Protein 8ZF3 (pdb70)

Sequence (382 aa):
LSPEKRKQQLLDFALDVFARRGIGRAGHADIAEMANVSVATVFNYFPTREALVEEVLLQVENRFSLLLSECLDEQDKTLHARLRGISHTLIDAVIEQQDWLKVWFEWSTSVRDDIWPQFISGNKKSLKRIAAAFEQGKENNEIDSDNSSDDLAHLLHHGLCYILYLQSNLHPDQDRMREQAERYINTLYPAKLSPEKRKQQLLDFALDVFARRGIGRAGHADIAEMANVSVATVFNYFPTREALVEEVLLQVENRFSLLLSECLDEQDKTLHARLRGISHTLIDAVIEQQDWLKVWFEWSTSVRDDIWPQFISGNKKSLKRIAAAFEQGKENNEIDSDNSSDDLAHLLHHGLCYILYLQSNLHPDQDRMREQAERYINTLYPAK

Radius of gyration: 22.03 Å; Cα contacts (8 Å, |Δi|>4): 418; chains: 2; bounding box: 50×62×55 Å

Organism: Photobacterium profundum (strain SS9) (NCBI:txid298386)

InterPro domains:
  IPR001647 DNA-binding HTH domain, TetR-type [PF00440] (21-67)
  IPR001647 DNA-binding HTH domain, TetR-type [PR00455] (21-34)
  IPR001647 DNA-binding HTH domain, TetR-type [PR00455] (42-65)
  IPR001647 DNA-binding HTH domain, TetR-type [PS50977] (15-75)
  IPR009057 Homedomain-like superfamily [SSF46689] (8-87)
  IPR036271 Tetracyclin repressor-like, C-terminal domain superfamily [SSF48498] (92-199)
  IPR050109 HTH-type, TetR-like transcriptional regulator [PTHR30055] (6-196)

Structure (mmCIF, N/CA/C/O backbone):
data_8ZF3
#
_entry.id   8ZF3
#
_cell.length_a   45.546
_cell.length_b   45.901
_cell.length_c   49.481
_cell.angle_alpha   92.620
_cell.angle_beta   91.050
_cell.angle_gamma   99.940
#
_symmetry.space_group_name_H-M   'P 1'
#
loop_
_entity.id
_entity.type
_entity.pdbx_description
1 polymer 'Hypothetical OpaR'
2 water water
#
loop_
_atom_site.group_PDB
_atom_site.id
_atom_site.type_symbol
_atom_site.label_atom_id
_atom_site.label_alt_id
_atom_site.label_comp_id
_atom_site.label_asym_id
_atom_site.label_entity_id
_atom_site.label_seq_id
_atom_site.pdbx_PDB_ins_code
_atom_site.Cartn_x
_atom_site.Cartn_y
_atom_site.Cartn_z
_atom_site.occupancy
_atom_site.B_iso_or_equiv
_atom_site.auth_seq_id
_atom_site.auth_comp_id
_atom_site.auth_asym_id
_atom_site.auth_atom_id
_atom_site.pdbx_PDB_model_num
ATOM 1 N N . LEU A 1 12 ? 9.10187 -20.39886 17.66203 1.000 66.90507 12 LEU A N 1
ATOM 2 C CA . LEU A 1 12 ? 7.77729 -20.04645 17.17017 1.000 64.13335 12 LEU A CA 1
ATOM 3 C C . LEU A 1 12 ? 6.71228 -20.16984 18.26671 1.000 61.17072 12 LEU A C 1
ATOM 4 O O . LEU A 1 12 ? 5.69435 -19.48075 18.20098 1.000 61.27064 12 LEU A O 1
ATOM 9 N N . SER A 1 13 ? 6.92580 -21.02733 19.27468 1.000 38.81505 13 SER A N 1
ATOM 10 C CA . SER A 1 13 ? 5.94764 -21.09150 20.35947 1.000 34.90195 13 SER A CA 1
ATOM 11 C C . SER A 1 13 ? 5.93781 -19.75091 21.09317 1.000 29.63042 13 SER A C 1
ATOM 12 O O . SER A 1 13 ? 6.99078 -19.12475 21.24467 1.000 28.40436 13 SER A O 1
ATOM 15 N N . PRO A 1 14 ? 4.77183 -19.28450 21.55069 1.000 26.90984 14 PRO A N 1
ATOM 16 C CA . PRO A 1 14 ? 4.69104 -17.89397 22.04045 1.000 25.91895 14 PRO A CA 1
ATOM 17 C C . PRO A 1 14 ? 5.59435 -17.61803 23.22999 1.000 25.89606 14 PRO A C 1
ATOM 18 O O . PRO A 1 14 ? 6.21823 -16.54827 23.30210 1.000 23.53670 14 PRO A O 1
ATOM 22 N N . GLU A 1 15 ? 5.70086 -18.55143 24.17714 1.000 31.72369 15 GLU A N 1
ATOM 23 C CA . GLU A 1 15 ? 6.57243 -18.27982 25.31293 1.000 33.68620 15 GLU A CA 1
ATOM 24 C C . GLU A 1 15 ? 8.03750 -18.25023 24.89153 1.000 30.14772 15 GLU A C 1
ATOM 25 O O . GLU A 1 15 ? 8.79039 -17.38429 25.33650 1.000 27.85176 15 GLU A O 1
ATOM 31 N N . LYS A 1 16 ? 8.45093 -19.16276 24.00524 1.000 27.41598 16 LYS A N 1
ATOM 32 C CA . LYS A 1 16 ? 9.82187 -19.12200 23.49746 1.000 28.11503 16 LYS A CA 1
ATOM 33 C C . LYS A 1 16 ? 10.09611 -17.85491 22.68945 1.000 26.71117 16 LYS A C 1
ATOM 34 O O . LYS A 1 16 ? 11.19740 -17.29937 22.75941 1.000 26.47860 16 LYS A O 1
ATOM 40 N N . ARG A 1 17 ? 9.12121 -17.39540 21.89791 1.000 26.21598 17 ARG A N 1
ATOM 41 C CA . ARG A 1 17 ? 9.30014 -16.15008 21.14940 1.000 25.42419 17 ARG A CA 1
ATOM 42 C C . ARG A 1 17 ? 9.49647 -14.97348 22.09213 1.000 24.51793 17 ARG A C 1
ATOM 43 O O . ARG A 1 17 ? 10.42352 -14.17098 21.92501 1.000 23.87361 17 ARG A O 1
ATOM 51 N N . LYS A 1 18 ? 8.64097 -14.86838 23.10625 1.000 22.79456 18 LYS A N 1
ATOM 52 C CA . LYS A 1 18 ? 8.75115 -13.75141 24.03053 1.000 22.23314 18 LYS A CA 1
ATOM 53 C C . LYS A 1 18 ? 10.11813 -13.73321 24.70581 1.000 22.03132 18 LYS A C 1
ATOM 54 O O . LYS A 1 18 ? 10.74253 -12.66962 24.82255 1.000 20.86950 18 LYS A O 1
ATOM 60 N N . GLN A 1 19 ? 10.61430 -14.90527 25.14029 1.000 24.19123 19 GLN A N 1
ATOM 61 C CA . GLN A 1 19 ? 11.93068 -14.94945 25.78128 1.000 23.28708 19 GLN A CA 1
ATOM 62 C C . GLN A 1 19 ? 13.03414 -14.55826 24.80665 1.000 24.75507 19 GLN A C 1
ATOM 63 O O . GLN A 1 19 ? 13.98488 -13.85963 25.17983 1.000 24.83777 19 GLN A O 1
ATOM 69 N N . GLN A 1 20 ? 12.93678 -15.01922 23.55550 1.000 22.14531 20 GLN A N 1
ATOM 70 C CA . GLN A 1 20 ? 13.93088 -14.65238 22.55106 1.000 24.02441 20 GLN A CA 1
ATOM 71 C C . GLN A 1 20 ? 13.97534 -13.14454 22.34931 1.000 22.20284 20 GLN A C 1
ATOM 72 O O . GLN A 1 20 ? 15.06217 -12.55076 22.28776 1.000 22.04916 20 GLN A O 1
ATOM 78 N N . LEU A 1 21 ? 12.80028 -12.50914 22.26941 1.000 20.15004 21 LEU A N 1
ATOM 79 C CA . LEU A 1 21 ? 12.73833 -11.05562 22.11320 1.000 21.14136 21 LEU A CA 1
ATOM 80 C C . LEU A 1 21 ? 13.29754 -10.34046 23.33673 1.000 20.76288 21 LEU A C 1
ATOM 81 O O . LEU A 1 21 ? 14.00776 -9.33170 23.20236 1.000 20.04554 21 LEU A O 1
ATOM 86 N N . LEU A 1 22 ? 12.96773 -10.82951 24.53789 1.000 21.48234 22 LEU A N 1
ATOM 87 C CA . LEU A 1 22 ? 13.52941 -10.23399 25.74756 1.000 21.30914 22 LEU A CA 1
ATOM 88 C C . LEU A 1 22 ? 15.04293 -10.35229 25.76501 1.000 21.78406 22 LEU A C 1
ATOM 89 O O . LEU A 1 22 ? 15.73888 -9.40745 26.14182 1.000 23.33078 22 LEU A O 1
ATOM 94 N N . ASP A 1 23 ? 15.57177 -11.51464 25.38139 1.000 21.24467 23 ASP A N 1
ATOM 95 C CA . ASP A 1 23 ? 17.01735 -11.69015 25.37955 1.000 22.55980 23 ASP A CA 1
ATOM 96 C C . ASP A 1 23 ? 17.68080 -10.79019 24.34860 1.000 23.18593 23 ASP A C 1
ATOM 97 O O . ASP A 1 23 ? 18.75955 -10.23803 24.59635 1.000 22.84296 23 ASP A O 1
ATOM 102 N N . PHE A 1 24 ? 17.04215 -10.60855 23.19503 1.000 20.11643 24 PHE A N 1
ATOM 103 C CA . PHE A 1 24 ? 17.59751 -9.69592 22.19973 1.000 21.32987 24 PHE A CA 1
ATOM 104 C C . PHE A 1 24 ? 17.59424 -8.25303 22.70476 1.000 21.02019 24 PHE A C 1
ATOM 105 O O . PHE A 1 24 ? 18.56435 -7.51165 22.49379 1.000 21.76319 24 PHE A O 1
ATOM 113 N N . ALA A 1 25 ? 16.51559 -7.83695 23.37684 1.000 20.53682 25 ALA A N 1
ATOM 114 C CA . ALA A 1 25 ? 16.45510 -6.47750 23.90727 1.000 21.05459 25 ALA A CA 1
ATOM 115 C C . ALA A 1 25 ? 17.50929 -6.27587 24.99075 1.000 20.65178 25 ALA A C 1
ATOM 116 O O . ALA A 1 25 ? 18.21390 -5.25669 25.01341 1.000 20.86548 25 ALA A O 1
ATOM 118 N N . LEU A 1 26 ? 17.66581 -7.26699 25.86881 1.000 21.09670 26 LEU A N 1
ATOM 119 C CA . LEU A 1 26 ? 18.71553 -7.19529 26.87996 1.000 21.99696 26 LEU A CA 1
ATOM 120 C C . LEU A 1 26 ? 20.08893 -7.10441 26.22580 1.000 24.28597 26 LEU A C 1
ATOM 121 O O . LEU A 1 26 ? 20.95641 -6.35237 26.68573 1.000 25.18914 26 LEU A O 1
ATOM 126 N N . ASP A 1 27 ? 20.30040 -7.86243 25.14169 1.000 24.41072 27 ASP A N 1
ATOM 127 C CA . ASP A 1 27 ? 21.54490 -7.77385 24.38021 1.000 25.08173 27 ASP A CA 1
ATOM 128 C C . ASP A 1 27 ? 21.78411 -6.34294 23.91203 1.000 25.45990 27 ASP A C 1
ATOM 129 O O . ASP A 1 27 ? 22.87433 -5.78424 24.09383 1.000 27.60102 27 ASP A O 1
ATOM 134 N N . VAL A 1 28 ? 20.76320 -5.72427 23.31238 1.000 24.69417 28 VAL A N 1
ATOM 135 C CA . VAL A 1 28 ? 20.91462 -4.35528 22.81578 1.000 24.84872 28 VAL A CA 1
ATOM 136 C C . VAL A 1 28 ? 21.11479 -3.37396 23.96910 1.000 25.87424 28 VAL A C 1
ATOM 137 O O . VAL A 1 28 ? 21.93409 -2.45175 23.87466 1.000 28.43696 28 VAL A O 1
ATOM 141 N N . PHE A 1 29 ? 20.34455 -3.53053 25.04912 1.000 25.57671 29 PHE A N 1
ATOM 142 C CA . PHE A 1 29 ? 20.50329 -2.66404 26.22562 1.000 27.17853 29 PHE A CA 1
ATOM 143 C C . PHE A 1 29 ? 21.93615 -2.70986 26.75282 1.000 27.32309 29 PHE A C 1
ATOM 144 O O . PHE A 1 29 ? 22.50984 -1.67299 27.11494 1.000 29.54954 29 PHE A O 1
ATOM 152 N N . ALA A 1 30 ? 22.52832 -3.90850 26.81903 1.000 22.45770 30 ALA A N 1
ATOM 153 C CA . ALA A 1 30 ? 23.88778 -4.04323 27.33500 1.000 23.40921 30 ALA A CA 1
ATOM 154 C C . ALA A 1 30 ? 24.90389 -3.41189 26.39617 1.000 25.65394 30 ALA A C 1
ATOM 155 O O . ALA A 1 30 ? 25.92070 -2.86620 26.83855 1.000 27.18668 30 ALA A O 1
ATOM 157 N N . ARG A 1 31 ? 24.63668 -3.45731 25.09638 1.000 30.15503 31 ARG A N 1
ATOM 158 C CA . ARG A 1 31 ? 25.57604 -2.88712 24.14396 1.000 32.56145 31 ARG A CA 1
ATOM 159 C C . ARG A 1 31 ? 25.37309 -1.38537 23.99250 1.000 33.25622 31 ARG A C 1
ATOM 160 O O . ARG A 1 31 ? 26.34509 -0.62596 23.94101 1.000 34.81207 31 ARG A O 1
ATOM 168 N N . ARG A 1 32 ? 24.12107 -0.93618 23.92689 1.000 40.46421 32 ARG A N 1
ATOM 169 C CA . ARG A 1 32 ? 23.82990 0.43934 23.55674 1.000 43.45628 32 ARG A CA 1
ATOM 170 C C . ARG A 1 32 ? 23.23047 1.28035 24.67702 1.000 43.11276 32 ARG A C 1
ATOM 171 O O . ARG A 1 32 ? 23.28368 2.51180 24.59461 1.000 45.17411 32 ARG A O 1
ATOM 179 N N . GLY A 1 33 ? 22.67926 0.66251 25.71636 1.000 31.46973 33 GLY A N 1
ATOM 180 C CA . GLY A 1 33 ? 22.11870 1.43007 26.81136 1.000 32.25728 33 GLY A CA 1
ATOM 181 C C . GLY A 1 33 ? 20.66999 1.06903 27.04638 1.000 32.03914 33 GLY A C 1
ATOM 182 O O . GLY A 1 33 ? 19.96223 0.67524 26.11417 1.000 31.11005 33 GLY A O 1
ATOM 183 N N . ILE A 1 34 ? 20.22923 1.15800 28.30269 1.000 26.83762 34 ILE A N 1
ATOM 184 C CA . ILE A 1 34 ? 18.86476 0.78130 28.63943 1.000 26.24828 34 ILE A CA 1
ATOM 185 C C . ILE A 1 34 ? 17.89530 1.66133 27.86992 1.000 28.82427 34 ILE A C 1
ATOM 186 O O . ILE A 1 34 ? 17.98480 2.89313 27.90766 1.000 29.32329 34 ILE A O 1
ATOM 191 N N . GLY A 1 35 ? 16.95552 1.02682 27.17742 1.000 38.47026 35 GLY A N 1
ATOM 192 C CA . GLY A 1 35 ? 15.97742 1.74175 26.39338 1.000 40.62125 35 GLY A CA 1
ATOM 193 C C . GLY A 1 35 ? 16.46882 2.23910 25.05262 1.000 42.03297 35 GLY A C 1
ATOM 194 O O . GLY A 1 35 ? 15.72947 2.96848 24.38257 1.000 45.71905 35 GLY A O 1
ATOM 195 N N . ARG A 1 36 ? 17.69610 1.89115 24.64584 1.000 40.67706 36 ARG A N 1
ATOM 196 C CA . ARG A 1 36 ? 18.23458 2.24948 23.33801 1.000 42.68298 36 ARG A CA 1
ATOM 197 C C . ARG A 1 36 ? 17.92814 1.19846 22.26778 1.000 43.09165 36 ARG A C 1
ATOM 198 O O . ARG A 1 36 ? 18.68606 1.06584 21.29916 1.000 43.17215 36 ARG A O 1
ATOM 206 N N . ALA A 1 37 ? 16.85637 0.42773 22.42162 1.000 48.66570 37 ALA A N 1
ATOM 207 C CA . ALA A 1 37 ? 16.45810 -0.55295 21.41685 1.000 49.21505 37 ALA A CA 1
ATOM 208 C C . ALA A 1 37 ? 15.11180 -0.16001 20.83049 1.000 49.99334 37 ALA A C 1
ATOM 209 O O . ALA A 1 37 ? 14.11978 -0.05016 21.56037 1.000 49.64304 37 ALA A O 1
ATOM 211 N N . GLY A 1 38 ? 15.07677 0.03859 19.52068 1.000 49.57276 38 GLY A N 1
ATOM 212 C CA . GLY A 1 38 ? 13.80926 0.16188 18.84397 1.000 48.67985 38 GLY A CA 1
ATOM 213 C C . GLY A 1 38 ? 13.15768 -1.19025 18.61813 1.000 45.84702 38 GLY A C 1
ATOM 214 O O . GLY A 1 38 ? 13.81794 -2.23015 18.57024 1.000 45.61602 38 GLY A O 1
ATOM 215 N N . HIS A 1 39 ? 11.82897 -1.17332 18.48628 1.000 38.42707 39 HIS A N 1
ATOM 216 C CA . HIS A 1 39 ? 11.12456 -2.39411 18.11306 1.000 36.26610 39 HIS A CA 1
ATOM 217 C C . HIS A 1 39 ? 11.64079 -2.93424 16.78409 1.000 37.07929 39 HIS A C 1
ATOM 218 O O . HIS A 1 39 ? 11.75280 -4.15487 16.60141 1.000 35.33117 39 HIS A O 1
ATOM 225 N N . ALA A 1 40 ? 11.97992 -2.03421 15.85009 1.000 3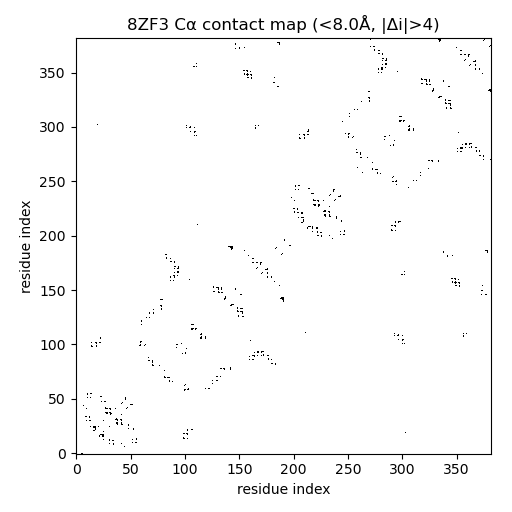7.67369 40 ALA A N 1
ATOM 226 C CA . ALA A 1 40 ? 12.53569 -2.47211 14.57325 1.000 38.58933 40 ALA A CA 1
ATOM 227 C C . ALA A 1 40 ? 13.87146 -3.18240 14.76518 1.000 38.53477 40 ALA A C 1
ATOM 228 O O . ALA A 1 40 ? 14.15839 -4.17378 14.07826 1.000 38.08251 40 ALA A O 1
ATOM 230 N N . ASP A 1 41 ? 14.70873 -2.68054 15.68112 1.000 39.90384 41 ASP A N 1
ATOM 231 C CA . ASP A 1 41 ? 15.98989 -3.33232 15.94584 1.000 40.23851 41 ASP A CA 1
ATOM 232 C C . ASP A 1 41 ? 15.77049 -4.74265 16.46296 1.000 36.64475 41 ASP A C 1
ATOM 233 O O . ASP A 1 41 ? 16.42814 -5.69106 16.02111 1.000 37.09081 41 ASP A O 1
ATOM 238 N N . ILE A 1 42 ? 14.85288 -4.89015 17.41597 1.000 30.75228 42 ILE A N 1
ATOM 239 C CA . ILE A 1 42 ? 14.52999 -6.20155 17.95896 1.000 31.04990 42 ILE A CA 1
ATOM 240 C C . ILE A 1 42 ? 13.95675 -7.09593 16.87199 1.000 29.68121 42 ILE A C 1
ATOM 241 O O . ILE A 1 42 ? 14.27226 -8.28810 16.79584 1.000 30.06526 42 ILE A O 1
ATOM 246 N N . ALA A 1 43 ? 13.11182 -6.53158 16.00949 1.000 31.81792 43 ALA A N 1
ATOM 247 C CA . ALA A 1 43 ? 12.52504 -7.30446 14.92211 1.000 31.92727 43 ALA A CA 1
ATOM 248 C C . ALA A 1 43 ? 13.60011 -7.87570 14.00127 1.000 33.66244 43 ALA A C 1
ATOM 249 O O . ALA A 1 43 ? 13.50323 -9.02937 13.56329 1.000 33.86728 43 ALA A O 1
ATOM 251 N N . GLU A 1 44 ? 14.64057 -7.08751 13.70572 1.000 35.25513 44 GLU A N 1
ATOM 252 C CA . GLU A 1 44 ? 15.68587 -7.54337 12.78755 1.000 37.69813 44 GLU A CA 1
ATOM 253 C C . GLU A 1 44 ? 16.56867 -8.62910 13.41297 1.000 35.93964 44 GLU A C 1
ATOM 254 O O . GLU A 1 44 ? 16.99838 -9.56009 12.72034 1.000 36.99503 44 GLU A O 1
ATOM 260 N N . MET A 1 45 ? 16.84677 -8.53455 14.71418 1.000 33.80571 45 MET A N 1
ATOM 261 C CA . MET A 1 45 ? 17.59289 -9.59254 15.39532 1.000 32.85068 45 MET A CA 1
ATOM 262 C C . MET A 1 45 ? 16.81083 -10.90031 15.43262 1.000 33.16091 45 MET A C 1
ATOM 263 O O . MET A 1 45 ? 17.38934 -11.98330 15.26456 1.000 33.96894 45 MET A O 1
ATOM 268 N N . ALA A 1 46 ? 15.49588 -10.82264 15.62942 1.000 30.83959 46 ALA A N 1
ATOM 269 C CA . ALA A 1 46 ? 14.66623 -12.01565 15.70864 1.000 30.53494 46 ALA A CA 1
ATOM 270 C C . ALA A 1 46 ? 14.21339 -12.52247 14.34440 1.000 32.11604 46 ALA A C 1
ATOM 271 O O . ALA A 1 46 ? 13.59698 -13.59057 14.27118 1.000 32.43578 46 ALA A O 1
ATOM 273 N N . ASN A 1 47 ? 14.51033 -11.79276 13.26907 1.000 35.42020 47 ASN A N 1
ATOM 274 C CA . ASN A 1 47 ? 13.95049 -12.05025 11.94121 1.000 38.57490 47 ASN A CA 1
ATOM 275 C C . ASN A 1 47 ? 12.43640 -12.24423 12.00349 1.000 36.96295 47 ASN A C 1
ATOM 276 O O . ASN A 1 47 ? 11.88061 -13.18655 11.43936 1.000 37.85607 47 ASN A O 1
ATOM 281 N N . VAL A 1 48 ? 11.76576 -11.35083 12.72878 1.000 32.70935 48 VAL A N 1
ATOM 282 C CA . VAL A 1 48 ? 10.31144 -11.28628 12.73759 1.000 32.81911 48 VAL A CA 1
ATOM 283 C C . VAL A 1 48 ? 9.91713 -9.87045 12.33501 1.000 33.91942 48 VAL A C 1
ATOM 284 O O . VAL A 1 48 ? 10.75442 -8.97180 12.25017 1.000 33.58942 48 VAL A O 1
ATOM 288 N N . SER A 1 49 ? 8.62399 -9.67483 12.11183 1.000 34.22978 49 SER A N 1
ATOM 289 C CA . SER A 1 49 ? 8.13625 -8.36605 11.70361 1.000 35.02374 49 SER A CA 1
ATOM 290 C C . SER A 1 49 ? 8.06407 -7.41752 12.89753 1.000 34.81769 49 SER A C 1
ATOM 291 O O . SER A 1 49 ? 7.96400 -7.83463 14.05215 1.000 32.76450 49 SER A O 1
ATOM 294 N N . VAL A 1 50 ? 8.11419 -6.11732 12.59874 1.000 36.59574 50 VAL A N 1
ATOM 295 C CA . VAL A 1 50 ? 7.95371 -5.11332 13.64899 1.000 36.31914 50 VAL A CA 1
ATOM 296 C C . VAL A 1 50 ? 6.60107 -5.29140 14.32652 1.000 33.56659 50 VAL A C 1
ATOM 297 O O . VAL A 1 50 ? 6.47250 -5.15355 15.54470 1.000 32.81706 50 VAL A O 1
ATOM 301 N N . ALA A 1 51 ? 5.56892 -5.61371 13.53969 1.000 36.35983 51 ALA A N 1
ATOM 302 C CA . ALA A 1 51 ? 4.24393 -5.82173 14.11247 1.000 36.96529 51 ALA A CA 1
ATOM 303 C C . ALA A 1 51 ? 4.26015 -6.93322 15.15600 1.000 34.90818 51 ALA A C 1
ATOM 304 O O . ALA A 1 51 ? 3.55869 -6.85406 16.17202 1.000 33.98069 51 ALA A O 1
ATOM 306 N N . THR A 1 52 ? 5.05996 -7.97593 14.92307 1.000 34.79111 52 THR A N 1
ATOM 307 C CA . THR A 1 52 ? 5.15150 -9.06909 15.88480 1.000 34.40075 52 THR A CA 1
ATOM 308 C C . THR A 1 52 ? 5.75075 -8.59914 17.20526 1.000 32.32716 52 THR A C 1
ATOM 309 O O . THR A 1 52 ? 5.26554 -8.96572 18.28303 1.000 30.83995 52 THR A O 1
ATOM 313 N N . VAL A 1 53 ? 6.81699 -7.79825 17.14381 1.000 31.97295 53 VAL A N 1
ATOM 314 C CA . VAL A 1 53 ? 7.40700 -7.27712 18.37564 1.000 30.70405 53 VAL A CA 1
ATOM 315 C C . VAL A 1 53 ? 6.38536 -6.43381 19.13101 1.000 29.80572 53 VAL A C 1
ATOM 316 O O . VAL A 1 53 ? 6.25440 -6.54392 20.35649 1.000 30.05213 53 VAL A O 1
ATOM 320 N N . PHE A 1 54 ? 5.61074 -5.61182 18.41154 1.000 31.17386 54 PHE A N 1
ATOM 321 C CA . PHE A 1 54 ? 4.58374 -4.82468 19.08492 1.000 30.91031 54 PHE A CA 1
ATOM 322 C C . PHE A 1 54 ? 3.48800 -5.70936 19.66930 1.000 31.48046 54 PHE A C 1
ATOM 323 O O . PHE A 1 54 ? 2.81853 -5.30479 20.62687 1.000 31.64374 54 PHE A O 1
ATOM 331 N N . ASN A 1 55 ? 3.27179 -6.90048 19.10281 1.000 33.24023 55 ASN A N 1
ATOM 332 C CA . ASN A 1 55 ? 2.29580 -7.81440 19.69018 1.000 33.32807 55 ASN A CA 1
ATOM 333 C C . ASN A 1 55 ? 2.71205 -8.22904 21.09862 1.000 30.85687 55 ASN A C 1
ATOM 334 O O . ASN A 1 55 ? 1.86537 -8.33334 21.99346 1.000 31.44438 55 ASN A O 1
ATOM 339 N N . TYR A 1 56 ? 4.01807 -8.45411 21.31939 1.000 30.53807 56 TYR A N 1
ATOM 340 C CA . TYR A 1 56 ? 4.52884 -8.88461 22.62777 1.000 29.43697 56 TYR A CA 1
ATOM 341 C C . TYR A 1 56 ? 4.80088 -7.71649 23.56553 1.000 30.64778 56 TYR A C 1
ATOM 342 O O . TYR A 1 56 ? 4.72467 -7.88135 24.78861 1.000 30.45503 56 TYR A O 1
ATOM 351 N N . PHE A 1 57 ? 5.12517 -6.54674 23.01502 1.000 27.93032 57 PHE A N 1
ATOM 352 C CA . PHE A 1 57 ? 5.42839 -5.34949 23.79745 1.000 28.79169 57 PHE A CA 1
ATOM 353 C C . PHE A 1 57 ? 4.73916 -4.17328 23.12504 1.000 30.68453 57 PHE A C 1
ATOM 354 O O . PHE A 1 57 ? 5.32050 -3.52167 22.24948 1.000 30.26098 57 PHE A O 1
ATOM 362 N N . PRO A 1 58 ? 3.50185 -3.85521 23.53015 1.000 33.98666 58 PRO A N 1
ATOM 363 C CA . PRO A 1 58 ? 2.72676 -2.82568 22.80917 1.000 37.96215 58 PRO A CA 1
ATOM 364 C C . PRO A 1 58 ? 3.37864 -1.46008 22.81854 1.000 40.09652 58 PRO A C 1
ATOM 365 O O . PRO A 1 58 ? 3.08588 -0.64348 21.93472 1.000 43.19775 58 PRO A O 1
ATOM 369 N N . THR A 1 59 ? 4.24194 -1.17667 23.79407 1.000 41.07179 59 THR A N 1
ATOM 370 C CA . THR A 1 59 ? 4.90705 0.11140 23.88352 1.000 40.78184 59 THR A CA 1
ATOM 371 C C . THR A 1 59 ? 6.37782 -0.09324 24.21392 1.000 40.07434 59 THR A C 1
ATOM 372 O O . THR A 1 59 ? 6.78172 -1.12490 24.76384 1.000 36.72981 59 THR A O 1
ATOM 376 N N . ARG A 1 60 ? 7.17228 0.92681 23.87566 1.000 49.46259 60 ARG A N 1
ATOM 377 C CA . ARG A 1 60 ? 8.56922 0.97254 24.29644 1.000 48.76151 60 ARG A CA 1
ATOM 378 C C . ARG A 1 60 ? 8.69423 0.88703 25.81544 1.000 47.82235 60 ARG A C 1
ATOM 379 O O . ARG A 1 60 ? 9.64335 0.28545 26.33334 1.000 44.32323 60 ARG A O 1
ATOM 387 N N . GLU A 1 61 ? 7.74645 1.49329 26.54112 1.000 45.83312 61 GLU A N 1
ATOM 388 C CA . GLU A 1 61 ? 7.73301 1.41827 28.00030 1.000 46.79260 61 GLU A CA 1
ATOM 389 C C . GLU A 1 61 ? 7.65207 -0.02846 28.48044 1.000 42.21517 61 GLU A C 1
ATOM 390 O O . GLU A 1 61 ? 8.42143 -0.45837 29.35163 1.000 39.77153 61 GLU A O 1
ATOM 396 N N . ALA A 1 62 ? 6.70622 -0.79077 27.93369 1.000 34.45937 62 ALA A N 1
ATOM 397 C CA . ALA A 1 62 ? 6.52547 -2.16946 28.37129 1.000 32.57323 62 ALA A CA 1
ATOM 398 C C . ALA A 1 62 ? 7.78232 -2.99482 28.13861 1.000 30.54268 62 ALA A C 1
ATOM 399 O O . ALA A 1 62 ? 8.13269 -3.84544 28.96700 1.000 29.52259 62 ALA A O 1
ATOM 401 N N . LEU A 1 63 ? 8.48315 -2.75462 27.02381 1.000 30.44298 63 LEU A N 1
ATOM 402 C CA . LEU A 1 63 ? 9.70580 -3.51001 26.74620 1.000 29.67339 63 LEU A CA 1
ATOM 403 C C . LEU A 1 63 ? 10.78168 -3.23669 27.79972 1.000 30.52111 63 LEU A C 1
ATOM 404 O O . LEU A 1 63 ? 11.38801 -4.16966 28.34025 1.000 28.29753 63 LEU A O 1
ATOM 409 N N . VAL A 1 64 ? 11.02697 -1.96591 28.11968 1.000 28.98605 64 VAL A N 1
ATOM 410 C CA . VAL A 1 64 ? 12.03025 -1.65163 29.13742 1.000 28.50817 64 VAL A CA 1
ATOM 411 C C . VAL A 1 64 ? 11.63718 -2.25994 30.48008 1.000 28.38225 64 VAL A C 1
ATOM 412 O O . VAL A 1 64 ? 12.46399 -2.88007 31.15614 1.000 27.20702 64 VAL A O 1
ATOM 416 N N . GLU A 1 65 ? 10.36610 -2.11388 30.87206 1.000 29.22687 65 GLU A N 1
ATOM 417 C CA . GLU A 1 65 ? 9.92936 -2.60669 32.17955 1.000 30.14807 65 GLU A CA 1
ATOM 418 C C . GLU A 1 65 ? 10.15634 -4.10563 32.31587 1.000 29.45601 65 GLU A C 1
ATOM 419 O O . GLU A 1 65 ? 10.66473 -4.58441 33.34108 1.000 27.64878 65 GLU A O 1
ATOM 425 N N . GLU A 1 66 ? 9.80226 -4.86271 31.27668 1.000 31.23433 66 GLU A N 1
ATOM 426 C CA . GLU A 1 66 ? 9.92568 -6.31297 31.34588 1.000 30.17122 66 GLU A CA 1
ATOM 427 C C . GLU A 1 66 ? 11.37500 -6.76663 31.24982 1.000 27.03547 66 GLU A C 1
ATOM 428 O O . GLU A 1 66 ? 11.73870 -7.79700 31.83934 1.000 26.08255 66 GLU A O 1
ATOM 434 N N . VAL A 1 67 ? 12.21523 -6.04022 30.50610 1.000 23.72467 67 VAL A N 1
ATOM 435 C CA . VAL A 1 67 ? 13.62733 -6.40120 30.48274 1.000 20.53477 67 VAL A CA 1
ATOM 436 C C . VAL A 1 67 ? 14.24333 -6.16723 31.86030 1.000 21.85681 67 VAL A C 1
ATOM 437 O O . VAL A 1 67 ? 14.97915 -7.01821 32.38320 1.000 21.80323 67 VAL A O 1
ATOM 441 N N . LEU A 1 68 ? 13.92746 -5.02797 32.47804 1.000 22.12556 68 LEU A N 1
ATOM 442 C CA . LEU A 1 68 ? 14.47740 -4.72182 33.79758 1.000 22.94788 68 LEU A CA 1
ATOM 443 C C . LEU A 1 68 ? 13.94096 -5.68468 34.85326 1.000 25.20621 68 LEU A C 1
ATOM 444 O O . LEU A 1 68 ? 14.66645 -6.04486 35.79295 1.000 25.75033 68 LEU A O 1
ATOM 449 N N . LEU A 1 69 ? 12.68867 -6.12510 34.70994 1.000 25.19889 69 LEU A N 1
ATOM 450 C CA . LEU A 1 69 ? 12.17356 -7.15967 35.59972 1.000 28.05165 69 LEU A CA 1
ATOM 451 C C . LEU A 1 69 ? 12.98720 -8.44631 35.46899 1.000 25.41135 69 LEU A C 1
ATOM 452 O O . LEU A 1 69 ? 13.26360 -9.12336 36.47116 1.000 24.76836 69 LEU A O 1
ATOM 457 N N . GLN A 1 70 ? 13.39124 -8.79412 34.24158 1.000 27.83989 70 GLN A N 1
ATOM 458 C CA . GLN A 1 70 ? 14.20790 -9.98901 34.05764 1.000 25.70719 70 GLN A CA 1
ATOM 459 C C . GLN A 1 70 ? 15.55176 -9.81390 34.74993 1.000 24.54073 70 GLN A C 1
ATOM 460 O O . GLN A 1 70 ? 16.05691 -10.73550 35.40649 1.000 24.97014 70 GLN A O 1
ATOM 466 N N . VAL A 1 71 ? 16.12289 -8.61741 34.62941 1.000 20.45548 71 VAL A N 1
ATOM 467 C CA . VAL A 1 71 ? 17.40709 -8.30521 35.25514 1.000 20.47564 71 VAL A CA 1
ATOM 468 C C . VAL A 1 71 ? 17.30203 -8.40935 36.77501 1.000 23.99445 71 VAL A C 1
ATOM 469 O O . VAL A 1 71 ? 18.15169 -9.02161 37.44374 1.000 23.74518 71 VAL A O 1
ATOM 473 N N . GLU A 1 72 ? 16.24621 -7.82070 37.33939 1.000 25.50335 72 GLU A N 1
ATOM 474 C CA . GLU A 1 72 ? 16.00771 -7.91584 38.77734 1.000 28.30782 72 GLU A CA 1
ATOM 475 C C . GLU A 1 72 ? 15.87982 -9.36695 39.22499 1.000 29.03989 72 GLU A C 1
ATOM 476 O O . GLU A 1 72 ? 16.42147 -9.75578 40.27240 1.000 29.26876 72 GLU A O 1
ATOM 482 N N . ASN A 1 73 ? 15.14087 -10.17050 38.45510 1.000 27.75731 73 ASN A N 1
ATOM 483 C CA . ASN A 1 73 ? 14.94106 -11.58161 38.78748 1.000 29.54618 73 ASN A CA 1
ATOM 484 C C . ASN A 1 73 ? 16.24123 -12.36797 38.72585 1.000 28.25088 73 ASN A C 1
ATOM 485 O O . ASN A 1 73 ? 16.46100 -13.27929 39.53744 1.000 29.07407 73 ASN A O 1
ATOM 490 N N . ARG A 1 74 ? 17.09322 -12.06993 37.74221 1.000 25.37765 74 ARG A N 1
ATOM 491 C CA . ARG A 1 74 ? 18.38296 -12.75164 37.66831 1.000 26.43344 74 ARG A CA 1
ATOM 492 C C . ARG A 1 74 ? 19.22969 -12.45741 38.89933 1.000 28.81315 74 ARG A C 1
ATOM 493 O O . ARG A 1 74 ? 19.90480 -13.35153 39.42636 1.000 30.16755 74 ARG A O 1
ATOM 501 N N . PHE A 1 75 ? 19.23724 -11.19885 39.35324 1.000 24.10278 75 PHE A N 1
ATOM 502 C CA . PHE A 1 75 ? 19.96305 -10.89200 40.58321 1.000 26.81004 75 PHE A CA 1
ATOM 503 C C . PHE A 1 75 ? 19.35722 -11.62252 41.77489 1.000 29.10150 75 PHE A C 1
ATOM 504 O O . PHE A 1 75 ? 20.08881 -12.14853 42.63064 1.000 30.33367 75 PHE A O 1
ATOM 512 N N . SER A 1 76 ? 18.02235 -11.67378 41.85200 1.000 27.96489 76 SER A N 1
ATOM 513 C CA . SER A 1 76 ? 17.37994 -12.39362 42.95261 1.000 32.24086 76 SER A CA 1
ATOM 514 C C . SER A 1 76 ? 17.74369 -13.86871 42.93043 1.000 33.92858 76 SER A C 1
ATOM 515 O O . SER A 1 76 ? 17.95467 -14.48499 43.98507 1.000 36.04534 76 SER A O 1
ATOM 518 N N . LEU A 1 77 ? 17.78177 -14.45177 41.73601 1.000 33.66621 77 LEU A N 1
ATOM 519 C CA . LEU A 1 77 ? 18.16218 -15.85019 41.57222 1.000 36.19999 77 LEU A CA 1
ATOM 520 C C . LEU A 1 77 ? 19.61100 -16.08534 41.96590 1.000 36.45382 77 LEU A C 1
ATOM 521 O O . LEU A 1 77 ? 19.93417 -17.13052 42.53787 1.000 38.00554 77 LEU A O 1
ATOM 526 N N . LEU A 1 78 ? 20.50208 -15.13869 41.64577 1.000 34.72261 78 LEU A N 1
ATOM 527 C CA . LEU A 1 78 ? 21.89712 -15.28251 42.04884 1.000 36.33067 78 LEU A CA 1
ATOM 528 C C . LEU A 1 78 ? 22.01343 -15.36326 43.56524 1.000 39.33904 78 LEU A C 1
ATOM 529 O O . LEU A 1 78 ? 22.78030 -16.17305 44.09575 1.000 42.69517 78 LEU A O 1
ATOM 534 N N . LEU A 1 79 ? 21.26019 -14.53286 44.28223 1.000 34.35547 79 LEU A N 1
ATOM 535 C CA . LEU A 1 79 ? 21.30124 -14.59808 45.73539 1.000 36.16136 79 LEU A CA 1
ATOM 536 C C . LEU A 1 79 ? 20.54020 -15.81097 46.24662 1.000 37.17984 79 LEU A C 1
ATOM 537 O O . LEU A 1 79 ? 20.96335 -16.45404 47.21675 1.000 38.96378 79 LEU A O 1
ATOM 542 N N . SER A 1 80 ? 19.43190 -16.15017 45.58683 1.000 42.30461 80 SER A N 1
ATOM 543 C CA . SER A 1 80 ? 18.61314 -17.27856 46.02029 1.000 45.04693 80 SER A CA 1
ATOM 544 C C . SER A 1 80 ? 19.39283 -18.59047 45.97754 1.000 45.69727 80 SER A C 1
ATOM 545 O O . SER A 1 80 ? 19.25922 -19.42687 46.88050 1.000 47.27704 80 SER A O 1
ATOM 548 N N . GLU A 1 81 ? 20.22194 -18.78699 44.94581 1.000 45.75161 81 GLU A N 1
ATOM 549 C CA . GLU A 1 81 ? 20.98186 -20.03086 44.84427 1.000 48.76556 81 GLU A CA 1
ATOM 550 C C . GLU A 1 81 ? 22.00722 -20.14453 45.96731 1.000 49.85172 81 GLU A C 1
ATOM 551 O O . GLU A 1 81 ? 22.24142 -21.24057 46.48100 1.000 50.36637 81 GLU A O 1
ATOM 557 N N . CYS A 1 82 ? 22.63183 -19.03071 46.36649 1.000 49.63696 82 CYS A N 1
ATOM 558 C CA . CYS A 1 82 ? 23.67359 -19.10174 47.38769 1.000 52.84261 82 CYS A CA 1
ATOM 559 C C . CYS A 1 82 ? 23.13795 -19.00592 48.81219 1.000 52.63424 82 CYS A C 1
ATOM 560 O O . CYS A 1 82 ? 23.74755 -19.56852 49.72663 1.000 55.16501 82 CYS A O 1
ATOM 563 N N . LEU A 1 83 ? 22.01360 -18.31902 49.02741 1.000 39.86714 83 LEU A N 1
ATOM 564 C CA . LEU A 1 83 ? 21.53030 -18.06176 50.37727 1.000 40.75134 83 LEU A CA 1
ATOM 565 C C . LEU A 1 83 ? 20.50367 -19.07372 50.86526 1.000 43.30731 83 LEU A C 1
ATOM 566 O O . LEU A 1 83 ? 20.27507 -19.16068 52.07730 1.000 45.28863 83 LEU A O 1
ATOM 571 N N . ASP A 1 84 ? 19.88756 -19.84001 49.97398 1.000 61.98689 84 ASP A N 1
ATOM 572 C CA . ASP A 1 84 ? 18.83412 -20.75329 50.39351 1.000 69.14222 84 ASP A CA 1
ATOM 573 C C . ASP A 1 84 ? 19.34361 -22.12344 50.82588 1.000 75.08466 84 ASP A C 1
ATOM 574 O O . ASP A 1 84 ? 18.57542 -22.88165 51.42725 1.000 76.33580 84 ASP A O 1
ATOM 579 N N . GLU A 1 85 ? 20.60804 -22.45505 50.56488 1.000 66.94095 85 GLU A N 1
ATOM 580 C CA . GLU A 1 85 ? 21.19575 -23.64910 51.16543 1.000 70.51137 85 GLU A CA 1
ATOM 581 C C . GLU A 1 85 ? 21.21062 -23.50058 52.68424 1.000 72.38846 85 GLU A C 1
ATOM 582 O O . GLU A 1 85 ? 21.58429 -22.45055 53.21521 1.000 70.54928 85 GLU A O 1
ATOM 588 N N . GLN A 1 86 ? 20.79058 -24.55093 53.38658 1.000 90.48040 86 GLN A N 1
ATOM 589 C CA . GLN A 1 86 ? 20.62467 -24.47635 54.83359 1.000 91.69921 86 GLN A CA 1
ATOM 590 C C . GLN A 1 86 ? 21.88069 -24.85015 55.61304 1.000 92.75862 86 GLN A C 1
ATOM 591 O O . GLN A 1 86 ? 22.01207 -24.44148 56.77298 1.000 92.71011 86 GLN A O 1
ATOM 597 N N . ASP A 1 87 ? 22.81299 -25.58963 55.00877 1.000 87.06630 87 ASP A N 1
ATOM 598 C CA . ASP A 1 87 ? 23.99483 -26.05201 55.72921 1.000 86.81621 87 ASP A CA 1
ATOM 599 C C . ASP A 1 87 ? 25.26755 -25.36837 55.25034 1.000 81.72414 87 ASP A C 1
ATOM 600 O O . ASP A 1 87 ? 26.21956 -26.03504 54.83284 1.000 80.34549 87 ASP A O 1
ATOM 605 N N . LYS A 1 88 ? 25.29997 -24.04075 55.33210 1.000 58.81180 88 LYS A N 1
ATOM 606 C CA . LYS A 1 88 ? 26.42984 -23.25162 54.86568 1.000 52.75763 88 LYS A CA 1
ATOM 607 C C . LYS A 1 88 ? 26.64570 -22.09119 55.82370 1.000 49.59597 88 LYS A C 1
ATOM 608 O O . LYS A 1 88 ? 25.69210 -21.40014 56.19780 1.000 45.93252 88 LYS A O 1
ATOM 614 N N . THR A 1 89 ? 27.89213 -21.88649 56.22621 1.000 28.40673 89 THR A N 1
ATOM 615 C CA . THR A 1 89 ? 28.20786 -20.73134 57.05064 1.000 26.45894 89 THR A CA 1
ATOM 616 C C . THR A 1 89 ? 28.04154 -19.44022 56.25495 1.000 24.95905 89 THR A C 1
ATOM 617 O O . THR A 1 89 ? 27.96374 -19.43951 55.01930 1.000 26.00041 89 THR A O 1
ATOM 621 N N . LEU A 1 90 ? 28.02564 -18.31505 56.97775 1.000 22.87135 90 LEU A N 1
ATOM 622 C CA . LEU A 1 90 ? 27.96706 -17.03498 56.29194 1.000 21.83011 90 LEU A CA 1
ATOM 623 C C . LEU A 1 90 ? 29.13717 -16.89620 55.32047 1.000 21.74566 90 LEU A C 1
ATOM 624 O O . LEU A 1 90 ? 28.95902 -16.42798 54.18833 1.000 20.93090 90 LEU A O 1
ATOM 629 N N . HIS A 1 91 ? 30.33590 -17.34530 55.71330 1.000 25.11921 91 HIS A N 1
ATOM 630 C CA . HIS A 1 91 ? 31.46622 -17.05836 54.84384 1.000 24.65304 91 HIS A CA 1
ATOM 631 C C . HIS A 1 91 ? 31.44864 -17.94862 53.60053 1.000 24.47907 91 HIS A C 1
ATOM 632 O O . HIS A 1 91 ? 31.86496 -17.51667 52.51951 1.000 24.44075 91 HIS A O 1
ATOM 639 N N . ALA A 1 92 ? 30.91935 -19.16286 53.71889 1.000 26.53987 92 ALA A N 1
ATOM 640 C CA . ALA A 1 92 ? 30.74540 -19.99711 52.53105 1.000 26.50697 92 ALA A CA 1
ATOM 641 C C . ALA A 1 92 ? 29.73300 -19.37747 51.57299 1.000 25.90273 92 ALA A C 1
ATOM 642 O O . ALA A 1 92 ? 29.91211 -19.43293 50.34958 1.000 27.00694 92 ALA A O 1
ATOM 644 N N . ARG A 1 93 ? 28.65109 -18.80561 52.11814 1.000 25.16066 93 ARG A N 1
ATOM 645 C CA . ARG A 1 93 ? 27.64397 -18.13011 51.30056 1.000 26.67287 93 ARG A CA 1
ATOM 646 C C . ARG A 1 93 ? 28.23267 -16.92562 50.57907 1.000 24.91405 93 ARG A C 1
ATOM 647 O O . ARG A 1 93 ? 28.00766 -16.73356 49.37556 1.000 24.12976 93 ARG A O 1
ATOM 655 N N . LEU A 1 94 ? 28.98249 -16.09501 51.30431 1.000 23.35026 94 LEU A N 1
ATOM 656 C CA . LEU A 1 94 ? 29.64756 -14.95771 50.67628 1.000 22.80695 94 LEU A CA 1
ATOM 657 C C . LEU A 1 94 ? 30.59914 -15.40077 49.57587 1.000 22.35224 94 LEU A C 1
ATOM 658 O O . LEU A 1 94 ? 30.69041 -14.74653 48.53342 1.000 22.44966 94 LEU A O 1
ATOM 663 N N . ARG A 1 95 ? 31.32108 -16.49936 49.78346 1.000 23.62283 95 ARG A N 1
ATOM 664 C CA . ARG A 1 95 ? 32.20742 -16.99374 48.73494 1.000 23.66068 95 ARG A CA 1
ATOM 665 C C . ARG A 1 95 ? 31.40226 -17.38365 47.49992 1.000 26.05124 95 ARG A C 1
ATOM 666 O O . ARG A 1 95 ? 31.74323 -17.00444 46.37100 1.000 24.84937 95 ARG A O 1
ATOM 674 N N . GLY A 1 96 ? 30.31154 -18.13109 47.70757 1.000 25.50611 96 GLY A N 1
ATOM 675 C CA . GLY A 1 96 ? 29.46094 -18.54075 46.59755 1.000 24.54526 96 GLY A CA 1
ATOM 676 C C . GLY A 1 96 ? 28.90328 -17.37091 45.80666 1.000 24.50843 96 GLY A C 1
ATOM 677 O O . GLY A 1 96 ? 28.81482 -17.43701 44.58042 1.000 24.45933 96 GLY A O 1
ATOM 678 N N . ILE A 1 97 ? 28.51279 -16.29073 46.49649 1.000 21.82219 97 ILE A N 1
ATOM 679 C CA . ILE A 1 97 ? 28.03495 -15.08516 45.81333 1.000 22.16986 97 ILE A CA 1
ATOM 680 C C . ILE A 1 97 ? 29.15306 -14.46818 44.98623 1.000 19.98887 97 ILE A C 1
ATOM 681 O O . ILE A 1 97 ? 28.96497 -14.11337 43.81387 1.000 21.45369 97 ILE A O 1
ATOM 686 N N . SER A 1 98 ? 30.33792 -14.33116 45.58743 1.000 21.04581 98 SER A N 1
ATOM 687 C CA . SER A 1 98 ? 31.46204 -13.75079 44.85987 1.000 20.98975 98 SER A CA 1
ATOM 688 C C . SER A 1 98 ? 31.81951 -14.60223 43.64703 1.000 21.98012 98 SER A C 1
ATOM 689 O O . SER A 1 98 ? 32.09553 -14.07292 42.56026 1.000 20.95062 98 SER A O 1
ATOM 692 N N . HIS A 1 99 ? 31.76197 -15.92860 43.80043 1.000 24.60906 99 HIS A N 1
ATOM 693 C CA . HIS A 1 99 ? 32.07466 -16.82608 42.69626 1.000 25.21415 99 HIS A CA 1
ATOM 694 C C . HIS A 1 99 ? 31.06527 -16.67941 41.55551 1.000 26.96091 99 HIS A C 1
ATOM 695 O O . HIS A 1 99 ? 31.44978 -16.59633 40.38453 1.000 26.79964 99 HIS A O 1
ATOM 702 N N . THR A 1 100 ? 29.77164 -16.63433 41.87426 1.000 25.54412 100 THR A N 1
ATOM 703 C CA . THR A 1 100 ? 28.76634 -16.52183 40.81731 1.000 26.96923 100 THR A CA 1
ATOM 704 C C . THR A 1 100 ? 28.86885 -15.17929 40.10855 1.000 26.66897 100 THR A C 1
ATOM 705 O O . THR A 1 100 ? 28.71533 -15.10381 38.87626 1.000 24.63125 100 THR A O 1
ATOM 709 N N . LEU A 1 101 ? 29.15179 -14.11714 40.86639 1.000 23.67763 101 LEU A N 1
ATOM 710 C CA . LEU A 1 101 ? 29.31405 -12.79291 40.26105 1.000 23.92136 101 LEU A CA 1
ATOM 711 C C . LEU A 1 101 ? 30.50683 -12.76914 39.31459 1.000 23.43315 101 LEU A C 1
ATOM 712 O O . LEU A 1 101 ? 30.40233 -12.29205 38.17744 1.000 21.91280 101 LEU A O 1
ATOM 717 N N . ILE A 1 102 ? 31.63990 -13.32236 39.75644 1.000 22.37795 102 ILE A N 1
ATOM 718 C CA . ILE A 1 102 ? 32.83319 -13.36498 38.91446 1.000 21.82958 102 ILE A CA 1
ATOM 719 C C . ILE A 1 102 ? 32.54397 -14.09913 37.61471 1.000 24.63185 102 ILE A C 1
ATOM 720 O O . ILE A 1 102 ? 32.91502 -13.63579 36.52618 1.000 24.03490 102 ILE A O 1
ATOM 725 N N . ASP A 1 103 ? 31.88016 -15.25752 37.70280 1.000 26.81894 103 ASP A N 1
ATOM 726 C CA . ASP A 1 103 ? 31.60460 -15.99027 36.47516 1.000 29.17366 103 ASP A CA 1
ATOM 727 C C . ASP A 1 103 ? 30.64314 -15.21434 35.58670 1.000 28.73136 103 ASP A C 1
ATOM 728 O O . ASP A 1 103 ? 30.78794 -15.22910 34.36506 1.000 28.28216 103 ASP A O 1
ATOM 733 N N . ALA A 1 104 ? 29.66571 -14.52063 36.17389 1.000 22.79830 104 ALA A N 1
ATOM 734 C CA . ALA A 1 104 ? 28.78213 -13.70791 35.33683 1.000 23.98272 104 ALA A CA 1
ATOM 735 C C . ALA A 1 104 ? 29.56809 -12.63884 34.58713 1.000 23.50438 104 ALA A C 1
ATOM 736 O O . ALA A 1 104 ? 29.22786 -12.29489 33.44830 1.000 25.42623 104 ALA A O 1
ATOM 738 N N . VAL A 1 105 ? 30.63291 -12.10696 35.18945 1.000 21.78763 105 VAL A N 1
ATOM 739 C CA . VAL A 1 105 ? 31.42833 -11.13005 34.45484 1.000 20.17556 105 VAL A CA 1
ATOM 740 C C . VAL A 1 105 ? 32.23038 -11.80935 33.35462 1.000 22.00597 105 VAL A C 1
ATOM 741 O O . VAL A 1 105 ? 32.32245 -11.29465 32.22941 1.000 24.24890 105 VAL A O 1
ATOM 745 N N . ILE A 1 106 ? 32.86456 -12.94130 33.66353 1.000 23.15208 106 ILE A N 1
ATOM 746 C CA . ILE A 1 106 ? 33.73843 -13.55603 32.67418 1.000 24.54144 106 ILE A CA 1
ATOM 747 C C . ILE A 1 106 ? 32.92174 -14.03815 31.48247 1.000 26.38601 106 ILE A C 1
ATOM 748 O O . ILE A 1 106 ? 33.36708 -13.94444 30.33437 1.000 28.34971 106 ILE A O 1
ATOM 753 N N . GLU A 1 107 ? 31.71409 -14.53959 31.72924 1.000 28.56389 107 GLU A N 1
ATOM 754 C CA . GLU A 1 107 ? 30.80265 -14.96155 30.66744 1.000 29.91701 107 GLU A CA 1
ATOM 755 C C . GLU A 1 107 ? 30.12593 -13.79765 29.96183 1.000 29.98383 107 GLU A C 1
ATOM 756 O O . GLU A 1 107 ? 29.33184 -14.03605 29.03929 1.000 28.80063 107 GLU A O 1
ATOM 762 N N . GLN A 1 108 ? 30.43787 -12.56886 30.37106 1.000 29.44738 108 GLN A N 1
ATOM 763 C CA . GLN A 1 108 ? 29.88562 -11.34367 29.78189 1.000 30.07595 108 GLN A CA 1
ATOM 764 C C . GLN A 1 108 ? 28.35990 -11.35962 29.80480 1.000 28.50350 108 GLN A C 1
ATOM 765 O O . GLN A 1 108 ? 27.70194 -10.97869 28.83316 1.000 28.73074 108 GLN A O 1
ATOM 771 N N . GLN A 1 109 ? 27.79348 -11.77275 30.94185 1.000 26.20442 109 GLN A N 1
ATOM 772 C CA . GLN A 1 109 ? 26.34986 -11.93701 31.04519 1.000 27.16176 109 GLN A CA 1
ATOM 773 C C . GLN A 1 109 ? 25.68153 -10.57218 30.91691 1.000 25.57993 109 GLN A C 1
ATOM 774 O O . GLN A 1 109 ? 26.01652 -9.63689 31.64686 1.000 23.84154 109 GLN A O 1
ATOM 780 N N . ASP A 1 110 ? 24.74257 -10.44887 29.97469 1.000 23.85290 110 ASP A N 1
ATOM 781 C CA . ASP A 1 110 ? 24.13783 -9.14463 29.71707 1.000 22.94618 110 ASP A CA 1
ATOM 782 C C . ASP A 1 110 ? 23.38945 -8.61429 30.93107 1.000 21.73478 110 ASP A C 1
ATOM 783 O O . ASP A 1 110 ? 23.41211 -7.41064 31.19836 1.000 20.42550 110 ASP A O 1
ATOM 788 N N . TRP A 1 111 ? 22.69925 -9.48695 31.66320 1.000 22.74071 111 TRP A N 1
ATOM 789 C CA . TRP A 1 111 ? 21.84574 -9.00916 32.74664 1.000 22.42111 111 TRP A CA 1
ATOM 790 C C . TRP A 1 111 ? 22.65348 -8.25156 33.78820 1.000 21.24111 111 TRP A C 1
ATOM 791 O O . TRP A 1 111 ? 22.19478 -7.22588 34.30059 1.000 19.71719 111 TRP A O 1
ATOM 802 N N . LEU A 1 112 ? 23.86797 -8.72180 34.09283 1.000 18.56555 112 LEU A N 1
ATOM 803 C CA . LEU A 1 112 ? 24.63926 -8.09039 35.16889 1.000 18.71672 112 LEU A CA 1
ATOM 804 C C . LEU A 1 112 ? 25.21577 -6.74610 34.73807 1.000 18.23842 112 LEU A C 1
ATOM 805 O O . LEU A 1 112 ? 25.28578 -5.79877 35.53502 1.000 16.60725 112 LEU A O 1
ATOM 810 N N . LYS A 1 113 ? 25.62169 -6.64262 33.47756 1.000 20.09704 113 LYS A N 1
ATOM 811 C CA . LYS A 1 113 ? 26.05601 -5.36064 32.95613 1.000 20.63173 113 LYS A CA 1
ATOM 812 C C . LYS A 1 113 ? 24.92543 -4.33491 33.01634 1.000 19.34670 113 LYS A C 1
ATOM 813 O O . LYS A 1 113 ? 25.14601 -3.18559 33.41790 1.000 19.82806 113 LYS A O 1
ATOM 819 N N . VAL A 1 114 ? 23.70247 -4.73913 32.65682 1.000 17.89818 114 VAL A N 1
ATOM 820 C CA . VAL A 1 114 ? 22.56173 -3.82355 32.70239 1.000 17.90220 114 VAL A CA 1
ATOM 821 C C . VAL A 1 114 ? 22.21142 -3.49160 34.14661 1.000 17.67756 114 VAL A C 1
ATOM 822 O O . VAL A 1 114 ? 21.85934 -2.34881 34.47420 1.000 17.28750 114 VAL A O 1
ATOM 826 N N . TRP A 1 115 ? 22.31850 -4.48862 35.03314 1.000 19.60750 115 TRP A N 1
ATOM 827 C CA . TRP A 1 115 ? 22.03037 -4.26842 36.45080 1.000 17.76531 115 TRP A CA 1
ATOM 828 C C . TRP A 1 115 ? 22.88521 -3.13853 37.01574 1.000 19.22866 115 TRP A C 1
ATOM 829 O O . TRP A 1 115 ? 22.36113 -2.20752 37.65019 1.000 19.83287 115 TRP A O 1
ATOM 840 N N . PHE A 1 116 ? 24.20150 -3.17687 36.76777 1.000 17.32973 116 PHE A N 1
ATOM 841 C CA . PHE A 1 116 ? 25.06151 -2.11941 37.30285 1.000 17.85003 116 PHE A CA 1
ATOM 842 C C . PHE A 1 116 ? 24.84576 -0.78425 36.60310 1.000 18.81485 116 PHE A C 1
ATOM 843 O O . PHE A 1 116 ? 24.93429 0.27680 37.24687 1.000 17.80659 116 PHE A O 1
ATOM 851 N N . GLU A 1 117 ? 24.55742 -0.79746 35.29971 1.000 19.55704 117 GLU A N 1
ATOM 852 C CA . GLU A 1 117 ? 24.25565 0.46761 34.63271 1.000 20.38825 117 GLU A CA 1
ATOM 853 C C . GLU A 1 117 ? 22.97758 1.06649 35.19685 1.000 20.35909 117 GLU A C 1
ATOM 854 O O . GLU A 1 117 ? 22.88883 2.28595 35.42704 1.000 20.85582 117 GLU A O 1
ATOM 860 N N . TRP A 1 118 ? 21.97804 0.20507 35.41513 1.000 18.01679 118 TRP A N 1
ATOM 861 C CA . TRP A 1 118 ? 20.72769 0.59237 36.05560 1.000 19.20560 118 TRP A CA 1
ATOM 862 C C . TRP A 1 118 ? 20.99044 1.27607 37.39476 1.000 18.96819 118 TRP A C 1
ATOM 863 O O . TRP A 1 118 ? 20.39078 2.31688 37.69952 1.000 19.94261 118 TRP A O 1
ATOM 874 N N . SER A 1 119 ? 21.92678 0.73227 38.16908 1.000 18.69481 119 SER A N 1
ATOM 875 C CA . SER A 1 119 ? 22.17954 1.23182 39.52709 1.000 19.13000 119 SER A CA 1
ATOM 876 C C . SER A 1 119 ? 22.72761 2.65458 39.52674 1.000 19.98395 119 SER A C 1
ATOM 877 O O . SER A 1 119 ? 22.46287 3.40789 40.46509 1.000 21.72413 119 SER A O 1
ATOM 880 N N . THR A 1 120 ? 23.49985 3.03727 38.51697 1.000 18.99259 120 THR A N 1
ATOM 881 C CA . THR A 1 120 ? 24.05739 4.38383 38.45114 1.000 20.56027 120 THR A CA 1
ATOM 882 C C . THR A 1 120 ? 23.21363 5.32772 37.60234 1.000 22.81364 120 THR A C 1
ATOM 883 O O . THR A 1 120 ? 23.64272 6.45361 37.34216 1.000 25.18833 120 THR A O 1
ATOM 887 N N . SER A 1 121 ? 22.02109 4.90268 37.18095 1.000 26.22535 121 SER A N 1
ATOM 888 C CA . SER A 1 121 ? 21.12481 5.73817 36.38189 1.000 27.60003 121 SER A CA 1
ATOM 889 C C . SER A 1 121 ? 20.27162 6.65022 37.26479 1.000 28.23898 121 SER A C 1
ATOM 890 O O . SER A 1 121 ? 19.04346 6.67473 37.13031 1.000 29.20693 121 SER A O 1
ATOM 893 N N . VAL A 1 122 ? 20.90109 7.42482 38.15474 1.000 26.45533 122 VAL A N 1
ATOM 894 C CA . VAL A 1 122 ? 20.16654 7.98088 39.29414 1.000 28.22382 122 VAL A CA 1
ATOM 895 C C . VAL A 1 122 ? 19.19983 9.09644 38.92550 1.000 30.61872 122 VAL A C 1
ATOM 896 O O . VAL A 1 122 ? 18.34707 9.45256 39.74713 1.000 32.37545 122 VAL A O 1
ATOM 900 N N . ARG A 1 123 ? 19.31479 9.67353 37.73860 1.000 33.41500 123 ARG A N 1
ATOM 901 C CA . ARG A 1 123 ? 18.43263 10.75243 37.30933 1.000 38.84457 123 ARG A CA 1
ATOM 902 C C . ARG A 1 123 ? 17.36746 10.28932 36.33410 1.000 39.34023 123 ARG A C 1
ATOM 903 O O . ARG A 1 123 ? 16.52320 11.09482 35.92155 1.000 39.96068 123 ARG A O 1
ATOM 911 N N . ASP A 1 124 ? 17.40696 9.02202 35.94316 1.000 35.95209 124 ASP A N 1
ATOM 912 C CA . ASP A 1 124 ? 16.41893 8.46779 35.04339 1.000 37.20482 124 ASP A CA 1
ATOM 913 C C . ASP A 1 124 ? 15.17300 8.03585 35.82105 1.000 36.36791 124 ASP A C 1
ATOM 914 O O . ASP A 1 124 ? 15.22027 7.72387 37.01596 1.000 35.83343 124 ASP A O 1
ATOM 919 N N . ASP A 1 125 ? 14.04736 7.99238 35.10917 1.000 31.15828 125 ASP A N 1
ATOM 920 C CA . ASP A 1 125 ? 12.77726 7.57861 35.68899 1.000 32.05859 125 ASP A CA 1
ATOM 921 C C . ASP A 1 125 ? 12.74084 6.09781 36.04315 1.000 31.99961 125 ASP A C 1
ATOM 922 O O . ASP A 1 125 ? 11.81782 5.67261 36.74738 1.000 34.31698 125 ASP A O 1
ATOM 927 N N . ILE A 1 126 ? 13.69984 5.30248 35.56160 1.000 27.69930 126 ILE A N 1
ATOM 928 C CA . ILE A 1 126 ? 13.75894 3.88126 35.91526 1.000 28.26100 126 ILE A CA 1
ATOM 929 C C . ILE A 1 126 ? 14.42430 3.66421 37.25860 1.000 27.70741 126 ILE A C 1
ATOM 930 O O . ILE A 1 126 ? 14.46912 2.51336 37.74417 1.000 26.22477 126 ILE A O 1
ATOM 935 N N . TRP A 1 127 ? 14.89150 4.75652 37.92106 1.000 27.07771 127 TRP A N 1
ATOM 936 C CA . TRP A 1 127 ? 15.72104 4.53928 39.13135 1.000 25.47325 127 TRP A CA 1
ATOM 937 C C . TRP A 1 127 ? 14.90619 4.25258 40.40350 1.000 27.74722 127 TRP A C 1
ATOM 938 O O . TRP A 1 127 ? 15.33910 3.30289 41.08158 1.000 26.78385 127 TRP A O 1
ATOM 949 N N . PRO A 1 128 ? 13.85808 4.87070 40.82824 1.000 41.12255 128 PRO A N 1
ATOM 950 C CA . PRO A 1 128 ? 12.87376 4.15933 41.73514 1.000 42.77732 128 PRO A CA 1
ATOM 951 C C . PRO A 1 128 ? 12.62702 2.67426 41.48555 1.000 42.47278 128 PRO A C 1
ATOM 952 O O . PRO A 1 128 ? 12.66115 2.05991 42.52089 1.000 42.87620 128 PRO A O 1
ATOM 956 N N . GLN A 1 129 ? 12.51030 2.14879 40.29481 1.000 38.72572 129 GLN A N 1
ATOM 957 C CA . GLN A 1 129 ? 12.30011 0.70071 40.23880 1.000 38.04266 129 GLN A CA 1
ATOM 958 C C . GLN A 1 129 ? 13.55519 -0.10365 40.62124 1.000 33.69936 129 GLN A C 1
ATOM 959 O O . GLN A 1 129 ? 13.45279 -1.22251 41.16502 1.000 33.14975 129 GLN A O 1
ATOM 965 N N . PHE A 1 130 ? 14.74285 0.44118 40.35007 1.000 25.82859 130 PHE A N 1
ATOM 966 C CA . PHE A 1 130 ? 15.96227 -0.22494 40.79697 1.000 24.45966 130 PHE A CA 1
ATOM 967 C C . PHE A 1 130 ? 15.97959 -0.34715 42.31609 1.000 24.60305 130 PHE A C 1
ATOM 968 O O . PHE A 1 130 ? 16.28412 -1.41119 42.86782 1.000 24.23639 130 PHE A O 1
ATOM 976 N N . ILE A 1 131 ? 15.67179 0.76004 42.99602 1.000 27.73393 131 ILE A N 1
ATOM 977 C CA . ILE A 1 131 ? 15.68633 0.83211 44.45621 1.000 29.63539 131 ILE A CA 1
ATOM 978 C C . ILE A 1 131 ? 14.62213 -0.07896 45.05290 1.000 30.07814 131 ILE A C 1
ATOM 979 O O . ILE A 1 131 ? 14.89394 -0.87442 45.96216 1.000 29.17266 131 ILE A O 1
ATOM 984 N N . SER A 1 132 ? 13.39388 0.03046 44.55241 1.000 33.36681 132 SER A N 1
ATOM 985 C CA . SER A 1 132 ? 12.29134 -0.73746 45.11527 1.000 38.19421 132 SER A CA 1
ATOM 986 C C . SER A 1 132 ? 12.50535 -2.23928 44.92402 1.000 39.40211 132 SER A C 1
ATOM 987 O O . SER A 1 132 ? 12.29321 -3.02625 45.85621 1.000 39.53357 132 SER A O 1
ATOM 990 N N . GLY A 1 133 ? 12.98933 -2.64995 43.75130 1.000 49.14794 133 GLY A N 1
ATOM 991 C CA . GLY A 1 133 ? 13.28591 -4.05667 43.54301 1.000 51.55494 133 GLY A CA 1
ATOM 992 C C . GLY A 1 133 ? 14.41569 -4.56399 44.41959 1.000 53.58486 133 GLY A C 1
ATOM 993 O O . GLY A 1 133 ? 14.38842 -5.70908 44.88060 1.000 56.89779 133 GLY A O 1
ATOM 994 N N . ASN A 1 134 ? 15.41627 -3.72663 44.67632 1.000 41.79588 134 ASN A N 1
ATOM 995 C CA . ASN A 1 134 ? 16.59338 -4.21191 45.37762 1.000 42.33789 134 ASN A CA 1
ATOM 996 C C . ASN A 1 134 ? 16.45541 -4.17976 46.89857 1.000 43.66797 134 ASN A C 1
ATOM 997 O O . ASN A 1 134 ? 17.29608 -4.76781 47.59165 1.000 43.71563 134 ASN A O 1
ATOM 1002 N N . LYS A 1 135 ? 15.42129 -3.53568 47.44880 1.000 48.41377 135 LYS A N 1
ATOM 1003 C CA . LYS A 1 135 ? 15.25789 -3.59681 48.89918 1.000 48.94126 135 LYS A CA 1
ATOM 1004 C C . LYS A 1 135 ? 14.84247 -4.99566 49.34529 1.000 48.64013 135 LYS A C 1
ATOM 1005 O O . LYS A 1 135 ? 15.16372 -5.40768 50.46512 1.000 46.41848 135 LYS A O 1
ATOM 1011 N N . LYS A 1 136 ? 14.17314 -5.75201 48.46899 1.000 47.34664 136 LYS A N 1
ATOM 1012 C CA . LYS A 1 136 ? 13.90683 -7.15732 48.75538 1.000 47.76622 136 LYS A CA 1
ATOM 1013 C C . LYS A 1 136 ? 15.20368 -7.95660 48.83190 1.000 45.75298 136 LYS A C 1
ATOM 1014 O O . LYS A 1 136 ? 15.35165 -8.83252 49.69170 1.000 45.05808 136 LYS A O 1
ATOM 1020 N N . SER A 1 137 ? 16.15907 -7.65819 47.94327 1.000 39.10578 137 SER A N 1
ATOM 1021 C CA . SER A 1 137 ? 17.45155 -8.33750 47.95760 1.000 37.67020 137 SER A CA 1
ATOM 1022 C C . SER A 1 137 ? 18.26327 -7.94215 49.18294 1.000 34.95108 137 SER A C 1
ATOM 1023 O O . SER A 1 137 ? 18.92188 -8.78635 49.79720 1.000 34.97289 137 SER A O 1
ATOM 1026 N N . LEU A 1 138 ? 18.24910 -6.65526 49.53085 1.000 30.06100 138 LEU A N 1
ATOM 1027 C CA . LEU A 1 138 ? 18.92567 -6.19807 50.73965 1.000 30.62220 138 LEU A CA 1
ATOM 1028 C C . LEU A 1 138 ? 18.34547 -6.87582 51.97116 1.000 31.76971 138 LEU A C 1
ATOM 1029 O O . LEU A 1 138 ? 19.08675 -7.27428 52.87426 1.000 33.03565 138 LEU A O 1
ATOM 1034 N N . LYS A 1 139 ? 17.01665 -6.99915 52.03301 1.000 29.42919 139 LYS A N 1
ATOM 1035 C CA . LYS A 1 139 ? 16.39393 -7.68776 53.15971 1.000 31.05463 139 LYS A CA 1
ATOM 1036 C C . LYS A 1 139 ? 16.90298 -9.11979 53.27188 1.000 29.45640 139 LYS A C 1
ATOM 1037 O O . LYS A 1 139 ? 17.25069 -9.58107 54.36712 1.000 27.81457 139 LYS A O 1
ATOM 1043 N N . ARG A 1 140 ? 16.98473 -9.82890 52.14392 1.000 29.85397 140 ARG A N 1
ATOM 1044 C CA . ARG A 1 140 ? 17.44968 -11.21024 52.17313 1.000 31.62144 140 ARG A CA 1
ATOM 1045 C C . ARG A 1 140 ? 18.92230 -11.29376 52.55478 1.000 29.38385 140 ARG A C 1
ATOM 1046 O O . ARG A 1 140 ? 19.32065 -12.19319 53.30234 1.000 31.40618 140 ARG A O 1
ATOM 1054 N N . ILE A 1 141 ? 19.75083 -10.38719 52.02522 1.000 23.05307 141 ILE A N 1
ATOM 1055 C CA . ILE A 1 141 ? 21.17060 -10.38117 52.37190 1.000 21.05447 141 ILE A CA 1
ATOM 1056 C C . ILE A 1 141 ? 21.34467 -10.09503 53.85814 1.000 22.00170 141 ILE A C 1
ATOM 1057 O O . ILE A 1 141 ? 22.13566 -10.75416 54.54419 1.000 20.98577 141 ILE A O 1
ATOM 1062 N N . ALA A 1 142 ? 20.60983 -9.10381 54.37484 1.000 22.68878 142 ALA A N 1
ATOM 1063 C CA . ALA A 1 142 ? 20.68428 -8.78826 55.79962 1.000 22.33042 142 ALA A CA 1
ATOM 1064 C C . ALA A 1 142 ? 20.30918 -9.99463 56.65020 1.000 22.05907 142 ALA A C 1
ATOM 1065 O O . ALA A 1 142 ? 20.92124 -10.23440 57.69537 1.000 21.94657 142 ALA A O 1
ATOM 1067 N N . ALA A 1 143 ? 19.30742 -10.76706 56.21797 1.000 22.29744 143 ALA A N 1
ATOM 1068 C CA . ALA A 1 143 ? 18.93281 -11.96343 56.96134 1.000 24.21821 143 ALA A CA 1
ATOM 1069 C C . ALA A 1 143 ? 20.09637 -12.94439 57.03452 1.000 23.60343 143 ALA A C 1
ATOM 1070 O O . ALA A 1 143 ? 20.32196 -13.56243 58.08013 1.000 23.26379 143 ALA A O 1
ATOM 1072 N N . ALA A 1 144 ? 20.85498 -13.09191 55.93827 1.000 26.15627 144 ALA A N 1
ATOM 1073 C CA . ALA A 1 144 ? 22.03340 -13.95759 55.97637 1.000 24.59186 144 ALA A CA 1
ATOM 1074 C C . ALA A 1 144 ? 23.04692 -13.46770 57.00656 1.000 24.50809 144 ALA A C 1
ATOM 1075 O O . ALA A 1 144 ? 23.58937 -14.27263 57.77659 1.000 24.68865 144 ALA A O 1
ATOM 1077 N N . PHE A 1 145 ? 23.31090 -12.15463 57.04325 1.000 23.08736 145 PHE A N 1
ATOM 1078 C CA . PHE A 1 145 ? 24.24707 -11.60888 58.02850 1.000 21.65491 145 PHE A CA 1
ATOM 1079 C C . PHE A 1 145 ? 23.73521 -11.80401 59.44696 1.000 23.97571 145 PHE A C 1
ATOM 1080 O O . PHE A 1 145 ? 24.51476 -12.10258 60.35672 1.000 24.67038 145 PHE A O 1
ATOM 1088 N N . GLU A 1 146 ? 22.42193 -11.64805 59.65454 1.000 23.66639 146 GLU A N 1
ATOM 1089 C CA . GLU A 1 146 ? 21.84966 -11.87261 60.97773 1.000 24.89517 146 GLU A CA 1
ATOM 1090 C C . GLU A 1 146 ? 22.05402 -13.31792 61.43185 1.000 25.81331 146 GLU A C 1
ATOM 1091 O O . GLU A 1 146 ? 22.40964 -13.57157 62.58936 1.000 26.31251 146 GLU A O 1
ATOM 1097 N N . GLN A 1 147 ? 21.83551 -14.27740 60.53096 1.000 30.49584 147 GLN A N 1
ATOM 1098 C CA . GLN A 1 147 ? 22.07899 -15.67010 60.88276 1.000 33.37925 147 GLN A CA 1
ATOM 1099 C C . GLN A 1 147 ? 23.55164 -15.89661 61.20643 1.000 31.64291 147 GLN A C 1
ATOM 1100 O O . GLN A 1 147 ? 23.88013 -16.63907 62.13986 1.000 31.65309 147 GLN A O 1
ATOM 1106 N N . GLY A 1 148 ? 24.44819 -15.24733 60.46063 1.000 29.11692 148 GLY A N 1
ATOM 1107 C CA . GLY A 1 148 ? 25.86676 -15.32108 60.78544 1.000 27.22404 148 GLY A CA 1
ATOM 1108 C C . GLY A 1 148 ? 26.15499 -14.83988 62.19149 1.000 27.03236 148 GLY A C 1
ATOM 1109 O O . GLY A 1 148 ? 26.86886 -15.49079 62.95643 1.000 26.85020 148 GLY A O 1
ATOM 1110 N N . LYS A 1 149 ? 25.57985 -13.69713 62.56261 1.000 26.40838 149 LYS A N 1
ATOM 1111 C CA . LYS A 1 149 ? 25.74603 -13.21129 63.92731 1.000 26.04825 149 LYS A CA 1
ATOM 1112 C C . LYS A 1 149 ? 25.23469 -14.21650 64.94532 1.000 27.63273 149 LYS A C 1
ATOM 1113 O O . LYS A 1 149 ? 25.88072 -14.43935 65.97486 1.000 28.62405 149 LYS A O 1
ATOM 1119 N N . GLU A 1 150 ? 24.06768 -14.82193 64.69601 1.000 28.63523 150 GLU A N 1
ATOM 1120 C CA . GLU A 1 150 ? 23.53610 -15.75842 65.67857 1.000 32.07512 150 GLU A CA 1
ATOM 1121 C C . GLU A 1 150 ? 24.49191 -16.93094 65.86416 1.000 32.62573 150 GLU A C 1
ATOM 1122 O O . GLU A 1 150 ? 24.68232 -17.42062 66.98831 1.000 32.80842 150 GLU A O 1
ATOM 1128 N N . ASN A 1 151 ? 25.14923 -17.34648 64.78320 1.000 32.02169 151 ASN A N 1
ATOM 1129 C CA . ASN A 1 151 ? 26.09211 -18.45830 64.80522 1.000 33.50263 151 ASN A CA 1
ATOM 1130 C C . ASN A 1 151 ? 27.50942 -18.02881 65.17409 1.000 32.60366 151 ASN A C 1
ATOM 1131 O O . ASN A 1 151 ? 28.43478 -18.84461 65.06939 1.000 33.84756 151 ASN A O 1
ATOM 1136 N N . ASN A 1 152 ? 27.69698 -16.77637 65.60206 1.000 30.08549 152 ASN A N 1
ATOM 1137 C CA . ASN A 1 152 ? 29.00716 -16.27874 66.03135 1.000 30.13388 152 ASN A CA 1
ATOM 1138 C C . ASN A 1 152 ? 30.05095 -16.38988 64.93344 1.000 28.65033 152 ASN A C 1
ATOM 1139 O O . ASN A 1 152 ? 31.24463 -16.54298 65.21332 1.000 28.87677 152 ASN A O 1
ATOM 1144 N N . GLU A 1 153 ? 29.59919 -16.33484 63.68579 1.000 26.86320 153 GLU A N 1
ATOM 1145 C CA . GLU A 1 153 ? 30.51381 -16.36910 62.55788 1.000 26.37478 153 GLU A CA 1
ATOM 1146 C C . GLU A 1 153 ? 31.06031 -14.98818 62.21770 1.000 25.35799 153 GLU A C 1
ATOM 1147 O O . GLU A 1 153 ? 32.10631 -14.88942 61.56518 1.000 26.00030 153 GLU A O 1
ATOM 1153 N N . ILE A 1 154 ? 30.38393 -13.92116 62.65592 1.000 24.42224 154 ILE A N 1
ATOM 1154 C CA . ILE A 1 154 ? 30.87844 -12.55444 62.53602 1.000 24.79388 154 ILE A CA 1
ATOM 1155 C C . ILE A 1 154 ? 30.46131 -11.82798 63.80956 1.000 27.40614 154 ILE A C 1
ATOM 1156 O O . ILE A 1 154 ? 29.58043 -12.28391 64.54288 1.000 29.20824 154 ILE A O 1
ATOM 1161 N N . ASP A 1 155 ? 31.10182 -10.69296 64.07217 1.000 36.77407 155 ASP A N 1
ATOM 1162 C CA . ASP A 1 155 ? 30.75323 -9.89566 65.24758 1.000 39.97954 155 ASP A CA 1
ATOM 1163 C C . ASP A 1 155 ? 29.35435 -9.29160 65.11233 1.000 38.10048 155 ASP A C 1
ATOM 1164 O O . ASP A 1 155 ? 28.83658 -9.09597 64.00911 1.000 34.83678 155 ASP A O 1
ATOM 1169 N N . SER A 1 156 ? 28.74089 -8.98191 66.26163 1.000 31.92932 156 SER A N 1
ATOM 1170 C CA . SER A 1 156 ? 27.40971 -8.37837 66.26482 1.000 33.12796 156 SER A CA 1
ATOM 1171 C C . SER A 1 156 ? 27.42583 -6.85862 66.34910 1.000 32.40626 156 SER A C 1
ATOM 1172 O O . SER A 1 156 ? 26.35224 -6.25614 66.41709 1.000 35.99607 156 SER A O 1
ATOM 1175 N N . ASP A 1 157 ? 28.59252 -6.21458 66.33321 1.000 32.78356 157 ASP A N 1
ATOM 1176 C CA . ASP A 1 157 ? 28.61048 -4.77334 66.58779 1.000 36.38138 157 ASP A CA 1
ATOM 1177 C C . ASP A 1 157 ? 28.16160 -3.93094 65.40327 1.000 33.76956 157 ASP A C 1
ATOM 1178 O O . ASP A 1 157 ? 27.83262 -2.76051 65.59903 1.000 35.66268 157 ASP A O 1
ATOM 1183 N N . ASN A 1 158 ? 28.12626 -4.47439 64.19002 1.000 32.18278 158 ASN A N 1
ATOM 1184 C CA . ASN A 1 158 ? 27.68410 -3.73231 63.02011 1.000 30.94848 158 ASN A CA 1
ATOM 1185 C C . ASN A 1 158 ? 26.30586 -4.22240 62.61246 1.000 30.69387 158 ASN A C 1
ATOM 1186 O O . ASN A 1 158 ? 26.02314 -5.42550 62.67246 1.000 31.18401 158 ASN A O 1
ATOM 1191 N N . SER A 1 159 ? 25.45405 -3.29529 62.19423 1.000 24.13863 159 SER A N 1
ATOM 1192 C CA . SER A 1 159 ? 24.08679 -3.65817 61.84628 1.000 25.43688 159 SER A CA 1
ATOM 1193 C C . SER A 1 159 ? 24.03873 -4.50609 60.58644 1.000 23.73073 159 SER A C 1
ATOM 1194 O O . SER A 1 159 ? 24.82323 -4.31883 59.64176 1.000 20.58363 159 SER A O 1
ATOM 1197 N N . SER A 1 160 ? 23.09057 -5.44100 60.56567 1.000 23.72356 160 SER A N 1
ATOM 1198 C CA . SER A 1 160 ? 22.96418 -6.30253 59.39710 1.000 24.45797 160 SER A CA 1
ATOM 1199 C C . SER A 1 160 ? 22.64498 -5.48843 58.14424 1.000 21.61874 160 SER A C 1
ATOM 1200 O O . SER A 1 160 ? 23.10485 -5.83226 57.05853 1.000 21.06104 160 SER A O 1
ATOM 1203 N N . ASP A 1 161 ? 21.90837 -4.37777 58.28367 1.000 21.79442 161 ASP A N 1
ATOM 1204 C CA . ASP A 1 161 ? 21.64095 -3.52928 57.12123 1.000 23.47885 161 ASP A CA 1
ATOM 1205 C C . ASP A 1 161 ? 22.92391 -2.92139 56.56208 1.000 22.31147 161 ASP A C 1
ATOM 1206 O O . ASP A 1 161 ? 23.12258 -2.88775 55.34052 1.000 20.94047 161 ASP A O 1
ATOM 1211 N N . ASP A 1 162 ? 23.79082 -2.39902 57.44155 1.000 23.16059 162 ASP A N 1
ATOM 1212 C CA . ASP A 1 162 ? 25.06765 -1.84143 56.99709 1.000 21.42577 162 ASP A CA 1
ATOM 1213 C C . ASP A 1 162 ? 25.92997 -2.91095 56.33401 1.000 20.19709 162 ASP A C 1
ATOM 1214 O O . ASP A 1 162 ? 26.56957 -2.65655 55.30715 1.000 19.11040 162 ASP A O 1
ATOM 1219 N N . LEU A 1 163 ? 25.97426 -4.11550 56.92003 1.000 18.40807 163 LEU A N 1
ATOM 1220 C CA . LEU A 1 163 ? 26.73719 -5.19924 56.30696 1.000 16.83215 163 LEU A CA 1
ATOM 1221 C C . LEU A 1 163 ? 26.21305 -5.53086 54.90836 1.000 15.40910 163 LEU A C 1
ATOM 1222 O O . LEU A 1 163 ? 26.99984 -5.79783 53.98847 1.000 15.56922 163 LEU A O 1
ATOM 1227 N N . ALA A 1 164 ? 24.88467 -5.52756 54.73930 1.000 17.42114 164 ALA A N 1
ATOM 1228 C CA . ALA A 1 164 ? 24.27550 -5.84666 53.44891 1.000 17.90096 164 ALA A CA 1
ATOM 1229 C C . ALA A 1 164 ? 24.60321 -4.78511 52.41285 1.000 18.34420 164 ALA A C 1
ATOM 1230 O O . ALA A 1 164 ? 24.96771 -5.10490 51.26951 1.000 17.21660 164 ALA A O 1
ATOM 1232 N N . HIS A 1 165 ? 24.47326 -3.51474 52.79041 1.000 21.64788 165 HIS A N 1
ATOM 1233 C CA . HIS A 1 165 ? 24.87137 -2.45316 51.87394 1.000 21.02215 165 HIS A CA 1
ATOM 1234 C C . HIS A 1 165 ? 26.34172 -2.57681 51.48749 1.000 21.07477 165 HIS A C 1
ATOM 1235 O O . HIS A 1 165 ? 26.70132 -2.38773 50.31164 1.000 20.54624 165 HIS A O 1
ATOM 1242 N N . LEU A 1 166 ? 27.20577 -2.89624 52.46486 1.000 21.21954 166 LEU A N 1
ATOM 1243 C CA . LEU A 1 166 ? 28.63047 -3.03676 52.18491 1.000 20.17637 166 LEU A CA 1
ATOM 1244 C C . LEU A 1 166 ? 28.90836 -4.19526 51.22952 1.000 18.81484 166 LEU A C 1
ATOM 1245 O O . LEU A 1 166 ? 29.85126 -4.12613 50.42563 1.000 20.04189 166 LEU A O 1
ATOM 1250 N N . LEU A 1 167 ? 28.09454 -5.24692 51.28523 1.000 19.54303 167 LEU A N 1
ATOM 1251 C CA . LEU A 1 167 ? 28.25615 -6.34766 50.33822 1.000 19.01856 167 LEU A CA 1
ATOM 1252 C C . LEU A 1 167 ? 28.00385 -5.86886 48.91197 1.000 20.10244 167 LEU A C 1
ATOM 1253 O O . LEU A 1 167 ? 28.69705 -6.28013 47.97161 1.000 19.06229 167 LEU A O 1
ATOM 1258 N N A HIS A 1 168 ? 27.01121 -4.99751 48.72068 0.500 22.27214 168 HIS A N 1
ATOM 1259 N N B HIS A 1 168 ? 26.99535 -5.01724 48.73142 0.500 22.28373 168 HIS A N 1
ATOM 1260 C CA A HIS A 1 168 ? 26.80557 -4.45104 47.38454 0.500 21.70859 168 HIS A CA 1
ATOM 1261 C CA B HIS A 1 168 ? 26.76632 -4.42094 47.42232 0.500 21.76531 168 HIS A CA 1
ATOM 1262 C C A HIS A 1 168 ? 28.02684 -3.66352 46.93765 0.500 21.23270 168 HIS A C 1
ATOM 1263 C C B HIS A 1 168 ? 28.00523 -3.66604 46.95192 0.500 21.23056 168 HIS A C 1
ATOM 1264 O O A HIS A 1 168 ? 28.41458 -3.72261 45.76367 0.500 21.18896 168 HIS A O 1
ATOM 1265 O O B HIS A 1 168 ? 28.39124 -3.76438 45.78007 0.500 21.15793 168 HIS A O 1
ATOM 1278 N N . GLY A 1 169 ? 28.65903 -2.93387 47.86431 1.000 17.75088 169 GLY A N 1
ATOM 1279 C CA . GLY A 1 169 ? 29.89280 -2.23788 47.51897 1.000 19.59766 169 GLY A CA 1
ATOM 1280 C C . GLY A 1 169 ? 31.01160 -3.19436 47.12749 1.000 20.53080 169 GLY A C 1
ATOM 1281 O O . GLY A 1 169 ? 31.78603 -2.92927 46.19608 1.000 20.87315 169 GLY A O 1
ATOM 1282 N N . LEU A 1 170 ? 31.12120 -4.31286 47.83748 1.000 20.60731 170 LEU A N 1
ATOM 1283 C CA . LEU A 1 170 ? 32.07203 -5.34449 47.43531 1.000 19.05157 170 LEU A CA 1
ATOM 1284 C C . LEU A 1 170 ? 31.75864 -5.86426 46.03559 1.000 19.13362 170 LEU A C 1
ATOM 1285 O O . LEU A 1 170 ? 32.65914 -6.01418 45.19906 1.000 20.85116 170 LEU A O 1
ATOM 1290 N N . CYS A 1 171 ? 30.48306 -6.13140 45.75635 1.000 19.33202 171 CYS A N 1
ATOM 1291 C CA . CYS A 1 171 ? 30.11285 -6.66721 44.45537 1.000 20.28993 171 CYS A CA 1
ATOM 1292 C C . CYS A 1 171 ? 30.48274 -5.67360 43.35871 1.000 20.61010 171 CYS A C 1
ATOM 1293 O O . CYS A 1 171 ? 30.97866 -6.05875 42.29423 1.000 19.84212 171 CYS A O 1
ATOM 1296 N N . TYR A 1 172 ? 30.31002 -4.38156 43.64308 1.000 15.37425 172 TYR A N 1
ATOM 1297 C CA . TYR A 1 172 ? 30.63812 -3.34266 42.67117 1.000 13.93017 172 TYR A CA 1
ATOM 1298 C C . TYR A 1 172 ? 32.12038 -3.37436 42.31743 1.000 16.48002 172 TYR A C 1
ATOM 1299 O O . TYR A 1 172 ? 32.48587 -3.39590 41.12989 1.000 15.87537 172 TYR A O 1
ATOM 1308 N N . ILE A 1 173 ? 32.99886 -3.41291 43.32874 1.000 17.43722 173 ILE A N 1
ATOM 1309 C CA . ILE A 1 173 ? 34.42569 -3.36333 43.02003 1.000 19.57933 173 ILE A CA 1
ATOM 1310 C C . ILE A 1 173 ? 34.87202 -4.67653 42.38702 1.000 18.08620 173 ILE A C 1
ATOM 1311 O O . ILE A 1 173 ? 35.71514 -4.68063 41.48417 1.000 19.72978 173 ILE A O 1
ATOM 1316 N N . LEU A 1 174 ? 34.31236 -5.79931 42.84375 1.000 18.64640 174 LEU A N 1
ATOM 1317 C CA . LEU A 1 174 ? 34.58993 -7.08542 42.21934 1.000 21.50317 174 LEU A CA 1
ATOM 1318 C C . LEU A 1 174 ? 34.10858 -7.08145 40.77598 1.000 20.52593 174 LEU A C 1
ATOM 1319 O O . LEU A 1 174 ? 34.75808 -7.65966 39.90238 1.000 21.69088 174 LEU A O 1
ATOM 1324 N N . TYR A 1 175 ? 33.00379 -6.38085 40.50617 1.000 18.39449 175 TYR A N 1
ATOM 1325 C CA . TYR A 1 175 ? 32.47446 -6.30260 39.15400 1.000 18.71995 175 TYR A CA 1
ATOM 1326 C C . TYR A 1 175 ? 33.43941 -5.54935 38.24475 1.000 19.66979 175 TYR A C 1
ATOM 1327 O O . TYR A 1 175 ? 33.79118 -6.02824 37.15781 1.000 19.68982 175 TYR A O 1
ATOM 1336 N N . LEU A 1 176 ? 33.90196 -4.37768 38.69665 1.000 18.27011 176 LEU A N 1
ATOM 1337 C CA . LEU A 1 176 ? 34.85946 -3.60158 37.91096 1.000 20.39988 176 LEU A CA 1
ATOM 1338 C C . LEU A 1 176 ? 36.16376 -4.35823 37.72489 1.000 21.86504 176 LEU A C 1
ATOM 1339 O O . LEU A 1 176 ? 36.72607 -4.38700 36.62303 1.000 22.86634 176 LEU A O 1
ATOM 1344 N N . GLN A 1 177 ? 36.69093 -4.93301 38.80539 1.000 21.00815 177 GLN A N 1
ATOM 1345 C CA . GLN A 1 177 ? 37.98800 -5.59750 38.69769 1.000 22.50948 177 GLN A CA 1
ATOM 1346 C C . GLN A 1 177 ? 37.91165 -6.81633 37.79145 1.000 22.44399 177 GLN A C 1
ATOM 1347 O O . GLN A 1 177 ? 38.86690 -7.11720 37.06321 1.000 24.36128 177 GLN A O 1
ATOM 1353 N N . SER A 1 178 ? 36.78855 -7.52864 37.82414 1.000 20.12819 178 SER A N 1
ATOM 1354 C CA . SER A 1 178 ? 36.64794 -8.71051 36.97935 1.000 20.15699 178 SER A CA 1
ATOM 1355 C C . SER A 1 178 ? 36.53143 -8.31846 35.50943 1.000 22.76922 178 SER A C 1
ATOM 1356 O O . SER A 1 178 ? 36.96667 -9.06672 34.62527 1.000 23.35591 178 SER A O 1
ATOM 1359 N N . ASN A 1 179 ? 35.94316 -7.15979 35.22523 1.000 22.88815 179 ASN A N 1
ATOM 1360 C CA . ASN A 1 179 ? 35.97001 -6.66364 33.84958 1.000 22.65992 179 ASN A CA 1
ATOM 1361 C C . ASN A 1 179 ? 37.37182 -6.27952 33.41362 1.000 24.82113 179 ASN A C 1
ATOM 1362 O O . ASN A 1 179 ? 37.73725 -6.46978 32.24886 1.000 26.26342 179 ASN A O 1
ATOM 1367 N N . LEU A 1 180 ? 38.17902 -5.74466 34.32193 1.000 20.17596 180 LEU A N 1
ATOM 1368 C CA . LEU A 1 180 ? 39.53387 -5.37435 33.92834 1.000 22.38421 180 LEU A CA 1
ATOM 1369 C C . LEU A 1 180 ? 40.40146 -6.61273 33.72791 1.000 23.85820 180 LEU A C 1
ATOM 1370 O O . LEU A 1 180 ? 41.20895 -6.67852 32.78122 1.000 25.25277 180 LEU A O 1
ATOM 1375 N N . HIS A 1 181 ? 40.23850 -7.60481 34.60780 1.000 28.67569 181 HIS A N 1
ATOM 1376 C CA . HIS A 1 181 ? 41.02096 -8.84569 34.61266 1.000 29.64784 181 HIS A CA 1
ATOM 1377 C C . HIS A 1 181 ? 40.08083 -10.03525 34.71595 1.000 27.54599 181 HIS A C 1
ATOM 1378 O O . HIS A 1 181 ? 39.89504 -10.60106 35.79972 1.000 26.52740 181 HIS A O 1
ATOM 1385 N N . PRO A 1 182 ? 39.48590 -10.44942 33.61466 1.000 28.66515 182 PRO A N 1
ATOM 1386 C CA . PRO A 1 182 ? 38.50646 -11.55598 33.68315 1.000 29.00919 182 PRO A CA 1
ATOM 1387 C C . PRO A 1 182 ? 39.21467 -12.90756 33.75815 1.000 31.38234 182 PRO A C 1
ATOM 1388 O O . PRO A 1 182 ? 39.34429 -13.66628 32.78338 1.000 34.49377 182 PRO A O 1
ATOM 1392 N N . ASP A 1 183 ? 39.69651 -13.20134 34.96476 1.000 28.99254 183 ASP A N 1
ATOM 1393 C CA . ASP A 1 183 ? 40.53856 -14.35661 35.27884 1.000 30.16694 183 ASP A CA 1
ATOM 1394 C C . ASP A 1 183 ? 39.93997 -15.02045 36.50450 1.000 28.63855 183 ASP A C 1
ATOM 1395 O O . ASP A 1 183 ? 40.00077 -14.45125 37.59924 1.000 28.06501 183 ASP A O 1
ATOM 1400 N N . GLN A 1 184 ? 39.37373 -16.21639 36.33200 1.000 32.85292 184 GLN A N 1
ATOM 1401 C CA . GLN A 1 184 ? 38.59887 -16.81073 37.41911 1.000 33.33482 184 GLN A CA 1
ATOM 1402 C C . GLN A 1 184 ? 39.45049 -16.95555 38.67672 1.000 33.59671 184 GLN A C 1
ATOM 1403 O O . GLN A 1 184 ? 39.03831 -16.55397 39.77480 1.000 32.75812 184 GLN A O 1
ATOM 1409 N N . ASP A 1 185 ? 40.65645 -17.50477 38.52506 1.000 36.91924 185 ASP A N 1
ATOM 1410 C CA . ASP A 1 185 ? 41.49556 -17.78148 39.68756 1.000 40.47216 185 ASP A CA 1
ATOM 1411 C C . ASP A 1 185 ? 41.94958 -16.48991 40.35780 1.000 37.47900 185 ASP A C 1
ATOM 1412 O O . ASP A 1 185 ? 41.85626 -16.34971 41.58405 1.000 35.74115 185 ASP A O 1
ATOM 1417 N N . ARG A 1 186 ? 42.44739 -15.53769 39.56380 1.000 37.94120 186 ARG A N 1
ATOM 1418 C CA . ARG A 1 186 ? 42.90055 -14.26690 40.12054 1.000 38.05896 186 ARG A CA 1
ATOM 1419 C C . ARG A 1 186 ? 41.77514 -13.56183 40.86971 1.000 34.52071 186 ARG A C 1
ATOM 1420 O O . ARG A 1 186 ? 41.98161 -13.03948 41.97484 1.000 33.00409 186 ARG A O 1
ATOM 1428 N N . MET A 1 187 ? 40.56607 -13.56012 40.29791 1.000 29.20057 187 MET A N 1
ATOM 1429 C CA . MET A 1 187 ? 39.47994 -12.81628 40.92106 1.000 27.54220 187 MET A CA 1
ATOM 1430 C C . MET A 1 187 ? 38.90062 -13.53863 42.13105 1.000 27.68606 187 MET A C 1
ATOM 1431 O O . MET A 1 187 ? 38.45369 -12.88475 43.08216 1.000 25.86929 187 MET A O 1
ATOM 1436 N N . ARG A 1 188 ? 38.89070 -14.87398 42.12172 1.000 26.06429 188 ARG A N 1
ATOM 1437 C CA . ARG A 1 188 ? 38.46642 -15.59464 43.31733 1.000 26.18628 188 ARG A CA 1
ATOM 1438 C C . ARG A 1 188 ? 39.40112 -15.30327 44.48467 1.000 27.09562 188 ARG A C 1
ATOM 1439 O O . ARG A 1 188 ? 38.95148 -15.13434 45.62419 1.000 25.93435 188 ARG A O 1
ATOM 1447 N N . GLU A 1 189 ? 40.70331 -15.21004 44.21260 1.000 34.25711 189 GLU A N 1
ATOM 1448 C CA . GLU A 1 189 ? 41.66078 -14.87221 45.26459 1.000 35.43108 189 GLU A CA 1
ATOM 1449 C C . GLU A 1 189 ? 41.40244 -13.46852 45.79042 1.000 32.95387 189 GLU A C 1
ATOM 1450 O O . GLU A 1 189 ? 41.47529 -13.21617 47.00138 1.000 32.54474 189 GLU A O 1
ATOM 1456 N N . GLN A 1 190 ? 41.12320 -12.53930 44.87841 1.000 28.18331 190 GLN A N 1
ATOM 1457 C CA . GLN A 1 190 ? 40.80243 -11.16655 45.25284 1.000 28.52089 190 GLN A CA 1
ATOM 1458 C C . GLN A 1 190 ? 39.52570 -11.09020 46.08802 1.000 26.68565 190 GLN A C 1
ATOM 1459 O O . GLN A 1 190 ? 39.47308 -10.35823 47.08188 1.000 26.52846 190 GLN A O 1
ATOM 1465 N N . ALA A 1 191 ? 38.48881 -11.84428 45.71240 1.000 25.70000 191 ALA A N 1
ATOM 1466 C CA . ALA A 1 191 ? 37.22995 -11.78880 46.45404 1.000 25.32392 191 ALA A CA 1
ATOM 1467 C C . ALA A 1 191 ? 37.40910 -12.25800 47.89696 1.000 25.89973 191 ALA A C 1
ATOM 1468 O O . ALA A 1 191 ? 36.87450 -11.64725 48.83222 1.000 23.95784 191 ALA A O 1
ATOM 1470 N N . GLU A 1 192 ? 38.14908 -13.34576 48.09399 1.000 29.80375 192 GLU A N 1
ATOM 1471 C CA . GLU A 1 192 ? 38.38633 -13.85328 49.44533 1.000 31.28399 192 GLU A CA 1
ATOM 1472 C C . GLU A 1 192 ? 39.05607 -12.80685 50.33260 1.000 29.92746 192 GLU A C 1
ATOM 1473 O O . GLU A 1 192 ? 38.66543 -12.62262 51.49386 1.000 30.25599 192 GLU A O 1
ATOM 1479 N N . ARG A 1 193 ? 40.04520 -12.09049 49.79144 1.000 29.12100 193 ARG A N 1
ATOM 1480 C CA . ARG A 1 193 ? 40.71336 -11.04838 50.56555 1.000 30.79224 193 ARG A CA 1
ATOM 1481 C C . ARG A 1 193 ? 39.75022 -9.91977 50.91827 1.000 29.74367 193 ARG A C 1
ATOM 1482 O O . ARG A 1 193 ? 39.75350 -9.42971 52.05482 1.000 31.49858 193 ARG A O 1
ATOM 1490 N N . TYR A 1 194 ? 38.91969 -9.49875 49.96546 1.000 25.27599 194 TYR A N 1
ATOM 1491 C CA . TYR A 1 194 ? 37.91748 -8.47661 50.26033 1.000 24.98314 194 TYR A CA 1
ATOM 1492 C C . TYR A 1 194 ? 36.99325 -8.93499 51.37651 1.000 24.48992 194 TYR A C 1
ATOM 1493 O O . TYR A 1 194 ? 36.70063 -8.17670 52.30638 1.000 26.05703 194 TYR A O 1
ATOM 1502 N N . ILE A 1 195 ? 36.47145 -10.15731 51.26220 1.000 21.46244 195 ILE A N 1
ATOM 1503 C CA . ILE A 1 195 ? 35.55557 -10.67828 52.27477 1.000 23.32245 195 ILE A CA 1
ATOM 1504 C C . ILE A 1 195 ? 36.22688 -10.72822 53.64635 1.000 24.39582 195 ILE A C 1
ATOM 1505 O O . ILE A 1 195 ? 35.61210 -10.37169 54.65483 1.000 25.29205 195 ILE A O 1
ATOM 1510 N N . ASN A 1 196 ? 37.49542 -11.15104 53.70986 1.000 32.47673 196 ASN A N 1
ATOM 1511 C CA . ASN A 1 196 ? 38.17967 -11.23926 55.00256 1.000 34.98102 196 ASN A CA 1
ATOM 1512 C C . ASN A 1 196 ? 38.39328 -9.86708 55.62829 1.000 34.82423 196 ASN A C 1
ATOM 1513 O O . ASN A 1 196 ? 38.39940 -9.74279 56.85796 1.000 34.69806 196 ASN A O 1
ATOM 1518 N N . THR A 1 197 ? 38.58386 -8.83667 54.80647 1.000 31.48869 197 THR A N 1
ATOM 1519 C CA . THR A 1 197 ? 38.78100 -7.48157 55.31410 1.000 32.79778 197 THR A CA 1
ATOM 1520 C C . THR A 1 197 ? 37.47376 -6.87397 55.81034 1.000 31.26545 197 THR A C 1
ATOM 1521 O O . THR A 1 197 ? 37.43146 -6.25262 56.88231 1.000 31.47363 197 THR A O 1
ATOM 1525 N N . LEU A 1 198 ? 36.40726 -7.04143 55.02430 1.000 27.27379 198 LEU A N 1
ATOM 1526 C CA . LEU A 1 198 ? 35.08946 -6.48477 55.30773 1.000 27.63611 198 LEU A CA 1
ATOM 1527 C C . LEU A 1 198 ? 34.36344 -7.26137 56.40059 1.000 27.49872 198 LEU A C 1
ATOM 1528 O O . LEU A 1 198 ? 33.66881 -6.66783 57.24094 1.000 26.92181 198 LEU A O 1
ATOM 1533 N N . TYR A 1 199 ? 34.52349 -8.58632 56.40491 1.000 24.61449 199 TYR A N 1
ATOM 1534 C CA . TYR A 1 199 ? 33.77612 -9.47711 57.29602 1.000 24.95175 199 TYR A CA 1
ATOM 1535 C C . TYR A 1 199 ? 34.73256 -10.38917 58.05034 1.000 26.69907 199 TYR A C 1
ATOM 1536 O O . TYR A 1 199 ? 34.82437 -11.59772 57.77126 1.000 25.31672 199 TYR A O 1
ATOM 1545 N N . PRO A 1 200 ? 35.44014 -9.84662 59.04039 1.000 27.60580 200 PRO A N 1
ATOM 1546 C CA . PRO A 1 200 ? 36.41960 -10.66274 59.77412 1.000 28.46628 200 PRO A CA 1
ATOM 1547 C C . PRO A 1 200 ? 35.74101 -11.80851 60.50959 1.000 30.48860 200 PRO A C 1
ATOM 1548 O O . PRO A 1 200 ? 34.63478 -11.67073 61.04232 1.000 29.18693 200 PRO A O 1
ATOM 1552 N N . ALA A 1 201 ? 36.42530 -12.94782 60.53949 1.000 34.95804 201 ALA A N 1
ATOM 1553 C CA . ALA A 1 201 ? 35.87027 -14.13962 61.15608 1.000 36.81741 201 ALA A CA 1
ATOM 1554 C C . ALA A 1 201 ? 35.73887 -13.97463 62.66712 1.000 37.85460 201 ALA A C 1
ATOM 1555 O O . ALA A 1 201 ? 36.47338 -13.21712 63.30659 1.000 41.29363 201 ALA A O 1
ATOM 1557 N N . LYS A 1 202 ? 34.77161 -14.68411 63.23008 1.000 31.53915 202 LYS A N 1
ATOM 1558 C CA . LYS A 1 202 ? 34.64273 -14.83304 64.66429 1.000 31.54349 202 LYS A CA 1
ATOM 1559 C C . LYS A 1 202 ? 34.44777 -16.31905 64.98472 1.000 29.67580 202 LYS A C 1
ATOM 1560 O O . LYS A 1 202 ? 34.90114 -16.82146 66.02548 1.000 31.52128 202 LYS A O 1
ATOM 1566 N N . LEU B 1 12 ? 33.80744 36.74406 24.62624 1.000 53.69522 12 LEU B N 1
ATOM 1567 C CA . LEU B 1 12 ? 34.32587 35.46624 25.09887 1.000 49.00395 12 LEU B CA 1
ATOM 1568 C C . LEU B 1 12 ? 35.47073 34.98706 24.20965 1.000 45.61085 12 LEU B C 1
ATOM 1569 O O . LEU B 1 12 ? 35.23206 34.58667 23.06907 1.000 44.00661 12 LEU B O 1
ATOM 1574 N N . SER B 1 13 ? 36.70894 35.01644 24.72496 1.000 38.18463 13 SER B N 1
ATOM 1575 C CA . SER B 1 13 ? 37.84093 34.51108 23.95737 1.000 34.64278 13 SER B CA 1
ATOM 1576 C C . SER B 1 13 ? 37.67059 33.01215 23.71067 1.000 31.99374 13 SER B C 1
ATOM 1577 O O . SER B 1 13 ? 36.95527 32.32463 24.44942 1.000 30.39626 13 SER B O 1
ATOM 1580 N N . PRO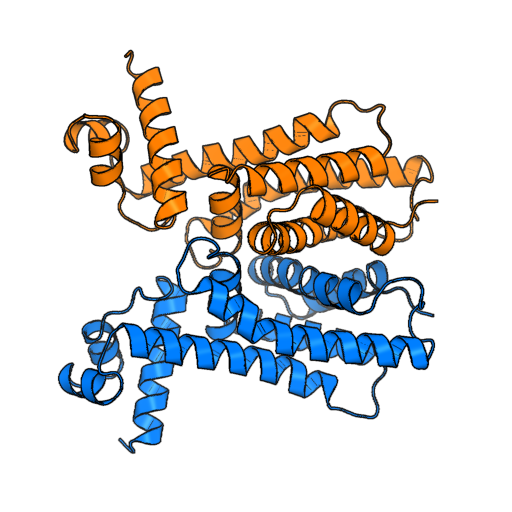 B 1 14 ? 38.31769 32.48690 22.66441 1.000 28.04804 14 PRO B N 1
ATOM 1581 C CA . PRO B 1 14 ? 38.07926 31.08089 22.28932 1.000 26.45793 14 PRO B CA 1
ATOM 1582 C C . PRO B 1 14 ? 38.32617 30.06406 23.40002 1.000 26.49771 14 PRO B C 1
ATOM 1583 O O . PRO B 1 14 ? 37.57533 29.08452 23.48943 1.000 24.98217 14 PRO B O 1
ATOM 1587 N N . GLU B 1 15 ? 39.33838 30.24885 24.25656 1.000 27.64702 15 GLU B N 1
ATOM 1588 C CA . GLU B 1 15 ? 39.55757 29.25846 25.30846 1.000 26.30977 15 GLU B CA 1
ATOM 1589 C C . GLU B 1 15 ? 38.49741 29.34702 26.39876 1.000 26.19734 15 GLU B C 1
ATOM 1590 O O . GLU B 1 15 ? 38.20680 28.33811 27.04897 1.000 24.47992 15 GLU B O 1
ATOM 1596 N N . LYS B 1 16 ? 37.91658 30.53273 26.62914 1.000 30.71170 16 LYS B N 1
ATOM 1597 C CA . LYS B 1 16 ? 36.80971 30.62349 27.58035 1.000 31.32358 16 LYS B CA 1
ATOM 1598 C C . LYS B 1 16 ? 35.53978 30.03300 26.98830 1.000 30.26417 16 LYS B C 1
ATOM 1599 O O . LYS B 1 16 ? 34.73671 29.41672 27.70235 1.000 29.24825 16 LYS B O 1
ATOM 1605 N N . ARG B 1 17 ? 35.33791 30.22377 25.68348 1.000 30.35836 17 ARG B N 1
ATOM 1606 C CA . ARG B 1 17 ? 34.17635 29.63682 25.03036 1.000 30.04533 17 ARG B CA 1
ATOM 1607 C C . ARG B 1 17 ? 34.24301 28.11568 25.08165 1.000 28.05153 17 ARG B C 1
ATOM 1608 O O . ARG B 1 17 ? 33.24606 27.45234 25.38540 1.000 26.17473 17 ARG B O 1
ATOM 1616 N N . LYS B 1 18 ? 35.41953 27.54708 24.82661 1.000 27.95473 18 LYS B N 1
ATOM 1617 C CA . LYS B 1 18 ? 35.52929 26.09379 24.86635 1.000 25.47409 18 LYS B CA 1
ATOM 1618 C C . LYS B 1 18 ? 35.24160 25.56571 26.26346 1.000 24.48966 18 LYS B C 1
ATOM 1619 O O . LYS B 1 18 ? 34.55135 24.54985 26.42037 1.000 23.73363 18 LYS B O 1
ATOM 1625 N N . GLN B 1 19 ? 35.76459 26.23207 27.29495 1.000 28.46060 19 GLN B N 1
ATOM 1626 C CA . GLN B 1 19 ? 35.50563 25.78410 28.66163 1.000 29.45230 19 GLN B CA 1
ATOM 1627 C C . GLN B 1 19 ? 34.01828 25.85747 28.99346 1.000 27.70023 19 GLN B C 1
ATOM 1628 O O . GLN B 1 19 ? 33.46368 24.95035 29.62732 1.000 24.31896 19 GLN B O 1
ATOM 1634 N N . GLN B 1 20 ? 33.35370 26.92424 28.55464 1.000 26.28178 20 GLN B N 1
ATOM 1635 C CA . GLN B 1 20 ? 31.91237 27.03135 28.74708 1.000 26.32831 20 GLN B CA 1
ATOM 1636 C C . GLN B 1 20 ? 31.16711 25.91003 28.03450 1.000 23.46072 20 GLN B C 1
ATOM 1637 O O . GLN B 1 20 ? 30.23493 25.31610 28.59651 1.000 22.50408 20 GLN B O 1
ATOM 1643 N N . LEU B 1 21 ? 31.55647 25.60742 26.79526 1.000 20.51282 21 LEU B N 1
ATOM 1644 C CA . LEU B 1 21 ? 30.93284 24.49561 26.08683 1.000 19.84786 21 LEU B CA 1
ATOM 1645 C C . LEU B 1 21 ? 31.17589 23.17551 26.82547 1.000 19.33065 21 LEU B C 1
ATOM 1646 O O . LEU B 1 21 ? 30.28308 22.32631 26.89965 1.000 19.28711 21 LEU B O 1
ATOM 1651 N N . LEU B 1 22 ? 32.37503 22.98455 27.38158 1.000 21.87263 22 LEU B N 1
ATOM 1652 C CA . LEU B 1 22 ? 32.64239 21.76123 28.13571 1.000 21.72610 22 LEU B CA 1
ATOM 1653 C C . LEU B 1 22 ? 31.75900 21.67918 29.37371 1.000 21.81431 22 LEU B C 1
ATOM 1654 O O . LEU B 1 22 ? 31.20832 20.61530 29.68096 1.000 19.60098 22 LEU B O 1
ATOM 1659 N N . ASP B 1 23 ? 31.61853 22.79208 30.10171 1.000 22.26701 23 ASP B N 1
ATOM 1660 C CA . ASP B 1 23 ? 30.76577 22.80010 31.28863 1.000 22.85989 23 ASP B CA 1
ATOM 1661 C C . ASP B 1 23 ? 29.31671 22.51339 30.91693 1.000 23.12811 23 ASP B C 1
ATOM 1662 O O . ASP B 1 23 ? 28.61225 21.80508 31.64592 1.000 21.76718 23 ASP B O 1
ATOM 1667 N N . PHE B 1 24 ? 28.84663 23.07884 29.79445 1.000 18.68131 24 PHE B N 1
ATOM 1668 C CA . PHE B 1 24 ? 27.49942 22.78978 29.30110 1.000 17.01128 24 PHE B CA 1
ATOM 1669 C C . PHE B 1 24 ? 27.37338 21.33767 28.87204 1.000 17.63909 24 PHE B C 1
ATOM 1670 O O . PHE B 1 24 ? 26.31683 20.70330 29.04571 1.000 17.91786 24 PHE B O 1
ATOM 1678 N N . ALA B 1 25 ? 28.43548 20.79289 28.27781 1.000 16.15598 25 ALA B N 1
ATOM 1679 C CA . ALA B 1 25 ? 28.36066 19.40585 27.85340 1.000 17.38810 25 ALA B CA 1
ATOM 1680 C C . ALA B 1 25 ? 28.24141 18.49096 29.06695 1.000 18.19335 25 ALA B C 1
ATOM 1681 O O . ALA B 1 25 ? 27.49872 17.50208 29.03910 1.000 18.18778 25 ALA B O 1
ATOM 1683 N N . LEU B 1 26 ? 28.93868 18.82870 30.13766 1.000 19.62033 26 LEU B N 1
ATOM 1684 C CA . LEU B 1 26 ? 28.81014 18.05133 31.36723 1.000 20.53367 26 LEU B CA 1
ATOM 1685 C C . LEU B 1 26 ? 27.37894 18.08754 31.88244 1.000 20.87930 26 LEU B C 1
ATOM 1686 O O . LEU B 1 26 ? 26.83700 17.05984 32.30482 1.000 21.90096 26 LEU B O 1
ATOM 1691 N N . ASP B 1 27 ? 26.74882 19.26919 31.84543 1.000 18.79217 27 ASP B N 1
ATOM 1692 C CA . ASP B 1 27 ? 25.34366 19.40433 32.22356 1.000 21.61444 27 ASP B CA 1
ATOM 1693 C C . ASP B 1 27 ? 24.45883 18.48638 31.38267 1.000 21.95319 27 ASP B C 1
ATOM 1694 O O . ASP B 1 27 ? 23.61263 17.75199 31.91313 1.000 23.35409 27 ASP B O 1
ATOM 1699 N N . VAL B 1 28 ? 24.65662 18.50344 30.06292 1.000 18.11459 28 VAL B N 1
ATOM 1700 C CA . VAL B 1 28 ? 23.84170 17.68708 29.16439 1.000 19.19637 28 VAL B CA 1
ATOM 1701 C C . VAL B 1 28 ? 24.11007 16.19994 29.39155 1.000 19.22789 28 VAL B C 1
ATOM 1702 O O . VAL B 1 28 ? 23.17896 15.38349 29.41851 1.000 21.18742 28 VAL B O 1
ATOM 1706 N N . PHE B 1 29 ? 25.37975 15.82086 29.55459 1.000 21.20817 29 PHE B N 1
ATOM 1707 C CA . PHE B 1 29 ? 25.69748 14.40377 29.75386 1.000 23.60177 29 PHE B CA 1
ATOM 1708 C C . PHE B 1 29 ? 25.15020 13.89430 31.06940 1.000 24.52571 29 PHE B C 1
ATOM 1709 O O . PHE B 1 29 ? 24.73256 12.73629 31.15951 1.000 25.44231 29 PHE B O 1
ATOM 1717 N N . ALA B 1 30 ? 25.18063 14.72767 32.11094 1.000 18.67190 30 ALA B N 1
ATOM 1718 C CA . ALA B 1 30 ? 24.61412 14.27923 33.37975 1.000 19.70250 30 ALA B CA 1
ATOM 1719 C C . ALA B 1 30 ? 23.11043 14.06382 33.26453 1.000 21.81576 30 ALA B C 1
ATOM 1720 O O . ALA B 1 30 ? 22.56552 13.15177 33.89693 1.000 24.09812 30 ALA B O 1
ATOM 1722 N N . ARG B 1 31 ? 22.42508 14.88023 32.46130 1.000 26.72729 31 ARG B N 1
ATOM 1723 C CA . ARG B 1 31 ? 20.98068 14.74520 32.33727 1.000 31.04258 31 ARG B CA 1
ATOM 1724 C C . ARG B 1 31 ? 20.59860 13.59136 31.41887 1.000 34.07338 31 ARG B C 1
ATOM 1725 O O . ARG B 1 31 ? 19.68055 12.82716 31.73510 1.000 38.14401 31 ARG B O 1
ATOM 1733 N N . ARG B 1 32 ? 21.29383 13.43553 30.29205 1.000 31.03617 32 ARG B N 1
ATOM 1734 C CA . ARG B 1 32 ? 20.85668 12.51813 29.25121 1.000 34.32290 32 ARG B CA 1
ATOM 1735 C C . ARG B 1 32 ? 21.77207 11.31000 29.06205 1.000 33.72556 32 ARG B C 1
ATOM 1736 O O . ARG B 1 32 ? 21.40047 10.38658 28.33183 1.000 35.58924 32 ARG B O 1
ATOM 1744 N N . GLY B 1 33 ? 22.94980 11.29487 29.66321 1.000 24.05780 33 GLY B N 1
ATOM 1745 C CA . GLY B 1 33 ? 23.84994 10.16924 29.46297 1.000 24.61095 33 GLY B CA 1
ATOM 1746 C C . GLY B 1 33 ? 25.04250 10.57325 28.61780 1.000 23.99501 33 GLY B C 1
ATOM 1747 O O . GLY B 1 33 ? 24.92365 11.35120 27.66248 1.000 23.41745 33 GLY B O 1
ATOM 1748 N N . ILE B 1 34 ? 26.20208 10.01052 28.96040 1.000 27.39510 34 ILE B N 1
ATOM 1749 C CA . ILE B 1 34 ? 27.46777 10.26226 28.27497 1.000 27.86188 34 ILE B CA 1
ATOM 1750 C C . ILE B 1 34 ? 27.37594 9.96278 26.78781 1.000 30.12465 34 ILE B C 1
ATOM 1751 O O . ILE B 1 34 ? 28.04189 10.61537 25.96494 1.000 29.90711 34 ILE B O 1
ATOM 1756 N N . GLY B 1 35 ? 26.58219 8.96547 26.42391 1.000 27.36754 35 GLY B N 1
ATOM 1757 C CA . GLY B 1 35 ? 26.53468 8.40164 25.08636 1.000 34.50388 35 GLY B CA 1
ATOM 1758 C C . GLY B 1 35 ? 25.63938 9.10824 24.09449 1.000 39.51712 35 GLY B C 1
ATOM 1759 O O . GLY B 1 35 ? 25.44984 8.58970 22.98887 1.000 43.86430 35 GLY B O 1
ATOM 1760 N N . ARG B 1 36 ? 25.07877 10.26604 24.44045 1.000 53.89420 36 ARG B N 1
ATOM 1761 C CA . ARG B 1 36 ? 24.07731 10.90656 23.59876 1.000 58.04771 36 ARG B CA 1
ATOM 1762 C C . ARG B 1 36 ? 24.66301 12.08790 22.83181 1.000 56.91851 36 ARG B C 1
ATOM 1763 O O . ARG B 1 36 ? 25.47948 12.85353 23.35821 1.000 55.64213 36 ARG B O 1
ATOM 1771 N N . ALA B 1 37 ? 24.24476 12.21673 21.56974 1.000 46.44106 37 ALA B N 1
ATOM 1772 C CA . ALA B 1 37 ? 24.68802 13.32141 20.73056 1.000 44.70660 37 ALA B CA 1
ATOM 1773 C C . ALA B 1 37 ? 24.28846 14.65249 21.36200 1.000 42.20004 37 ALA B C 1
ATOM 1774 O O . ALA B 1 37 ? 23.11037 15.02548 21.36566 1.000 43.93796 37 ALA B O 1
ATOM 1776 N N . GLY B 1 38 ? 25.26109 15.37290 21.90252 1.000 34.23606 38 GLY B N 1
ATOM 1777 C CA . GLY B 1 38 ? 24.95055 16.58928 22.61720 1.000 31.94666 38 GLY B CA 1
ATOM 1778 C C . GLY B 1 38 ? 25.29520 17.89404 21.92005 1.000 29.44217 38 GLY B C 1
ATOM 1779 O O . GLY B 1 38 ? 25.06962 18.94416 22.51750 1.000 27.78452 38 GLY B O 1
ATOM 1780 N N . HIS B 1 39 ? 25.83243 17.87666 20.69106 1.000 21.18373 39 HIS B N 1
ATOM 1781 C CA . HIS B 1 39 ? 26.30717 19.12532 20.08721 1.000 20.03399 39 HIS B CA 1
ATOM 1782 C C . HIS B 1 39 ? 25.18188 20.14545 19.97609 1.000 20.92358 39 HIS B C 1
ATOM 1783 O O . HIS B 1 39 ? 25.36949 21.31481 20.31329 1.000 20.02223 39 HIS B O 1
ATOM 1790 N N . ALA B 1 40 ? 24.01928 19.73339 19.46295 1.000 23.64084 40 ALA B N 1
ATOM 1791 C CA . ALA B 1 40 ? 22.91886 20.68539 19.31485 1.000 24.88551 40 ALA B CA 1
ATOM 1792 C C . ALA B 1 40 ? 22.41072 21.16388 20.67310 1.000 24.47485 40 ALA B C 1
ATOM 1793 O O . ALA B 1 40 ? 22.05649 22.33819 20.82918 1.000 26.24536 40 ALA B O 1
ATOM 1795 N N . ASP B 1 41 ? 22.35079 20.27558 21.66352 1.000 27.92823 41 ASP B N 1
ATOM 1796 C CA . ASP B 1 41 ? 21.88841 20.71164 22.97936 1.000 29.65261 41 ASP B CA 1
ATOM 1797 C C . ASP B 1 41 ? 22.85423 21.71836 23.58919 1.000 27.05901 41 ASP B C 1
ATOM 1798 O O . ASP B 1 41 ? 22.42441 22.73626 24.15101 1.000 28.76986 41 ASP B O 1
ATOM 1803 N N . ILE B 1 42 ? 24.15762 21.45326 23.47640 1.000 21.39057 42 ILE B N 1
ATOM 1804 C CA . ILE B 1 42 ? 25.17608 22.36500 23.99239 1.000 21.57661 42 ILE B CA 1
ATOM 1805 C C . ILE B 1 42 ? 25.09166 23.69880 23.27235 1.000 22.88233 42 ILE B C 1
ATOM 1806 O O . ILE B 1 42 ? 25.20721 24.76477 23.88440 1.000 22.32849 42 ILE B O 1
ATOM 1811 N N . ALA B 1 43 ? 24.90522 23.65124 21.94654 1.000 18.21757 43 ALA B N 1
ATOM 1812 C CA . ALA B 1 43 ? 24.76712 24.87495 21.15721 1.000 16.83329 43 ALA B CA 1
ATOM 1813 C C . ALA B 1 43 ? 23.65197 25.76094 21.68681 1.000 19.91739 43 ALA B C 1
ATOM 1814 O O . ALA B 1 43 ? 23.81777 26.98001 21.82906 1.000 20.95958 43 ALA B O 1
ATOM 1816 N N . GLU B 1 44 ? 22.48853 25.17078 21.95697 1.000 26.66999 44 GLU B N 1
ATOM 1817 C CA . GLU B 1 44 ? 21.37897 25.96752 22.45959 1.000 31.05449 44 GLU B CA 1
ATOM 1818 C C . GLU B 1 44 ? 21.67272 26.54977 23.83771 1.000 30.39458 44 GLU B C 1
ATOM 1819 O O . GLU B 1 44 ? 21.27619 27.68105 24.12477 1.000 28.54294 44 GLU B O 1
ATOM 1825 N N . MET B 1 45 ? 22.33802 25.78817 24.71183 1.000 32.74134 45 MET B N 1
ATOM 1826 C CA . MET B 1 45 ? 22.69077 26.30907 26.03376 1.000 32.47146 45 MET B CA 1
ATOM 1827 C C . MET B 1 45 ? 23.65584 27.48181 25.91239 1.000 31.04154 45 MET B C 1
ATOM 1828 O O . MET B 1 45 ? 23.56392 28.46276 26.65725 1.000 33.12043 45 MET B O 1
ATOM 1833 N N . ALA B 1 46 ? 24.61556 27.37480 25.00084 1.000 24.90150 46 ALA B N 1
ATOM 1834 C CA . ALA B 1 46 ? 25.61017 28.41313 24.79869 1.000 23.53321 46 ALA B CA 1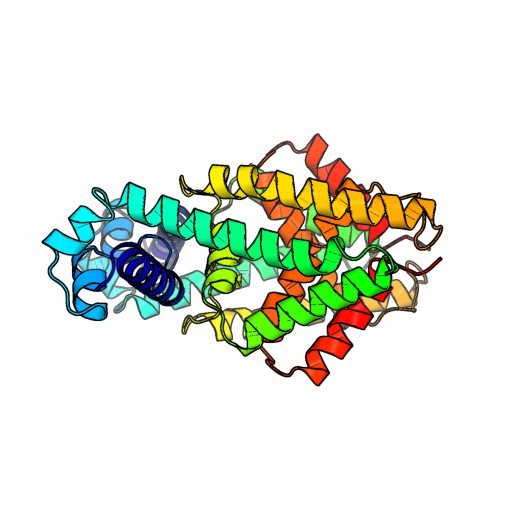
ATOM 1835 C C . ALA B 1 46 ? 25.11742 29.56841 23.95516 1.000 26.84948 46 ALA B C 1
ATOM 1836 O O . ALA B 1 46 ? 25.83995 30.56749 23.86144 1.000 27.42753 46 ALA B O 1
ATOM 1838 N N . ASN B 1 47 ? 23.92966 29.45711 23.32739 1.000 30.10521 47 ASN B N 1
ATOM 1839 C CA . ASN B 1 47 ? 23.45729 30.48333 22.40055 1.000 33.64330 47 ASN B CA 1
ATOM 1840 C C . ASN B 1 47 ? 24.42182 30.67303 21.24006 1.000 32.21161 47 ASN B C 1
ATOM 1841 O O . ASN B 1 47 ? 24.70137 31.79574 20.82115 1.000 32.12928 47 ASN B O 1
ATOM 1846 N N . VAL B 1 48 ? 24.97337 29.56681 20.73528 1.000 23.55839 48 VAL B N 1
ATOM 1847 C CA . VAL B 1 48 ? 25.78645 29.60340 19.53697 1.000 23.15232 48 VAL B CA 1
ATOM 1848 C C . VAL B 1 48 ? 25.20621 28.58740 18.56272 1.000 22.66079 48 VAL B C 1
ATOM 1849 O O . VAL B 1 48 ? 24.33879 27.78251 18.91326 1.000 22.64156 48 VAL B O 1
ATOM 1853 N N . SER B 1 49 ? 25.68126 28.64961 17.32498 1.000 22.67500 49 SER B N 1
ATOM 1854 C CA . SER B 1 49 ? 25.21083 27.70281 16.32767 1.000 21.31572 49 SER B CA 1
ATOM 1855 C C . SER B 1 49 ? 25.80187 26.31765 16.56528 1.000 20.41651 49 SER B C 1
ATOM 1856 O O . SER B 1 49 ? 26.85609 26.14815 17.18472 1.000 19.58471 49 SER B O 1
ATOM 1859 N N . VAL B 1 50 ? 25.13484 25.31395 16.00682 1.000 19.59049 50 VAL B N 1
ATOM 1860 C CA . VAL B 1 50 ? 25.69956 23.98272 16.16443 1.000 20.77077 50 VAL B CA 1
ATOM 1861 C C . VAL B 1 50 ? 27.00114 23.87220 15.35438 1.000 18.97270 50 VAL B C 1
ATOM 1862 O O . VAL B 1 50 ? 27.94288 23.19553 15.78605 1.000 19.53367 50 VAL B O 1
ATOM 1866 N N . ALA B 1 51 ? 27.12590 24.61190 14.23871 1.000 20.56795 51 ALA B N 1
ATOM 1867 C CA . ALA B 1 51 ? 28.41288 24.68681 13.53861 1.000 20.25245 51 ALA B CA 1
ATOM 1868 C C . ALA B 1 51 ? 29.54113 25.17850 14.45593 1.000 20.87605 51 ALA B C 1
ATOM 1869 O O . ALA B 1 51 ? 30.67677 24.68456 14.37973 1.000 20.35522 51 ALA B O 1
ATOM 1871 N N . THR B 1 52 ? 29.26212 26.16847 15.30691 1.000 20.05654 52 THR B N 1
ATOM 1872 C CA . THR B 1 52 ? 30.30307 26.65501 16.21292 1.000 21.08977 52 THR B CA 1
ATOM 1873 C C . THR B 1 52 ? 30.73250 25.55503 17.17830 1.000 21.18551 52 THR B C 1
ATOM 1874 O O . THR B 1 52 ? 31.92703 25.40350 17.47178 1.000 22.34393 52 THR B O 1
ATOM 1878 N N . VAL B 1 53 ? 29.77922 24.76288 17.67080 1.000 17.57165 53 VAL B N 1
ATOM 1879 C CA . VAL B 1 53 ? 30.15687 23.68785 18.57748 1.000 16.47338 53 VAL B CA 1
ATOM 1880 C C . VAL B 1 53 ? 31.01013 22.66165 17.84924 1.000 15.84959 53 VAL B C 1
ATOM 1881 O O . VAL B 1 53 ? 31.99094 22.15441 18.40665 1.000 17.63786 53 VAL B O 1
ATOM 1885 N N . PHE B 1 54 ? 30.68084 22.35587 16.58118 1.000 17.83338 54 PHE B N 1
ATOM 1886 C CA . PHE B 1 54 ? 31.51013 21.41940 15.83018 1.000 17.50481 54 PHE B CA 1
ATOM 1887 C C . PHE B 1 54 ? 32.88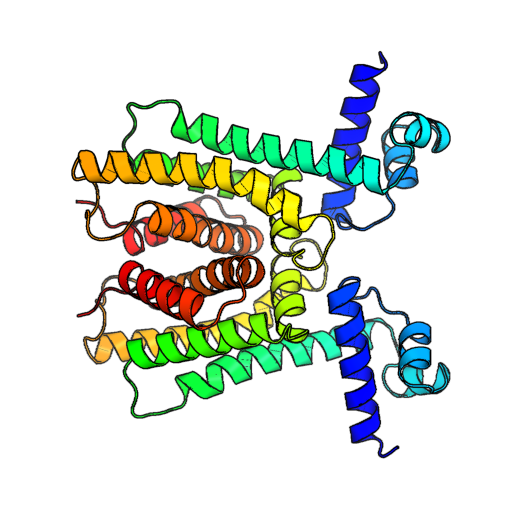609 21.99245 15.50408 1.000 18.20521 54 PHE B C 1
ATOM 1888 O O . PHE B 1 54 ? 33.82832 21.20973 15.28766 1.000 19.60918 54 PHE B O 1
ATOM 1896 N N . ASN B 1 55 ? 33.03188 23.32710 15.45622 1.000 20.32471 55 ASN B N 1
ATOM 1897 C CA . ASN B 1 55 ? 34.35739 23.91583 15.28609 1.000 22.85222 55 ASN B CA 1
ATOM 1898 C C . ASN B 1 55 ? 35.27924 23.55063 16.44176 1.000 23.95107 55 ASN B C 1
ATOM 1899 O O . ASN B 1 55 ? 36.47389 23.30948 16.23963 1.000 26.04669 55 ASN B O 1
ATOM 1904 N N . TYR B 1 56 ? 34.74954 23.54719 17.66870 1.000 21.21978 56 TYR B N 1
ATOM 1905 C CA . TYR B 1 56 ? 35.53541 23.21446 18.85031 1.000 22.01832 56 TYR B CA 1
ATOM 1906 C C . TYR B 1 56 ? 35.64634 21.71225 19.05691 1.000 20.11904 56 TYR B C 1
ATOM 1907 O O . TYR B 1 56 ? 36.66193 21.24712 19.58560 1.000 21.99131 56 TYR B O 1
ATOM 1916 N N . PHE B 1 57 ? 34.61258 20.95422 18.67367 1.000 16.93458 57 PHE B N 1
ATOM 1917 C CA . PHE B 1 57 ? 34.56542 19.49912 18.84396 1.000 16.24224 57 PHE B CA 1
ATOM 1918 C C . PHE B 1 57 ? 34.14097 18.84786 17.54099 1.000 16.78837 57 PHE B C 1
ATOM 1919 O O . PHE B 1 57 ? 32.95164 18.58652 17.33054 1.000 17.14934 57 PHE B O 1
ATOM 1927 N N . PRO B 1 58 ? 35.09154 18.51779 16.66396 1.000 20.41820 58 PRO B N 1
ATOM 1928 C CA . PRO B 1 58 ? 34.72354 18.00546 15.33185 1.000 21.64049 58 PRO B CA 1
ATOM 1929 C C . PRO B 1 58 ? 33.93277 16.70738 15.34021 1.000 21.83603 58 PRO B C 1
ATOM 1930 O O . PRO B 1 58 ? 33.23771 16.43211 14.35353 1.000 22.18004 58 PRO B O 1
ATOM 1934 N N . THR B 1 59 ? 34.01991 15.89315 16.39458 1.000 20.60074 59 THR B N 1
ATOM 1935 C CA . THR B 1 59 ? 33.26095 14.65605 16.47880 1.000 21.84980 59 THR B CA 1
ATOM 1936 C C . THR B 1 59 ? 32.59710 14.53785 17.84806 1.000 20.97861 59 THR B C 1
ATOM 1937 O O . THR B 1 59 ? 32.99990 15.17868 18.82455 1.000 18.77024 59 THR B O 1
ATOM 1941 N N . ARG B 1 60 ? 31.59059 13.66470 17.91178 1.000 22.25851 60 ARG B N 1
ATOM 1942 C CA . ARG B 1 60 ? 31.04356 13.25658 19.20755 1.000 22.21138 60 ARG B CA 1
ATOM 1943 C C . ARG B 1 60 ? 32.12688 12.65392 20.08641 1.000 23.82398 60 ARG B C 1
ATOM 1944 O O . ARG B 1 60 ? 32.19200 12.93563 21.29213 1.000 22.90154 60 ARG B O 1
ATOM 1952 N N . GLU B 1 61 ? 32.99287 11.82565 19.49532 1.000 25.00949 61 GLU B N 1
ATOM 1953 C CA . GLU B 1 61 ? 34.02168 11.15109 20.28023 1.000 27.59201 61 GLU B CA 1
ATOM 1954 C C . GLU B 1 61 ? 34.97583 12.15145 20.93292 1.000 26.55697 61 GLU B C 1
ATOM 1955 O O . GLU B 1 61 ? 35.35916 11.99248 22.10129 1.000 23.72429 61 GLU B O 1
ATOM 1961 N N . ALA B 1 62 ? 35.33687 13.21319 20.20399 1.000 24.13265 62 ALA B N 1
ATOM 1962 C CA . ALA B 1 62 ? 36.18458 14.27081 20.75827 1.000 22.99324 62 ALA B CA 1
ATOM 1963 C C . ALA B 1 62 ? 35.51933 14.96856 21.93340 1.000 21.80788 62 ALA B C 1
ATOM 1964 O O . ALA B 1 62 ? 36.16564 15.23814 22.95801 1.000 20.78593 62 ALA B O 1
ATOM 1966 N N . LEU B 1 63 ? 34.23425 15.31097 21.79115 1.000 19.18611 63 LEU B N 1
ATOM 1967 C CA . LEU B 1 63 ? 33.53959 15.97470 22.89019 1.000 20.06316 63 LEU B CA 1
ATOM 1968 C C . LEU B 1 63 ? 33.51567 15.08622 24.13369 1.000 20.52715 63 LEU B C 1
ATOM 1969 O O . LEU B 1 63 ? 33.84586 15.54322 25.23927 1.000 19.31352 63 LEU B O 1
ATOM 1974 N N . VAL B 1 64 ? 33.17286 13.80725 23.96363 1.000 19.02910 64 VAL B N 1
ATOM 1975 C CA . VAL B 1 64 ? 33.12927 12.88952 25.10570 1.000 21.01601 64 VAL B CA 1
ATOM 1976 C C . VAL B 1 64 ? 34.49517 12.79620 25.78722 1.000 21.62789 64 VAL B C 1
ATOM 1977 O O . VAL B 1 64 ? 34.60070 12.89082 27.02229 1.000 20.98020 64 VAL B O 1
ATOM 1981 N N . GLU B 1 65 ? 35.55202 12.55443 25.00840 1.000 24.02250 65 GLU B N 1
ATOM 1982 C CA . GLU B 1 65 ? 36.88122 12.36876 25.60157 1.000 26.38111 65 GLU B CA 1
ATOM 1983 C C . GLU B 1 65 ? 37.30044 13.57696 26.42508 1.000 25.26174 65 GLU B C 1
ATOM 1984 O O . GLU B 1 65 ? 37.91896 13.43725 27.48568 1.000 24.67922 65 GLU B O 1
ATOM 1990 N N . GLU B 1 66 ? 36.97897 14.77727 25.94718 1.000 21.01469 66 GLU B N 1
ATOM 1991 C CA . GLU B 1 66 ? 37.38294 15.98601 26.65121 1.000 21.14861 66 GLU B CA 1
ATOM 1992 C C . GLU B 1 66 ? 36.50967 16.24764 27.87288 1.000 21.38419 66 GLU B C 1
ATOM 1993 O O . GLU B 1 66 ? 37.01525 16.76309 28.87906 1.000 22.61062 66 GLU B O 1
ATOM 1999 N N . VAL B 1 67 ? 35.22331 15.88218 27.82721 1.000 16.84620 67 VAL B N 1
ATOM 2000 C CA . VAL B 1 67 ? 34.37635 15.98786 29.02056 1.000 19.89417 67 VAL B CA 1
ATOM 2001 C C . VAL B 1 67 ? 34.84864 15.00335 30.09113 1.000 20.52818 67 VAL B C 1
ATOM 2002 O O . VAL B 1 67 ? 34.92894 15.33443 31.28766 1.000 19.31828 67 VAL B O 1
ATOM 2006 N N . LEU B 1 68 ? 35.17568 13.77853 29.68126 1.000 19.16557 68 LEU B N 1
ATOM 2007 C CA . LEU B 1 68 ? 35.57517 12.78536 30.67564 1.000 21.11616 68 LEU B CA 1
ATOM 2008 C C . LEU B 1 68 ? 36.92565 13.12114 31.29039 1.000 22.47525 68 LEU B C 1
ATOM 2009 O O . LEU B 1 68 ? 37.15508 12.83485 32.47414 1.000 22.22563 68 LEU B O 1
ATOM 2014 N N . LEU B 1 69 ? 37.82383 13.73762 30.51833 1.000 20.35816 69 LEU B N 1
ATOM 2015 C CA . LEU B 1 69 ? 39.06211 14.23904 31.10527 1.000 22.69784 69 LEU B CA 1
ATOM 2016 C C . LEU B 1 69 ? 38.78142 15.27745 32.19197 1.000 23.52549 69 LEU B C 1
ATOM 2017 O O . LEU B 1 69 ? 39.43914 15.28740 33.24536 1.000 25.25996 69 LEU B O 1
ATOM 2022 N N . GLN B 1 70 ? 37.80706 16.15810 31.96019 1.000 24.08208 70 GLN B N 1
ATOM 2023 C CA . GLN B 1 70 ? 37.42481 17.11806 32.99788 1.000 25.64863 70 GLN B CA 1
ATOM 2024 C C . GLN B 1 70 ? 36.88479 16.41084 34.23655 1.000 24.94795 70 GLN B C 1
ATOM 2025 O O . GLN B 1 70 ? 37.18358 16.80764 35.37378 1.000 25.40187 70 GLN B O 1
ATOM 2031 N N . VAL B 1 71 ? 36.06034 15.38216 34.02756 1.000 18.13408 71 VAL B N 1
ATOM 2032 C CA . VAL B 1 71 ? 35.49348 14.61683 35.13864 1.000 18.25400 71 VAL B CA 1
ATOM 2033 C C . VAL B 1 71 ? 36.60025 13.93209 35.92767 1.000 20.36082 71 VAL B C 1
ATOM 2034 O O . VAL B 1 71 ? 36.59554 13.92149 37.17411 1.000 21.78268 71 VAL B O 1
ATOM 2038 N N . GLU B 1 72 ? 37.54580 13.31565 35.21168 1.000 23.97556 72 GLU B N 1
ATOM 2039 C CA . GLU B 1 72 ? 38.70489 12.70097 35.85520 1.000 27.33698 72 GLU B CA 1
ATOM 2040 C C . GLU B 1 72 ? 39.45980 13.72098 36.70504 1.000 28.91495 72 GLU B C 1
ATOM 2041 O O . GLU B 1 72 ? 39.80964 13.45726 37.86520 1.000 29.67054 72 GLU B O 1
ATOM 2047 N N . ASN B 1 73 ? 39.69526 14.90920 36.14599 1.000 26.92846 73 ASN B N 1
ATOM 2048 C CA . ASN B 1 73 ? 40.38490 15.95369 36.89305 1.000 29.53661 73 ASN B CA 1
ATOM 2049 C C . ASN B 1 73 ? 39.59604 16.39190 38.12312 1.000 27.58274 73 ASN B C 1
ATOM 2050 O O . ASN B 1 73 ? 40.19832 16.70179 39.15780 1.000 29.24412 73 ASN B O 1
ATOM 2055 N N . ARG B 1 74 ? 38.26230 16.41265 38.04280 1.000 26.53790 74 ARG B N 1
ATOM 2056 C CA . ARG B 1 74 ? 37.46487 16.83289 39.19623 1.000 28.56206 74 ARG B CA 1
ATOM 2057 C C . ARG B 1 74 ? 37.59093 15.83479 40.33863 1.000 28.62816 74 ARG B C 1
ATOM 2058 O O . ARG B 1 74 ? 37.68549 16.23447 41.50522 1.000 29.71116 74 ARG B O 1
ATOM 2066 N N . PHE B 1 75 ? 37.58583 14.52786 40.02602 1.000 29.24218 75 PHE B N 1
ATOM 2067 C CA . PHE B 1 75 ? 37.77063 13.52269 41.07136 1.000 31.47522 75 PHE B CA 1
ATOM 2068 C C . PHE B 1 75 ? 39.15288 13.64549 41.69781 1.000 33.14830 75 PHE B C 1
ATOM 2069 O O . PHE B 1 75 ? 39.30190 13.54519 42.92138 1.000 33.21955 75 PHE B O 1
ATOM 2077 N N . SER B 1 76 ? 40.17276 13.87621 40.86747 1.000 33.90829 76 SER B N 1
ATOM 2078 C CA . SER B 1 76 ? 41.52058 14.10417 41.36958 1.000 36.52726 76 SER B CA 1
ATOM 2079 C C . SER B 1 76 ? 41.56532 15.30235 42.30591 1.000 37.40963 76 SER B C 1
ATOM 2080 O O . SER B 1 76 ? 42.22021 15.25885 43.35441 1.000 39.17596 76 SER B O 1
ATOM 2083 N N . LEU B 1 77 ? 40.88340 16.38834 41.94043 1.000 39.09722 77 LEU B N 1
ATOM 2084 C CA . LEU B 1 77 ? 40.87557 17.55703 42.81028 1.000 40.89055 77 LEU B CA 1
ATOM 2085 C C . LEU B 1 77 ? 40.17262 17.26221 44.13537 1.000 41.12567 77 LEU B C 1
ATOM 2086 O O . LEU B 1 77 ? 40.59865 17.75285 45.19020 1.000 42.98057 77 LEU B O 1
ATOM 2091 N N . LEU B 1 78 ? 39.10227 16.45727 44.10926 1.000 35.96020 78 LEU B N 1
ATOM 2092 C CA . LEU B 1 78 ? 38.49153 16.01078 45.35995 1.000 37.34059 78 LEU B CA 1
ATOM 2093 C C . LEU B 1 78 ? 39.50983 15.28261 46.22341 1.000 38.55947 78 LEU B C 1
ATOM 2094 O O . LEU B 1 78 ? 39.59303 15.51335 47.43522 1.000 39.58324 78 LEU B O 1
ATOM 2099 N N . LEU B 1 79 ? 40.27307 14.36986 45.62036 1.000 36.37057 79 LEU B N 1
ATOM 2100 C CA . LEU B 1 79 ? 41.25042 13.60637 46.38641 1.000 38.32087 79 LEU B CA 1
ATOM 2101 C C . LEU B 1 79 ? 42.35797 14.50391 46.90707 1.000 41.35347 79 LEU B C 1
ATOM 2102 O O . LEU B 1 79 ? 42.76237 14.38186 48.06556 1.000 43.14473 79 LEU B O 1
ATOM 2107 N N . SER B 1 80 ? 42.86047 15.40994 46.06481 1.000 39.68351 80 SER B N 1
ATOM 2108 C CA . SER B 1 80 ? 43.92145 16.31387 46.49747 1.000 45.47610 80 SER B CA 1
ATOM 2109 C C . SER B 1 80 ? 43.47510 17.16397 47.67495 1.000 43.76874 80 SER B C 1
ATOM 2110 O O . SER B 1 80 ? 44.22069 17.33194 48.64639 1.000 43.73105 80 SER B O 1
ATOM 2113 N N . GLU B 1 81 ? 42.25658 17.69714 47.62055 1.000 59.65518 81 GLU B N 1
ATOM 2114 C CA . GLU B 1 81 ? 41.79170 18.54088 48.71414 1.000 61.42684 81 GLU B CA 1
ATOM 2115 C C . GLU B 1 81 ? 41.69543 17.75974 50.01524 1.000 60.31136 81 GLU B C 1
ATOM 2116 O O . GLU B 1 81 ? 41.93650 18.31640 51.09201 1.000 62.00903 81 GLU B O 1
ATOM 2122 N N . CYS B 1 82 ? 41.35353 16.47442 49.94173 1.000 46.31221 82 CYS B N 1
ATOM 2123 C CA . CYS B 1 82 ? 41.21422 15.67027 51.14631 1.000 46.57979 82 CYS B CA 1
ATOM 2124 C C . CYS B 1 82 ? 42.51913 15.00394 51.56523 1.000 48.01810 82 CYS B C 1
ATOM 2125 O O . CYS B 1 82 ? 42.65732 14.62628 52.73472 1.000 50.56239 82 CYS B O 1
ATOM 2128 N N . LEU B 1 83 ? 43.48677 14.86094 50.65381 1.000 45.50781 83 LEU B N 1
ATOM 2129 C CA . LEU B 1 83 ? 44.69051 14.10077 50.95801 1.000 47.80521 83 LEU B CA 1
ATOM 2130 C C . LEU B 1 83 ? 45.95009 14.94233 51.10866 1.000 52.40432 83 LEU B C 1
ATOM 2131 O O . LEU B 1 83 ? 46.92777 14.45129 51.68390 1.000 54.72851 83 LEU B O 1
ATOM 2136 N N . ASP B 1 84 ? 45.95180 16.19165 50.63690 1.000 60.20215 84 ASP B N 1
ATOM 2137 C CA . ASP B 1 84 ? 47.19546 16.94945 50.53891 1.000 66.87791 84 ASP B CA 1
ATOM 2138 C C . ASP B 1 84 ? 47.62346 17.60861 51.84698 1.000 70.09216 84 ASP B C 1
ATOM 2139 O O . ASP B 1 84 ? 48.73071 18.15581 51.90006 1.000 74.60356 84 ASP B O 1
ATOM 2144 N N . GLU B 1 85 ? 46.79319 17.57464 52.89600 1.000 69.69806 85 GLU B N 1
ATOM 2145 C CA . GLU B 1 85 ? 47.17543 18.20673 54.15929 1.000 73.87841 85 GLU B CA 1
ATOM 2146 C C . GLU B 1 85 ? 48.34540 17.48622 54.82644 1.000 77.43959 85 GLU B C 1
ATOM 2147 O O . GLU B 1 85 ? 49.19503 18.13077 55.45495 1.000 80.60832 85 GLU B O 1
ATOM 2153 N N . GLN B 1 86 ? 48.37469 16.15039 54.74646 1.000 84.81397 86 GLN B N 1
ATOM 2154 C CA . GLN B 1 86 ? 49.53346 15.32153 55.09489 1.000 88.39319 86 GLN B CA 1
ATOM 2155 C C . GLN B 1 86 ? 49.78296 15.22522 56.60292 1.000 90.24736 86 GLN B C 1
ATOM 2156 O O . GLN B 1 86 ? 50.51468 14.33735 57.05665 1.000 91.79225 86 GLN B O 1
ATOM 2162 N N . ASP B 1 87 ? 49.16988 16.10106 57.39851 1.000 86.38026 87 ASP B N 1
ATOM 2163 C CA . ASP B 1 87 ? 49.21260 15.96799 58.84971 1.000 86.13192 87 ASP B CA 1
ATOM 2164 C C . ASP B 1 87 ? 47.89368 15.48499 59.44222 1.000 80.11230 87 ASP B C 1
ATOM 2165 O O . ASP B 1 87 ? 47.81304 15.29229 60.66138 1.000 81.01866 87 ASP B O 1
ATOM 2170 N N . LYS B 1 88 ? 46.86849 15.27354 58.61573 1.000 61.47986 88 LYS B N 1
ATOM 2171 C CA . LYS B 1 88 ? 45.60334 14.70758 59.06355 1.000 54.69016 88 LYS B CA 1
ATOM 2172 C C . LYS B 1 88 ? 45.71664 13.19962 59.25558 1.000 51.28336 88 LYS B C 1
ATOM 2173 O O . LYS B 1 88 ? 46.46932 12.51693 58.55469 1.000 52.25175 88 LYS B O 1
ATOM 2179 N N . THR B 1 89 ? 44.94209 12.68108 60.20813 1.000 38.11067 89 THR B N 1
ATOM 2180 C CA . THR B 1 89 ? 44.85695 11.24306 60.41659 1.000 35.94794 89 THR B CA 1
ATOM 2181 C C . THR B 1 89 ? 44.13015 10.57082 59.25288 1.000 30.12173 89 THR B C 1
ATOM 2182 O O . THR B 1 89 ? 43.42928 11.20978 58.46330 1.000 28.60235 89 THR B O 1
ATOM 2186 N N . LEU B 1 90 ? 44.27886 9.24687 59.16949 1.000 30.99861 90 LEU B N 1
ATOM 2187 C CA . LEU B 1 90 ? 43.59287 8.51271 58.12018 1.000 30.29095 90 LEU B CA 1
ATOM 2188 C C . LEU B 1 90 ? 42.08141 8.65094 58.25979 1.000 28.27201 90 LEU B C 1
ATOM 2189 O O . LEU B 1 90 ? 41.37643 8.86258 57.26874 1.000 26.24480 90 LEU B O 1
ATOM 2194 N N . HIS B 1 91 ? 41.56368 8.57501 59.48901 1.000 26.09184 91 HIS B N 1
ATOM 2195 C CA . HIS B 1 91 ? 40.10903 8.57536 59.61456 1.000 24.83553 91 HIS B CA 1
ATOM 2196 C C . HIS B 1 91 ? 39.52530 9.96077 59.33518 1.000 23.42554 91 HIS B C 1
ATOM 2197 O O . HIS B 1 91 ? 38.39979 10.06199 58.83205 1.000 23.29387 91 HIS B O 1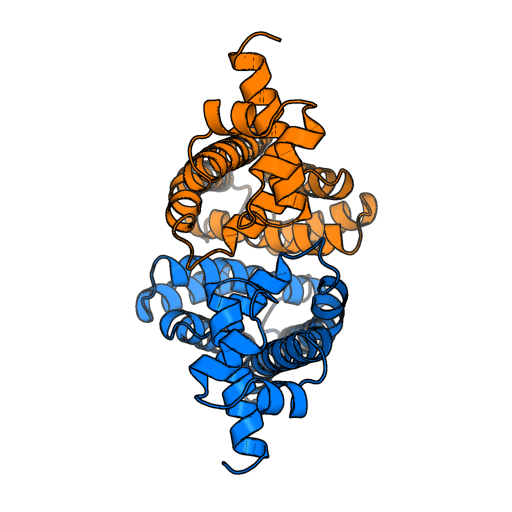
ATOM 2204 N N . ALA B 1 92 ? 40.28020 11.02495 59.60571 1.000 24.60539 92 ALA B N 1
ATOM 2205 C CA . ALA B 1 92 ? 39.82296 12.35574 59.21873 1.000 24.32051 92 ALA B CA 1
ATOM 2206 C C . ALA B 1 92 ? 39.83354 12.51470 57.70397 1.000 23.44400 92 ALA B C 1
ATOM 2207 O O . ALA B 1 92 ? 38.95004 13.17257 57.14106 1.000 24.94428 92 ALA B O 1
ATOM 2209 N N . ARG B 1 93 ? 40.80404 11.89864 57.03060 1.000 26.05334 93 ARG B N 1
ATOM 2210 C CA . ARG B 1 93 ? 40.81224 11.93973 55.56875 1.000 26.18780 93 ARG B CA 1
ATOM 2211 C C . ARG B 1 93 ? 39.64805 11.15157 54.98914 1.000 26.01015 93 ARG B C 1
ATOM 2212 O O . ARG B 1 93 ? 38.98285 11.60980 54.05097 1.000 26.02623 93 ARG B O 1
ATOM 2220 N N . LEU B 1 94 ? 39.39643 9.95276 55.51653 1.000 23.05045 94 LEU B N 1
ATOM 2221 C CA . LEU B 1 94 ? 38.26714 9.17375 55.02947 1.000 22.30369 94 LEU B CA 1
ATOM 2222 C C . LEU B 1 94 ? 36.95950 9.90677 55.29199 1.000 21.77148 94 LEU B C 1
ATOM 2223 O O . LEU B 1 94 ? 36.06846 9.93577 54.43376 1.000 20.53107 94 LEU B O 1
ATOM 2228 N N . ARG B 1 95 ? 36.83188 10.51091 56.47509 1.000 24.81716 95 ARG B N 1
ATOM 2229 C CA . ARG B 1 95 ? 35.63760 11.28255 56.78853 1.000 22.07928 95 ARG B CA 1
ATOM 2230 C C . ARG B 1 95 ? 35.45977 12.43576 55.80007 1.000 22.05514 95 ARG B C 1
ATOM 2231 O O . ARG B 1 95 ? 34.35784 12.65294 55.28025 1.000 20.91041 95 ARG B O 1
ATOM 2239 N N . GLY B 1 96 ? 36.54645 13.15475 55.50569 1.000 22.77337 96 GLY B N 1
ATOM 2240 C CA . GLY B 1 96 ? 36.47059 14.26830 54.57777 1.000 22.71493 96 GLY B CA 1
ATOM 2241 C C . GLY B 1 96 ? 36.04647 13.84151 53.18636 1.000 22.52508 96 GLY B C 1
ATOM 2242 O O . GLY B 1 96 ? 35.20815 14.49433 52.55713 1.000 21.46734 96 GLY B O 1
ATOM 2243 N N . ILE B 1 97 ? 36.62381 12.74234 52.68525 1.000 22.28686 97 ILE B N 1
ATOM 2244 C CA . ILE B 1 97 ? 36.22882 12.22559 51.37606 1.000 21.87851 97 ILE B CA 1
ATOM 2245 C C . ILE B 1 97 ? 34.74787 11.90209 51.37193 1.000 20.73589 97 ILE B C 1
ATOM 2246 O O . ILE B 1 97 ? 34.01465 12.27835 50.45357 1.000 18.48217 97 ILE B O 1
ATOM 2251 N N . SER B 1 98 ? 34.28567 11.17857 52.39629 1.000 18.48271 98 SER B N 1
ATOM 2252 C CA . SER B 1 98 ? 32.88379 10.79270 52.41505 1.000 18.45848 98 SER B CA 1
ATOM 2253 C C . SER B 1 98 ? 31.98203 12.02019 52.53536 1.000 18.57798 98 SER B C 1
ATOM 2254 O O . SER B 1 98 ? 30.91955 12.08117 51.90969 1.000 17.27185 98 SER B O 1
ATOM 2257 N N . HIS B 1 99 ? 32.37390 13.00250 53.34475 1.000 18.24552 99 HIS B N 1
ATOM 2258 C CA . HIS B 1 99 ? 31.52635 14.17839 53.47370 1.000 18.31599 99 HIS B CA 1
ATOM 2259 C C . HIS B 1 99 ? 31.46081 14.96242 52.16857 1.000 18.50648 99 HIS B C 1
ATOM 2260 O O . HIS B 1 99 ? 30.39851 15.48303 51.80740 1.000 18.54831 99 HIS B O 1
ATOM 2267 N N . THR B 1 100 ? 32.59173 15.07032 51.46923 1.000 19.27091 100 THR B N 1
ATOM 2268 C CA . THR B 1 100 ? 32.62912 15.79702 50.20372 1.000 20.89580 100 THR B CA 1
ATOM 2269 C C . THR B 1 100 ? 31.76622 15.09374 49.16226 1.000 19.81230 100 THR B C 1
ATOM 2270 O O . THR B 1 100 ? 31.00034 15.73875 48.43811 1.000 18.98492 100 THR B O 1
ATOM 2274 N N . LEU B 1 101 ? 31.83838 13.76138 49.11672 1.000 16.99189 101 LEU B N 1
ATOM 2275 C CA . LEU B 1 101 ? 30.97331 12.99436 48.22226 1.000 16.27077 101 LEU B CA 1
ATOM 2276 C C . LEU B 1 101 ? 29.49845 13.22286 48.52303 1.000 16.11593 101 LEU B C 1
ATOM 2277 O O . LEU B 1 101 ? 28.69628 13.42562 47.60347 1.000 16.45569 101 LEU B O 1
ATOM 2282 N N . ILE B 1 102 ? 29.10204 13.11474 49.79553 1.000 15.75386 102 ILE B N 1
ATOM 2283 C CA . ILE B 1 102 ? 27.69692 13.30841 50.14962 1.000 16.63958 102 ILE B CA 1
ATOM 2284 C C . ILE B 1 102 ? 27.21470 14.68221 49.68726 1.000 17.53158 102 ILE B C 1
ATOM 2285 O O . ILE B 1 102 ? 26.13114 14.81911 49.10730 1.000 16.87958 102 ILE B O 1
ATOM 2290 N N . ASP B 1 103 ? 28.00974 15.71672 49.94970 1.000 19.74749 103 ASP B N 1
ATOM 2291 C CA . ASP B 1 103 ? 27.58802 17.06274 49.56551 1.000 18.85256 103 ASP B CA 1
ATOM 2292 C C . ASP B 1 103 ? 27.57698 17.21818 48.04343 1.000 17.47263 103 ASP B C 1
ATOM 2293 O O . ASP B 1 103 ? 26.77044 17.98830 47.51237 1.000 20.10898 103 ASP B O 1
ATOM 2298 N N . ALA B 1 104 ? 28.45902 16.50824 47.33374 1.000 16.19180 104 ALA B N 1
ATOM 2299 C CA . ALA B 1 104 ? 28.42355 16.55175 45.86724 1.000 16.81490 104 ALA B CA 1
ATOM 2300 C C . ALA B 1 104 ? 27.13272 15.94348 45.33085 1.000 19.38962 104 ALA B C 1
ATOM 2301 O O . ALA B 1 104 ? 26.63682 16.35666 44.26642 1.000 20.75892 104 ALA B O 1
ATOM 2303 N N . VAL B 1 105 ? 26.57652 14.95668 46.04117 1.000 14.86349 105 VAL B N 1
ATOM 2304 C CA . VAL B 1 105 ? 25.28122 14.40706 45.65788 1.000 16.84708 105 VAL B CA 1
ATOM 2305 C C . VAL B 1 105 ? 24.15906 15.37879 46.00521 1.000 18.87702 105 VAL B C 1
ATOM 2306 O O . VAL B 1 105 ? 23.23932 15.59994 45.20577 1.000 19.15527 105 VAL B O 1
ATOM 2310 N N . ILE B 1 106 ? 24.17309 15.92080 47.22649 1.000 20.65833 106 ILE B N 1
ATOM 2311 C CA . ILE B 1 106 ? 23.08013 16.78873 47.65286 1.000 20.31720 106 ILE B CA 1
ATOM 2312 C C . ILE B 1 106 ? 23.01777 18.03231 46.76707 1.000 20.29936 106 ILE B C 1
ATOM 2313 O O . ILE B 1 106 ? 21.93100 18.49372 46.38874 1.000 23.10756 106 ILE B O 1
ATOM 2318 N N . GLU B 1 107 ? 24.17887 18.55887 46.37853 1.000 22.80415 107 GLU B N 1
ATOM 2319 C CA . GLU B 1 107 ? 24.26683 19.68626 45.44833 1.000 24.86365 107 GLU B CA 1
ATOM 2320 C C . GLU B 1 107 ? 24.13892 19.26531 43.98922 1.000 26.04284 107 GLU B C 1
ATOM 2321 O O . GLU B 1 107 ? 24.23250 20.13241 43.10152 1.000 27.10821 107 GLU B O 1
ATOM 2327 N N . GLN B 1 108 ? 23.93229 17.97096 43.74485 1.000 23.81792 108 GLN B N 1
ATOM 2328 C CA . GLN B 1 108 ? 23.71679 17.40001 42.40716 1.000 26.10947 108 GLN B CA 1
ATOM 2329 C C . GLN B 1 108 ? 24.80575 17.84994 41.43336 1.000 26.06543 108 GLN B C 1
ATOM 2330 O O . GLN B 1 108 ? 24.54094 18.35885 40.33170 1.000 28.37559 108 GLN B O 1
ATOM 2336 N N . GLN B 1 109 ? 26.05275 17.63386 41.84639 1.000 20.77328 109 GLN B N 1
ATOM 2337 C CA . GLN B 1 109 ? 27.19063 17.97882 41.00913 1.000 21.44966 109 GLN B CA 1
ATOM 2338 C C . GLN B 1 109 ? 27.26310 17.05349 39.79995 1.000 21.66946 109 GLN B C 1
ATOM 2339 O O . GLN B 1 109 ? 27.24124 15.82401 39.92938 1.000 21.14824 109 GLN B O 1
ATOM 2345 N N . ASP B 1 110 ? 27.31549 17.66665 38.61368 1.000 21.07873 110 ASP B N 1
ATOM 2346 C CA . ASP B 1 110 ? 27.23068 16.89815 37.37142 1.000 21.69926 110 ASP B CA 1
ATOM 2347 C C . ASP B 1 110 ? 28.40707 15.94694 37.22047 1.000 21.73324 110 ASP B C 1
ATOM 2348 O O . ASP B 1 110 ? 28.24187 14.80883 36.75793 1.000 21.13943 110 ASP B O 1
ATOM 2353 N N . TRP B 1 111 ? 29.61730 16.41116 37.56201 1.000 20.52737 111 TRP B N 1
ATOM 2354 C CA . TRP B 1 111 ? 30.80720 15.60373 37.29230 1.000 21.10529 111 TRP B CA 1
ATOM 2355 C C . TRP B 1 111 ? 30.74050 14.25309 37.99955 1.000 20.25211 111 TRP B C 1
ATOM 2356 O O . TRP B 1 111 ? 31.16271 13.23145 37.43857 1.000 20.43650 111 TRP B O 1
ATOM 2367 N N . LEU B 1 112 ? 30.16817 14.22313 39.20607 1.000 19.10241 112 LEU B N 1
ATOM 2368 C CA . LEU B 1 112 ? 30.12791 12.98712 39.98853 1.000 18.87648 112 LEU B CA 1
ATOM 2369 C C . LEU B 1 112 ? 29.12206 11.98934 39.41659 1.000 19.33901 112 LEU B C 1
ATOM 2370 O O . LEU B 1 112 ? 29.38502 10.77531 39.38445 1.000 17.97413 112 LEU B O 1
ATOM 2375 N N . LYS B 1 113 ? 27.95879 12.47789 38.97840 1.000 21.35842 113 LYS B N 1
ATOM 2376 C CA . LYS B 1 113 ? 26.99765 11.60906 38.30195 1.000 22.72288 113 LYS B CA 1
ATOM 2377 C C . LYS B 1 113 ? 27.62054 10.97435 37.06318 1.000 22.85738 113 LYS B C 1
ATOM 2378 O O . LYS B 1 113 ? 27.48875 9.76412 36.83822 1.000 21.63851 113 LYS B O 1
ATOM 2384 N N . VAL B 1 114 ? 28.31769 11.78327 36.25328 1.000 17.75440 114 VAL B N 1
ATOM 2385 C CA . VAL B 1 114 ? 28.98317 11.27101 35.05988 1.000 18.80543 114 VAL B CA 1
ATOM 2386 C C . VAL B 1 114 ? 30.10340 10.30507 35.43245 1.000 18.64002 114 VAL B C 1
ATOM 2387 O O . VAL B 1 114 ? 30.31296 9.28386 34.76990 1.000 18.93387 114 VAL B O 1
ATOM 2391 N N . TRP B 1 115 ? 30.85705 10.62395 36.48263 1.000 20.16501 115 TRP B N 1
ATOM 2392 C CA . TRP B 1 115 ? 31.93844 9.73963 36.89765 1.000 21.16711 115 TRP B CA 1
ATOM 2393 C C . TRP B 1 115 ? 31.40656 8.33823 37.19325 1.000 21.87173 115 TRP B C 1
ATOM 2394 O O . TRP B 1 115 ? 31.95718 7.33166 36.72073 1.000 21.22898 115 TRP B O 1
ATOM 2405 N N . PHE B 1 116 ? 30.32052 8.25286 37.96966 1.000 20.20421 116 PHE B N 1
ATOM 2406 C CA . PHE B 1 116 ? 29.77854 6.93408 38.28031 1.000 20.48867 116 PHE B CA 1
ATOM 2407 C C . PHE B 1 116 ? 29.14362 6.26046 37.06211 1.000 20.93168 116 PHE B C 1
ATOM 2408 O O . PHE B 1 116 ? 29.24240 5.03034 36.92437 1.000 20.85708 116 PHE B O 1
ATOM 2416 N N . GLU B 1 117 ? 28.52171 7.02537 36.14389 1.000 18.93902 117 GLU B N 1
ATOM 2417 C CA . GLU B 1 117 ? 28.03045 6.38578 34.92321 1.000 19.80090 117 GLU B CA 1
ATOM 2418 C C . GLU B 1 117 ? 29.20100 5.85509 34.09974 1.000 20.30446 117 GLU B C 1
ATOM 2419 O O . GLU B 1 117 ? 29.13526 4.75035 33.53503 1.000 20.89918 117 GLU B O 1
ATOM 2425 N N . TRP B 1 118 ? 30.28496 6.63379 34.02299 1.000 17.40930 118 TRP B N 1
ATOM 2426 C CA . TRP B 1 118 ? 31.49429 6.19055 33.33577 1.000 18.48445 118 TRP B CA 1
ATOM 2427 C C . TRP B 1 118 ? 31.98333 4.86521 33.89706 1.000 19.02513 118 TRP B C 1
ATOM 2428 O O . TRP B 1 118 ? 32.41104 3.97526 33.15062 1.000 18.91983 118 TRP B O 1
ATOM 2439 N N . SER B 1 119 ? 31.91956 4.72806 35.22134 1.000 19.82550 119 SER B N 1
ATOM 2440 C CA . SER B 1 119 ? 32.50889 3.58126 35.90120 1.000 20.37912 119 SER B CA 1
ATOM 2441 C C . SER B 1 119 ? 31.82551 2.28259 35.50246 1.000 21.46414 119 SER B C 1
ATOM 2442 O O . SER B 1 119 ? 32.47425 1.22836 35.46703 1.000 23.25516 119 SER B O 1
ATOM 2445 N N . THR B 1 120 ? 30.52727 2.32527 35.21336 1.000 19.78774 120 THR B N 1
ATOM 2446 C CA . THR B 1 120 ? 29.79484 1.11916 34.84966 1.000 20.69382 120 THR B CA 1
ATOM 2447 C C . THR B 1 120 ? 29.65379 0.97242 33.33320 1.000 23.83222 120 THR B C 1
ATOM 2448 O O . THR B 1 120 ? 28.91576 0.09480 32.86903 1.000 24.28179 120 THR B O 1
ATOM 2452 N N . SER B 1 121 ? 30.36549 1.78859 32.55524 1.000 26.63653 121 SER B N 1
ATOM 2453 C CA . SER B 1 121 ? 30.30979 1.70762 31.08527 1.000 26.24111 121 SER B CA 1
ATOM 2454 C C . SER B 1 121 ? 31.32364 0.69158 30.54173 1.000 26.19136 121 SER B C 1
ATOM 2455 O O . SER B 1 121 ? 32.13780 1.01022 29.66611 1.000 26.56052 121 SER B O 1
ATOM 2458 N N . VAL B 1 122 ? 31.28261 -0.55531 31.02804 1.000 23.39265 122 VAL B N 1
ATOM 2459 C CA . VAL B 1 122 ? 32.45180 -1.43448 30.93813 1.000 24.93150 122 VAL B CA 1
ATOM 2460 C C . VAL B 1 122 ? 32.71757 -1.97457 29.53659 1.000 27.86620 122 VAL B C 1
ATOM 2461 O O . VAL B 1 122 ? 33.83986 -2.43436 29.25180 1.000 27.97545 122 VAL B O 1
ATOM 2465 N N . ARG B 1 123 ? 31.73226 -1.94988 28.64332 1.000 33.61382 123 ARG B N 1
ATOM 2466 C CA . ARG B 1 123 ? 31.96559 -2.40589 27.28180 1.000 35.06192 123 ARG B CA 1
ATOM 2467 C C . ARG B 1 123 ? 32.29747 -1.26848 26.33893 1.000 35.86072 123 ARG B C 1
ATOM 2468 O O . ARG B 1 123 ? 32.64792 -1.51419 25.17803 1.000 36.39937 123 ARG B O 1
ATOM 2476 N N . ASP B 1 124 ? 32.18844 -0.03930 26.81160 1.000 35.64474 124 ASP B N 1
ATOM 2477 C CA . ASP B 1 124 ? 32.38025 1.10914 25.96015 1.000 35.26707 124 ASP B CA 1
ATOM 2478 C C . ASP B 1 124 ? 33.86387 1.35199 25.72516 1.000 34.79821 124 ASP B C 1
ATOM 2479 O O . ASP B 1 124 ? 34.70271 1.10595 26.60374 1.000 32.84128 124 ASP B O 1
ATOM 2484 N N . ASP B 1 125 ? 34.17560 1.85220 24.52028 1.000 32.18851 125 ASP B N 1
ATOM 2485 C CA . ASP B 1 125 ? 35.50802 2.35017 24.19216 1.000 33.54174 125 ASP B CA 1
ATOM 2486 C C . ASP B 1 125 ? 36.03883 3.34819 25.21671 1.000 32.97576 125 ASP B C 1
ATOM 2487 O O . ASP B 1 125 ? 37.25599 3.55381 25.29052 1.000 35.30081 125 ASP B O 1
ATOM 2492 N N . ILE B 1 126 ? 35.15906 4.00259 25.98221 1.000 27.25017 126 ILE B N 1
ATOM 2493 C CA . ILE B 1 126 ? 35.59598 4.97816 26.98282 1.000 26.18204 126 ILE B CA 1
ATOM 2494 C C . ILE B 1 126 ? 36.05822 4.34584 28.28490 1.000 26.27835 126 ILE B C 1
ATOM 2495 O O . ILE B 1 126 ? 36.63382 5.04976 29.12176 1.000 24.86641 126 ILE B O 1
ATOM 2500 N N . TRP B 1 127 ? 35.85116 3.03628 28.47491 1.000 26.37410 127 TRP B N 1
ATOM 2501 C CA . TRP B 1 127 ? 36.12152 2.47143 29.79830 1.000 27.00370 127 TRP B CA 1
ATOM 2502 C C . TRP B 1 127 ? 37.61437 2.36564 30.12135 1.000 30.91655 127 TRP B C 1
ATOM 2503 O O . TRP B 1 127 ? 37.99380 2.63884 31.27215 1.000 29.22445 127 TRP B O 1
ATOM 2514 N N . PRO B 1 128 ? 38.49498 1.99209 29.17537 1.000 35.04795 128 PRO B N 1
ATOM 2515 C CA . PRO B 1 128 ? 39.93447 1.95288 29.50884 1.000 36.56637 128 PRO B CA 1
ATOM 2516 C C . PRO B 1 128 ? 40.47756 3.25157 30.08716 1.000 36.79957 128 PRO B C 1
ATOM 2517 O O . PRO B 1 128 ? 41.38986 3.21463 30.92605 1.000 35.99448 128 PRO B O 1
ATOM 2521 N N . GLN B 1 129 ? 39.95262 4.40259 29.65171 1.000 38.69619 129 GLN B N 1
ATOM 2522 C CA . GLN B 1 129 ? 40.35799 5.67026 30.24796 1.000 38.01080 129 GLN B CA 1
ATOM 2523 C C . GLN B 1 129 ? 39.81595 5.82898 31.66524 1.000 34.96054 129 GLN B C 1
ATOM 2524 O O . GLN B 1 129 ? 40.46375 6.47568 32.50306 1.000 34.32547 129 GLN B O 1
ATOM 2530 N N . PHE B 1 130 ? 38.63082 5.28342 31.95776 1.000 26.13049 130 PHE B N 1
ATOM 2531 C CA . PHE B 1 130 ? 38.18065 5.30160 33.34586 1.000 25.81804 130 PHE B CA 1
ATOM 2532 C C . PHE B 1 130 ? 39.20393 4.60540 34.23357 1.000 29.07920 130 PHE B C 1
ATOM 2533 O O . PHE B 1 130 ? 39.59934 5.12814 35.28663 1.000 27.47238 130 PHE B O 1
ATOM 2541 N N . ILE B 1 131 ? 39.68274 3.44632 33.77942 1.000 35.46224 131 ILE B N 1
ATOM 2542 C CA . ILE B 1 131 ? 40.63722 2.65634 34.54578 1.000 34.48991 131 ILE B CA 1
ATOM 2543 C C . ILE B 1 131 ? 41.97528 3.37110 34.64055 1.000 34.34881 131 ILE B C 1
ATOM 2544 O O . ILE B 1 131 ? 42.55433 3.50020 35.72724 1.000 34.57812 131 ILE B O 1
ATOM 2549 N N . SER B 1 132 ? 42.48847 3.83987 33.50323 1.000 34.55158 132 SER B N 1
ATOM 2550 C CA . SER B 1 132 ? 43.82683 4.41490 33.48642 1.000 37.79081 132 SER B CA 1
ATOM 2551 C C . SER B 1 132 ? 43.92149 5.66799 34.35724 1.000 40.00739 132 SER B C 1
ATOM 2552 O O . SER B 1 132 ? 44.95282 5.89113 35.00007 1.000 40.96870 132 SER B O 1
ATOM 2555 N N . GLY B 1 133 ? 42.85221 6.46406 34.44076 1.000 48.90644 133 GLY B N 1
ATOM 2556 C CA . GLY B 1 133 ? 42.82766 7.54892 35.41217 1.000 50.01556 133 GLY B CA 1
ATOM 2557 C C . GLY B 1 133 ? 42.55834 7.08846 36.83471 1.000 51.38414 133 GLY B C 1
ATOM 2558 O O . GLY B 1 133 ? 42.95666 7.75827 37.79372 1.000 51.72832 133 GLY B O 1
ATOM 2559 N N . ASN B 1 134 ? 41.88046 5.94765 36.99659 1.000 48.12264 134 ASN B N 1
ATOM 2560 C CA . ASN B 1 134 ? 41.54629 5.42875 38.32508 1.000 49.28425 134 ASN B CA 1
ATOM 2561 C C . ASN B 1 134 ? 42.76252 4.87902 39.07167 1.000 48.53953 134 ASN B C 1
ATOM 2562 O O . ASN B 1 134 ? 42.72234 4.79287 40.30396 1.000 47.32031 134 ASN B O 1
ATOM 2567 N N . LYS B 1 135 ? 43.84527 4.50745 38.37390 1.000 52.07375 135 LYS B N 1
ATOM 2568 C CA . LYS B 1 135 ? 44.96244 3.91226 39.10175 1.000 51.22930 135 LYS B CA 1
ATOM 2569 C C . LYS B 1 135 ? 45.83706 4.98221 39.75308 1.000 50.49199 135 LYS B C 1
ATOM 2570 O O . LYS B 1 135 ? 46.40176 4.74441 40.82752 1.000 49.34769 135 LYS B O 1
ATOM 2576 N N . LYS B 1 136 ? 45.95761 6.16531 39.14700 1.000 56.17486 136 LYS B N 1
ATOM 2577 C CA . LYS B 1 136 ? 46.60497 7.25730 39.86720 1.000 55.55727 136 LYS B CA 1
ATOM 2578 C C . LYS B 1 136 ? 45.81780 7.62722 41.11696 1.000 54.18760 136 LYS B C 1
ATOM 2579 O O . LYS B 1 136 ? 46.40472 8.03242 42.12813 1.000 54.28832 136 LYS B O 1
ATOM 2585 N N . SER B 1 137 ? 44.49175 7.47580 41.06557 1.000 44.83333 137 SER B N 1
ATOM 2586 C CA . SER B 1 137 ? 43.65529 7.68414 42.24316 1.000 43.94351 137 SER B CA 1
ATOM 2587 C C . SER B 1 137 ? 43.86292 6.57619 43.26594 1.000 42.00003 137 SER B C 1
ATOM 2588 O O . SER B 1 137 ? 44.07300 6.84558 44.45591 1.000 40.59566 137 SER B O 1
ATOM 2591 N N . LEU B 1 138 ? 43.80152 5.31944 42.81737 1.000 41.32129 138 LEU B N 1
ATOM 2592 C CA . LEU B 1 138 ? 44.02135 4.19192 43.71811 1.000 40.71166 138 LEU B CA 1
ATOM 2593 C C . LEU B 1 138 ? 45.36253 4.30760 44.42976 1.000 41.50230 138 LEU B C 1
ATOM 2594 O O . LEU B 1 138 ? 45.45701 4.09618 45.64538 1.000 41.31690 138 LEU B O 1
ATOM 2599 N N . LYS B 1 139 ? 46.41307 4.65155 43.68112 1.000 37.66205 139 LYS B N 1
ATOM 2600 C CA . LYS B 1 139 ? 47.74619 4.73823 44.26410 1.000 38.01445 139 LYS B CA 1
ATOM 2601 C C . LYS B 1 139 ? 47.81678 5.80489 45.35653 1.000 35.96492 139 LYS B C 1
ATOM 2602 O O . LYS B 1 139 ? 48.46760 5.59857 46.38810 1.000 36.81942 139 LYS B O 1
ATOM 2608 N N . ARG B 1 140 ? 47.15928 6.94547 45.14855 1.000 37.17169 140 ARG B N 1
ATOM 2609 C CA . ARG B 1 140 ? 47.12778 7.98667 46.17341 1.000 38.26350 140 ARG B CA 1
ATOM 2610 C C . ARG B 1 140 ? 46.39072 7.50668 47.41750 1.000 37.14990 140 ARG B C 1
ATOM 2611 O O . ARG B 1 140 ? 46.87352 7.67136 48.54530 1.000 37.36611 140 ARG B O 1
ATOM 2619 N N . ILE B 1 141 ? 45.22183 6.89583 47.22373 1.000 28.98188 141 ILE B N 1
ATOM 2620 C CA . ILE B 1 141 ? 44.44107 6.38018 48.34739 1.000 26.65978 141 ILE B CA 1
ATOM 2621 C C . ILE B 1 141 ? 45.19774 5.27157 49.06401 1.000 28.09407 141 ILE B C 1
ATOM 2622 O O . ILE B 1 141 ? 45.25123 5.23710 50.29982 1.000 28.06727 141 ILE B O 1
ATOM 2627 N N . ALA B 1 142 ? 45.80120 4.35436 48.30150 1.000 28.62785 142 ALA B N 1
ATOM 2628 C CA . ALA B 1 142 ? 46.60694 3.29784 48.90853 1.000 30.48481 142 ALA B CA 1
ATOM 2629 C C . ALA B 1 142 ? 47.71293 3.86757 49.79259 1.000 32.13442 142 ALA B C 1
ATOM 2630 O O . ALA B 1 142 ? 47.96262 3.35594 50.89011 1.000 33.44334 142 ALA B O 1
ATOM 2632 N N . ALA B 1 143 ? 48.39126 4.92677 49.33756 1.000 31.83540 143 ALA B N 1
ATOM 2633 C CA . ALA B 1 143 ? 49.46019 5.49730 50.14836 1.000 34.22592 143 ALA B CA 1
ATOM 2634 C C . ALA B 1 143 ? 48.92220 6.05057 51.46737 1.000 33.34150 143 ALA B C 1
ATOM 2635 O O . ALA B 1 143 ? 49.58703 5.94093 52.50685 1.000 34.41053 143 ALA B O 1
ATOM 2637 N N . ALA B 1 144 ? 47.72745 6.65914 51.43876 1.000 32.19662 144 ALA B N 1
ATOM 2638 C CA . ALA B 1 144 ? 47.08757 7.12650 52.66835 1.000 31.86940 144 ALA B CA 1
ATOM 2639 C C . ALA B 1 144 ? 46.84864 5.97722 53.63870 1.000 33.24193 144 ALA B C 1
ATOM 2640 O O . ALA B 1 144 ? 47.09637 6.10487 54.84672 1.000 34.82613 144 ALA B O 1
ATOM 2642 N N . PHE B 1 145 ? 46.36718 4.84158 53.12955 1.000 27.87185 145 PHE B N 1
ATOM 2643 C CA . PHE B 1 145 ? 46.17327 3.68010 53.99004 1.000 28.23313 145 PHE B CA 1
ATOM 2644 C C . PHE B 1 145 ? 47.49721 3.16687 54.53109 1.000 31.38648 145 PHE B C 1
ATOM 2645 O O . PHE B 1 145 ? 47.59311 2.79142 55.70990 1.000 33.47570 145 PHE B O 1
ATOM 2653 N N . GLU B 1 146 ? 48.54442 3.17194 53.69902 1.000 34.64805 146 GLU B N 1
ATOM 2654 C CA . GLU B 1 146 ? 49.84759 2.71604 54.15921 1.000 37.35595 146 GLU B CA 1
ATOM 2655 C C . GLU B 1 146 ? 50.36753 3.59743 55.28946 1.000 39.40034 146 GLU B C 1
ATOM 2656 O O . GLU B 1 146 ? 50.87186 3.09166 56.29819 1.000 40.71144 146 GLU B O 1
ATOM 2662 N N . GLN B 1 147 ? 50.23988 4.91757 55.14279 1.000 42.52207 147 GLN B N 1
ATOM 2663 C CA . GLN B 1 147 ? 50.63350 5.81797 56.21944 1.000 47.80614 147 GLN B CA 1
ATOM 2664 C C . GLN B 1 147 ? 49.79682 5.57485 57.47119 1.000 46.07896 147 GLN B C 1
ATOM 2665 O O . GLN B 1 147 ? 50.30726 5.65222 58.59270 1.000 46.67567 147 GLN B O 1
ATOM 2671 N N . GLY B 1 148 ? 48.50867 5.27676 57.29944 1.000 38.10123 148 GLY B N 1
ATOM 2672 C CA . GLY B 1 148 ? 47.68875 4.91638 58.44633 1.000 36.82477 148 GLY B CA 1
ATOM 2673 C C . GLY B 1 148 ? 48.18790 3.66643 59.14623 1.000 38.50276 148 GLY B C 1
ATOM 2674 O O . GLY B 1 148 ? 48.22091 3.60256 60.37885 1.000 38.28512 148 GLY B O 1
ATOM 2675 N N . LYS B 1 149 ? 48.58339 2.65419 58.37018 1.000 43.31736 149 LYS B N 1
ATOM 2676 C CA . LYS B 1 149 ? 49.14594 1.45110 58.96882 1.000 45.85721 149 LYS B CA 1
ATOM 2677 C C . LYS B 1 149 ? 50.47327 1.74278 59.65887 1.000 49.34720 149 LYS B C 1
ATOM 2678 O O . LYS B 1 149 ? 50.80383 1.09433 60.65933 1.000 51.05966 149 LYS B O 1
ATOM 2684 N N . GLU B 1 150 ? 51.23023 2.72444 59.15622 1.000 63.84243 150 GLU B N 1
ATOM 2685 C CA . GLU B 1 150 ? 52.51550 3.06929 59.76055 1.000 68.04715 150 GLU B CA 1
ATOM 2686 C C . GLU B 1 150 ? 52.33002 3.67163 61.14817 1.000 67.91886 150 GLU B C 1
ATOM 2687 O O . GLU B 1 150 ? 53.11719 3.40028 62.06229 1.000 70.23879 150 GLU B O 1
ATOM 2693 N N . ASN B 1 151 ? 51.30264 4.49931 61.31580 1.000 54.54624 151 ASN B N 1
ATOM 2694 C CA . ASN B 1 151 ? 51.00123 5.16830 62.57379 1.000 54.59768 151 ASN B CA 1
ATOM 2695 C C . ASN B 1 151 ? 50.04881 4.37144 63.45178 1.000 52.43962 151 ASN B C 1
ATOM 2696 O O . ASN B 1 151 ? 49.47145 4.93800 64.38702 1.000 52.50029 151 ASN B O 1
ATOM 2701 N N . ASN B 1 152 ? 49.85520 3.08420 63.15672 1.000 46.90760 152 ASN B N 1
ATOM 2702 C CA . ASN B 1 152 ? 49.05319 2.19035 63.99183 1.000 47.05179 152 ASN B CA 1
ATOM 2703 C C . ASN B 1 152 ? 47.62971 2.71399 64.16334 1.000 44.30383 152 ASN B C 1
ATOM 2704 O O . ASN B 1 152 ? 47.00358 2.52695 65.21150 1.000 45.46786 152 ASN B O 1
ATOM 2709 N N . GLU B 1 153 ? 47.10915 3.39427 63.14227 1.000 43.40472 153 GLU B N 1
ATOM 2710 C CA . GLU B 1 153 ? 45.74960 3.90000 63.21071 1.000 40.13045 153 GLU B CA 1
ATOM 2711 C C . GLU B 1 153 ? 44.72091 2.85807 62.78487 1.000 39.52158 153 GLU B C 1
ATOM 2712 O O . GLU B 1 153 ? 43.55232 2.95471 63.18461 1.000 37.71161 153 GLU B O 1
ATOM 2718 N N . ILE B 1 154 ? 45.12823 1.88227 61.96823 1.000 35.81968 154 ILE B N 1
ATOM 2719 C CA . ILE B 1 154 ? 44.29461 0.75050 61.58243 1.000 35.23538 154 ILE B CA 1
ATOM 2720 C C . ILE B 1 154 ? 45.16647 -0.49466 61.64945 1.000 38.93851 154 ILE B C 1
ATOM 2721 O O . ILE B 1 154 ? 46.38655 -0.41895 61.79700 1.000 41.21471 154 ILE B O 1
ATOM 2726 N N . ASP B 1 155 ? 44.51909 -1.65124 61.55653 1.000 50.61363 155 ASP B N 1
ATOM 2727 C CA . ASP B 1 155 ? 45.23913 -2.91390 61.46928 1.000 53.78691 155 ASP B CA 1
ATOM 2728 C C . ASP B 1 155 ? 46.15838 -2.92908 60.25228 1.000 52.06441 155 ASP B C 1
ATOM 2729 O O . ASP B 1 155 ? 45.84885 -2.35062 59.20546 1.000 49.16689 155 ASP B O 1
ATOM 2734 N N . SER B 1 156 ? 47.30339 -3.60303 60.39578 1.000 41.39577 156 SER B N 1
ATOM 2735 C CA . SER B 1 156 ? 48.21710 -3.82519 59.28236 1.000 42.93348 156 SER B CA 1
ATOM 2736 C C . SER B 1 156 ? 47.86343 -5.08390 58.49636 1.000 42.54255 156 SER B C 1
ATOM 2737 O O . SER B 1 156 ? 48.62042 -5.48447 57.60481 1.000 40.91797 156 SER B O 1
ATOM 2740 N N . ASP B 1 157 ? 46.71074 -5.68594 58.79992 1.000 45.46908 157 ASP B N 1
ATOM 2741 C CA . ASP B 1 157 ? 46.34220 -7.02121 58.35197 1.000 46.97904 157 ASP B CA 1
ATOM 2742 C C . ASP B 1 157 ? 45.91002 -7.07483 56.89488 1.000 43.66019 157 ASP B C 1
ATOM 2743 O O . ASP B 1 157 ? 45.81856 -8.17039 56.32781 1.000 42.16246 157 ASP B O 1
ATOM 2748 N N . ASN B 1 158 ? 45.62437 -5.92948 56.28731 1.000 41.21769 158 ASN B N 1
ATOM 2749 C CA . ASN B 1 158 ? 45.03184 -5.87607 54.96179 1.000 38.38389 158 ASN B CA 1
ATOM 2750 C C . ASN B 1 158 ? 45.88206 -4.98554 54.06765 1.000 38.52142 158 ASN B C 1
ATOM 2751 O O . ASN B 1 158 ? 46.31920 -3.91003 54.48996 1.000 38.99522 158 ASN B O 1
ATOM 2756 N N . SER B 1 159 ? 46.09388 -5.43139 52.82669 1.000 34.15902 159 SER B N 1
ATOM 2757 C CA . SER B 1 159 ? 46.97426 -4.72123 51.90884 1.000 34.41968 159 SER B CA 1
ATOM 2758 C C . SER B 1 159 ? 46.39492 -3.35321 51.58002 1.000 32.01563 159 SER B C 1
ATOM 2759 O O . SER B 1 159 ? 45.17739 -3.17580 51.49265 1.000 28.46660 159 SER B O 1
ATOM 2762 N N . SER B 1 160 ? 47.27740 -2.36884 51.42750 1.000 32.68179 160 SER B N 1
ATOM 2763 C CA . SER B 1 160 ? 46.79809 -1.01857 51.14693 1.000 30.26639 160 SER B CA 1
ATOM 2764 C C . SER B 1 160 ? 46.02186 -0.95662 49.83958 1.000 29.18108 160 SER B C 1
ATOM 2765 O O . SER B 1 160 ? 45.04968 -0.20533 49.74040 1.000 26.60911 160 SER B O 1
ATOM 2768 N N . ASP B 1 161 ? 46.40971 -1.74378 48.83165 1.000 34.43610 161 ASP B N 1
ATOM 2769 C CA . ASP B 1 161 ? 45.64701 -1.73128 47.58331 1.000 33.82833 161 ASP B CA 1
ATOM 2770 C C . ASP B 1 161 ? 44.22398 -2.23648 47.79298 1.000 30.96040 161 ASP B C 1
ATOM 2771 O O . ASP B 1 161 ? 43.27838 -1.67152 47.23850 1.000 27.73090 161 ASP B O 1
ATOM 2776 N N . ASP B 1 162 ? 44.04794 -3.28572 48.60662 1.000 28.54184 162 ASP B N 1
ATOM 2777 C CA . ASP B 1 162 ? 42.70186 -3.77440 48.91824 1.000 27.21966 162 ASP B CA 1
ATOM 2778 C C . ASP B 1 162 ? 41.87292 -2.73332 49.67229 1.000 26.67261 162 ASP B C 1
ATOM 2779 O O . ASP B 1 162 ? 40.68282 -2.54689 49.38731 1.000 24.04886 162 ASP B O 1
ATOM 2784 N N . LEU B 1 163 ? 42.46933 -2.07457 50.66528 1.000 25.50900 163 LEU B N 1
ATOM 2785 C CA . LEU B 1 163 ? 41.74687 -1.03346 51.39550 1.000 24.46407 163 LEU B CA 1
ATOM 2786 C C . LEU B 1 163 ? 41.29531 0.07568 50.45294 1.000 23.95876 163 LEU B C 1
ATOM 2787 O O . LEU B 1 163 ? 40.18665 0.60890 50.59065 1.000 21.80035 163 LEU B O 1
ATOM 2792 N N . ALA B 1 164 ? 42.13658 0.41722 49.47301 1.000 23.50102 164 ALA B N 1
ATOM 2793 C CA . ALA B 1 164 ? 41.81616 1.49095 48.54018 1.000 22.77234 164 ALA B CA 1
ATOM 2794 C C . ALA B 1 164 ? 40.64997 1.09456 47.64777 1.000 21.56683 164 ALA B C 1
ATOM 2795 O O . ALA B 1 164 ? 39.71717 1.87124 47.42906 1.000 19.84422 164 ALA B O 1
ATOM 2797 N N . HIS B 1 165 ? 40.68451 -0.12442 47.13195 1.000 24.45623 165 HIS B N 1
ATOM 2798 C CA . HIS B 1 165 ? 39.56270 -0.60659 46.33953 1.000 25.49119 165 HIS B CA 1
ATOM 2799 C C . HIS B 1 165 ? 38.27386 -0.61272 47.14740 1.000 24.91930 165 HIS B C 1
ATOM 2800 O O . HIS B 1 165 ? 37.23369 -0.15610 46.66523 1.000 24.67960 165 HIS B O 1
ATOM 2807 N N . LEU B 1 166 ? 38.33568 -1.07900 48.39467 1.000 23.50017 166 LEU B N 1
ATOM 2808 C CA . LEU B 1 166 ? 37.14329 -1.12720 49.23491 1.000 22.15792 166 LEU B CA 1
ATOM 2809 C C . LEU B 1 166 ? 36.58323 0.26026 49.49361 1.000 21.29148 166 LEU B C 1
ATOM 2810 O O . LEU B 1 166 ? 35.36336 0.42306 49.63023 1.000 20.86298 166 LEU B O 1
ATOM 2815 N N . LEU B 1 167 ? 37.44479 1.27374 49.53783 1.000 21.11333 167 LEU B N 1
ATOM 2816 C CA . LEU B 1 167 ? 36.94904 2.63564 49.70767 1.000 20.07837 167 LEU B CA 1
ATOM 2817 C C . LEU B 1 167 ? 36.08203 3.05657 48.52767 1.000 20.41248 167 LEU B C 1
ATOM 2818 O O . LEU B 1 167 ? 35.07250 3.75827 48.70246 1.000 20.54952 167 LEU B O 1
ATOM 2823 N N A HIS B 1 168 ? 36.48043 2.66488 47.31621 0.500 21.58601 168 HIS B N 1
ATOM 2824 N N B HIS B 1 168 ? 36.46893 2.65643 47.31143 0.500 21.58333 168 HIS B N 1
ATOM 2825 C CA A HIS B 1 168 ? 35.66146 2.92612 46.14480 0.500 21.68933 168 HIS B CA 1
ATOM 2826 C CA B HIS B 1 168 ? 35.64423 2.94593 46.14660 0.500 21.67018 168 HIS B CA 1
ATOM 2827 C C A HIS B 1 168 ? 34.28199 2.29895 46.29544 0.500 21.53445 168 HIS B C 1
ATOM 2828 C C B HIS B 1 168 ? 34.27558 2.28685 46.26561 0.500 21.54306 168 HIS B C 1
ATOM 2829 O O A HIS B 1 168 ? 33.26780 2.92211 45.95867 0.500 21.31857 168 HIS B O 1
ATOM 2830 O O B HIS B 1 168 ? 33.26069 2.87505 45.87343 0.500 21.31642 168 HIS B O 1
ATOM 2843 N N . GLY B 1 169 ? 34.22531 1.06322 46.80008 1.000 19.55353 169 GLY B N 1
ATOM 2844 C CA . GLY B 1 169 ? 32.93538 0.43057 47.04599 1.000 19.34894 169 GLY B CA 1
ATOM 2845 C C . GLY B 1 169 ? 32.12242 1.17658 48.08886 1.000 19.58017 169 GLY B C 1
ATOM 2846 O O . GLY B 1 169 ? 30.89594 1.28129 47.98212 1.000 17.93631 169 GLY B O 1
ATOM 2847 N N . LEU B 1 170 ? 32.79291 1.69402 49.12519 1.000 20.47147 170 LEU B N 1
ATOM 2848 C CA . LEU B 1 170 ? 32.06629 2.46931 50.11923 1.000 20.77954 170 LEU B CA 1
ATOM 2849 C C . LEU B 1 170 ? 31.49265 3.72969 49.49281 1.000 20.48890 170 LEU B C 1
ATOM 2850 O O . LEU B 1 170 ? 30.33957 4.08232 49.76707 1.000 20.09538 170 LEU B O 1
ATOM 2855 N N . CYS B 1 171 ? 32.29032 4.41960 48.64861 1.000 22.58941 171 CYS B N 1
ATOM 2856 C CA . CYS B 1 171 ? 31.81364 5.60247 47.93481 1.000 22.38907 171 CYS B CA 1
ATOM 2857 C C . CYS B 1 171 ? 30.62728 5.30371 47.03045 1.000 21.18586 171 CYS B C 1
ATOM 2858 O O . CYS B 1 171 ? 29.69498 6.10782 46.94982 1.000 20.66334 171 CYS B O 1
ATOM 2861 N N . TYR B 1 172 ? 30.63749 4.15574 46.36009 1.000 15.23425 172 TYR B N 1
ATOM 2862 C CA . TYR B 1 172 ? 29.51955 3.77781 45.50595 1.000 14.56466 172 TYR B CA 1
ATOM 2863 C C . TYR B 1 172 ? 28.23888 3.65705 46.31855 1.000 15.12442 172 TYR B C 1
ATOM 2864 O O . TYR B 1 172 ? 27.19092 4.20011 45.94181 1.000 13.70264 172 TYR B O 1
ATOM 2873 N N . ILE B 1 173 ? 28.30217 2.94703 47.45419 1.000 16.62998 173 ILE B N 1
ATOM 2874 C CA . ILE B 1 173 ? 27.10983 2.75357 48.26278 1.000 18.33058 173 ILE B CA 1
ATOM 2875 C C . ILE B 1 173 ? 26.62919 4.08252 48.83522 1.000 16.46668 173 ILE B C 1
ATOM 2876 O O . ILE B 1 173 ? 25.42564 4.36621 48.85408 1.000 17.34369 173 ILE B O 1
ATOM 2881 N N . LEU B 1 174 ? 27.56215 4.90760 49.31551 1.000 19.53245 174 LEU B N 1
ATOM 2882 C CA . LEU B 1 174 ? 27.19618 6.22343 49.84084 1.000 19.62393 174 LEU B CA 1
ATOM 2883 C C . LEU B 1 174 ? 26.57785 7.07356 48.74880 1.000 19.74697 174 LEU B C 1
ATOM 2884 O O . LEU B 1 174 ? 25.65289 7.85513 48.99340 1.000 20.24754 174 LEU B O 1
ATOM 2889 N N . TYR B 1 175 ? 27.10983 6.94977 47.53086 1.000 16.98170 175 TYR B N 1
ATOM 2890 C CA . TYR B 1 175 ? 26.59211 7.71031 46.40411 1.000 17.59544 175 TYR B CA 1
ATOM 2891 C C . TYR B 1 175 ? 25.13346 7.34603 46.11234 1.000 16.56827 175 TYR B C 1
ATOM 2892 O O . TYR B 1 175 ? 24.27820 8.22623 45.93931 1.000 14.91240 175 TYR B O 1
ATOM 2901 N N . LEU B 1 176 ? 24.83546 6.04616 46.02218 1.000 15.95612 176 LEU B N 1
ATOM 2902 C CA . LEU B 1 176 ? 23.46467 5.61353 45.77846 1.000 15.75201 176 LEU B CA 1
ATOM 2903 C C . LEU B 1 176 ? 22.54177 6.01081 46.92455 1.000 16.77889 176 LEU B C 1
ATOM 2904 O O . LEU B 1 176 ? 21.40761 6.44668 46.69808 1.000 17.25816 176 LEU B O 1
ATOM 2909 N N . GLN B 1 177 ? 22.98921 5.82609 48.16473 1.000 20.19860 177 GLN B N 1
ATOM 2910 C CA . GLN B 1 177 ? 22.08647 6.09352 49.27861 1.000 20.23222 177 GLN B CA 1
ATOM 2911 C C . GLN B 1 177 ? 21.81534 7.58430 49.41754 1.000 18.98804 177 GLN B C 1
ATOM 2912 O O . GLN B 1 177 ? 20.70677 7.97675 49.78775 1.000 20.86375 177 GLN B O 1
ATOM 2918 N N . SER B 1 178 ? 22.82977 8.41628 49.15156 1.000 16.89545 178 SER B N 1
ATOM 2919 C CA . SER B 1 178 ? 22.66804 9.87089 49.20522 1.000 16.48223 178 SER B CA 1
ATOM 2920 C C . SER B 1 178 ? 21.73213 10.36672 48.10729 1.000 18.44798 178 SER B C 1
ATOM 2921 O O . SER B 1 178 ? 21.04817 11.38732 48.27812 1.000 17.60192 178 SER B O 1
ATOM 2924 N N . ASN B 1 179 ? 21.74238 9.70237 46.94744 1.000 16.00084 179 ASN B N 1
ATOM 2925 C CA . ASN B 1 179 ? 20.76359 10.03124 45.92080 1.000 17.93381 179 ASN B CA 1
ATOM 2926 C C . ASN B 1 179 ? 19.35636 9.61290 46.32841 1.000 19.78093 179 ASN B C 1
ATOM 2927 O O . ASN B 1 179 ? 18.38362 10.30252 45.98454 1.000 21.18480 179 ASN B O 1
ATOM 2932 N N . LEU B 1 180 ? 19.22011 8.50152 47.06263 1.000 20.86053 180 LEU B N 1
ATOM 2933 C CA . LEU B 1 180 ? 17.90638 8.11893 47.56854 1.000 23.01538 180 LEU B CA 1
ATOM 2934 C C . LEU B 1 180 ? 17.43679 9.08780 48.65129 1.000 24.24257 180 LEU B C 1
ATOM 2935 O O . LEU B 1 180 ? 16.29335 9.56106 48.62278 1.000 24.31023 180 LEU B O 1
ATOM 2940 N N . HIS B 1 181 ? 18.32664 9.39531 49.60012 1.000 24.82209 181 HIS B N 1
ATOM 2941 C CA . HIS B 1 181 ? 18.04755 10.20516 50.79248 1.000 25.77856 181 HIS B CA 1
ATOM 2942 C C . HIS B 1 181 ? 19.07945 11.32734 50.88501 1.000 22.79536 181 HIS B C 1
ATOM 2943 O O . HIS B 1 181 ? 20.08404 11.20956 51.60082 1.000 21.80010 181 HIS B O 1
ATOM 2950 N N . PRO B 1 182 ? 18.86335 12.43950 50.15618 1.000 20.92828 182 PRO B N 1
ATOM 2951 C CA . PRO B 1 182 ? 19.84779 13.54776 50.12486 1.000 20.87815 182 PRO B CA 1
ATOM 2952 C C . PRO B 1 182 ? 19.74741 14.38546 51.38752 1.000 23.28321 182 PRO B C 1
ATOM 2953 O O . PRO B 1 182 ? 19.36599 15.59074 51.40076 1.000 23.99216 182 PRO B O 1
ATOM 2957 N N . ASP B 1 183 ? 20.08318 13.72700 52.49436 1.000 22.91778 183 ASP B N 1
ATOM 2958 C CA . ASP B 1 183 ? 19.86836 14.20014 53.86242 1.000 24.00663 183 ASP B CA 1
ATOM 2959 C C . ASP B 1 183 ? 21.24134 14.23022 54.51517 1.000 23.00273 183 ASP B C 1
ATOM 2960 O O . ASP B 1 183 ? 21.78801 13.17572 54.83999 1.000 22.91874 183 ASP B O 1
ATOM 2965 N N . GLN B 1 184 ? 21.81167 15.42563 54.69615 1.000 21.73329 184 GLN B N 1
ATOM 2966 C CA . GLN B 1 184 ? 23.20688 15.49049 55.12850 1.000 19.92095 184 GLN B CA 1
ATOM 2967 C C . GLN B 1 184 ? 23.41773 14.77784 56.46562 1.000 20.00685 184 GLN B C 1
ATOM 2968 O O . GLN B 1 184 ? 24.34292 13.97226 56.60819 1.000 21.19194 184 GLN B O 1
ATOM 2974 N N . ASP B 1 185 ? 22.57757 15.08064 57.45978 1.000 18.22086 185 ASP B N 1
ATOM 2975 C CA . ASP B 1 185 ? 22.71971 14.46956 58.78777 1.000 20.12096 185 ASP B CA 1
ATOM 2976 C C . ASP B 1 185 ? 22.70572 12.95278 58.70422 1.000 20.31560 185 ASP B C 1
ATOM 2977 O O . ASP B 1 185 ? 23.57180 12.27422 59.27326 1.000 20.56318 185 ASP B O 1
ATOM 2982 N N . ARG B 1 186 ? 21.69677 12.41379 58.01683 1.000 23.26098 186 ARG B N 1
ATOM 2983 C CA . ARG B 1 186 ? 21.50922 10.97057 57.92570 1.000 23.60400 186 ARG B CA 1
ATOM 2984 C C . ARG B 1 186 ? 22.67717 10.30906 57.20922 1.000 23.53653 186 ARG B C 1
ATOM 2985 O O . ARG B 1 186 ? 23.14418 9.22936 57.61642 1.000 22.54249 186 ARG B O 1
ATOM 2993 N N . MET B 1 187 ? 23.15870 10.93769 56.13025 1.000 19.38159 187 MET B N 1
ATOM 2994 C CA . MET B 1 187 ? 24.23560 10.34791 55.33334 1.000 18.74341 187 MET B CA 1
ATOM 2995 C C . MET B 1 187 ? 25.58670 10.42658 56.04175 1.000 18.13626 187 MET B C 1
ATOM 2996 O O . MET B 1 187 ? 26.39753 9.49855 55.94374 1.000 16.39499 187 MET B O 1
ATOM 3001 N N . ARG B 1 188 ? 25.85437 11.51042 56.76721 1.000 17.79619 188 ARG B N 1
ATOM 3002 C CA . ARG B 1 188 ? 27.10261 11.58207 57.52511 1.000 18.84244 188 ARG B CA 1
ATOM 3003 C C . ARG B 1 188 ? 27.12712 10.54074 58.64204 1.000 19.44869 188 ARG B C 1
ATOM 3004 O O . ARG B 1 188 ? 28.16321 9.90772 58.88377 1.000 20.68584 188 ARG B O 1
ATOM 3012 N N . GLU B 1 189 ? 25.98492 10.33614 59.31088 1.000 21.02857 189 GLU B N 1
ATOM 3013 C CA . GLU B 1 189 ? 25.84180 9.24802 60.28050 1.000 21.43331 189 GLU B CA 1
ATOM 3014 C C . GLU B 1 189 ? 26.07608 7.90037 59.61878 1.000 21.49083 189 GLU B C 1
ATOM 3015 O O . GLU B 1 189 ? 26.79414 7.05278 60.14893 1.000 20.58771 189 GLU B O 1
ATOM 3021 N N . GLN B 1 190 ? 25.46528 7.69275 58.45363 1.000 21.97106 190 GLN B N 1
ATOM 3022 C CA . GLN B 1 190 ? 25.64787 6.44645 57.72219 1.000 21.54814 190 GLN B CA 1
ATOM 3023 C C . GLN B 1 190 ? 27.10929 6.24103 57.33011 1.000 22.78836 190 GLN B C 1
ATOM 3024 O O . GLN B 1 190 ? 27.64690 5.13441 57.47220 1.000 22.61626 190 GLN B O 1
ATOM 3030 N N . ALA B 1 191 ? 27.77123 7.29446 56.83555 1.000 20.37185 191 ALA B N 1
ATOM 3031 C CA . ALA B 1 191 ? 29.17654 7.18351 56.43936 1.000 19.92971 191 ALA B CA 1
ATOM 3032 C C . ALA B 1 191 ? 30.06709 6.79460 57.61588 1.000 21.30753 191 ALA B C 1
ATOM 3033 O O . ALA B 1 191 ? 30.97014 5.95765 57.46881 1.000 20.47147 191 ALA B O 1
ATOM 3035 N N . GLU B 1 192 ? 29.83428 7.39573 58.78900 1.000 23.19877 192 GLU B N 1
ATOM 3036 C CA . GLU B 1 192 ? 30.63148 7.04253 59.96520 1.000 24.43730 192 GLU B CA 1
ATOM 3037 C C . GLU B 1 192 ? 30.48020 5.56663 60.30790 1.000 25.09737 192 GLU B C 1
ATOM 3038 O O . GLU B 1 192 ? 31.47282 4.89193 60.60189 1.000 26.64120 192 GLU B O 1
ATOM 3044 N N . ARG B 1 193 ? 29.25659 5.03240 60.25749 1.000 21.70139 193 ARG B N 1
ATOM 3045 C CA . ARG B 1 193 ? 29.10021 3.59712 60.52027 1.000 22.55213 193 ARG B CA 1
ATOM 3046 C C . ARG B 1 193 ? 29.89433 2.77006 59.50604 1.000 25.92589 193 ARG B C 1
ATOM 3047 O O . ARG B 1 193 ? 30.61455 1.83817 59.88340 1.000 26.94650 193 ARG B O 1
ATOM 3055 N N . TYR B 1 194 ? 29.80855 3.12133 58.21488 1.000 21.76660 194 TYR B N 1
ATOM 3056 C CA . TYR B 1 194 ? 30.54873 2.38465 57.18311 1.000 22.40257 194 TYR B CA 1
ATOM 3057 C C . TYR B 1 194 ? 32.04905 2.40553 57.44091 1.000 22.86776 194 TYR B C 1
ATOM 3058 O O . TYR B 1 194 ? 32.73688 1.38491 57.27945 1.000 22.80612 194 TYR B O 1
ATOM 3067 N N . ILE B 1 195 ? 32.58525 3.58301 57.76530 1.000 23.35920 195 ILE B N 1
ATOM 3068 C CA . ILE B 1 195 ? 34.01603 3.70749 58.01879 1.000 24.93947 195 ILE B CA 1
ATOM 3069 C C . ILE B 1 195 ? 34.41657 2.85717 59.22490 1.000 26.58552 195 ILE B C 1
ATOM 3070 O O . ILE B 1 195 ? 35.41820 2.12739 59.17811 1.000 26.59653 195 ILE B O 1
ATOM 3075 N N . ASN B 1 196 ? 33.61720 2.90308 60.30629 1.000 24.19538 196 ASN B N 1
ATOM 3076 C CA . ASN B 1 196 ? 33.89404 2.08779 61.49255 1.000 26.52838 196 ASN B CA 1
ATOM 3077 C C . ASN B 1 196 ? 33.85403 0.59369 61.19225 1.000 26.93572 196 ASN B C 1
ATOM 3078 O O . ASN B 1 196 ? 34.56308 -0.18850 61.84897 1.000 27.76685 196 ASN B O 1
ATOM 3083 N N . THR B 1 197 ? 32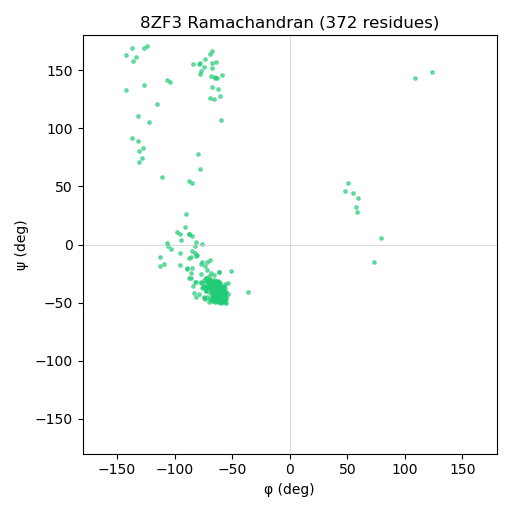.98726 0.17473 60.26678 1.000 29.48776 197 THR B N 1
ATOM 3084 C CA . THR B 1 197 ? 32.84803 -1.23842 59.91911 1.000 30.72934 197 THR B CA 1
ATOM 3085 C C . THR B 1 197 ? 34.01901 -1.70578 59.07480 1.000 31.72444 197 THR B C 1
ATOM 3086 O O . THR B 1 197 ? 34.58439 -2.78010 59.30598 1.000 32.98524 197 THR B O 1
ATOM 3090 N N . LEU B 1 198 ? 34.37746 -0.91066 58.07763 1.000 31.88493 198 LEU B N 1
ATOM 3091 C CA . LEU B 1 198 ? 35.39514 -1.32783 57.13281 1.000 33.32129 198 LEU B CA 1
ATOM 3092 C C . LEU B 1 198 ? 36.78728 -1.02385 57.67538 1.000 33.29685 198 LEU B C 1
ATOM 3093 O O . LEU B 1 198 ? 37.71635 -1.81669 57.49522 1.000 35.19792 198 LEU B O 1
ATOM 3098 N N . TYR B 1 199 ? 36.93186 0.08692 58.39001 1.000 27.93947 199 TYR B N 1
ATOM 3099 C CA . TYR B 1 199 ? 38.23170 0.56617 58.86256 1.000 28.80869 199 TYR B CA 1
ATOM 3100 C C . TYR B 1 199 ? 38.16252 0.89268 60.34470 1.000 30.39119 199 TYR B C 1
ATOM 3101 O O . TYR B 1 199 ? 38.23210 2.06225 60.74622 1.000 28.57802 199 TYR B O 1
ATOM 3110 N N . PRO B 1 200 ? 38.06977 -0.12654 61.19501 1.000 32.90631 200 PRO B N 1
ATOM 3111 C CA . PRO B 1 200 ? 37.98263 0.14452 62.63378 1.000 34.64298 200 PRO B CA 1
ATOM 3112 C C . PRO B 1 200 ? 39.28729 0.73802 63.13101 1.000 36.52466 200 PRO B C 1
ATOM 3113 O O . PRO B 1 200 ? 40.37242 0.26313 62.78780 1.000 37.25466 200 PRO B O 1
ATOM 3117 N N . ALA B 1 201 ? 39.18030 1.78405 63.94763 1.000 40.35319 201 ALA B N 1
ATOM 3118 C CA . ALA B 1 201 ? 40.36534 2.49356 64.40968 1.000 42.34286 201 ALA B CA 1
ATOM 3119 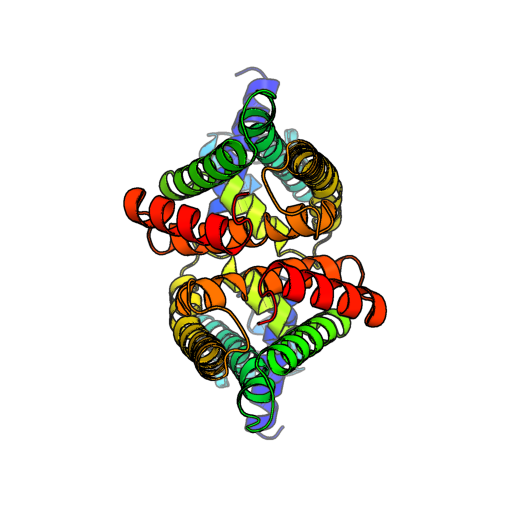C C . ALA B 1 201 ? 41.10407 1.67486 65.45912 1.000 45.62197 201 ALA B C 1
ATOM 3120 O O . ALA B 1 201 ? 40.50681 0.86668 66.17681 1.000 45.51394 201 ALA B O 1
ATOM 3122 N N . LYS B 1 202 ? 42.41645 1.90567 65.53502 1.000 56.43446 202 LYS B N 1
ATOM 3123 C CA . LYS B 1 202 ? 43.33943 1.24894 66.47129 1.000 61.83774 202 LYS B CA 1
ATOM 3124 C C . LYS B 1 202 ? 43.65205 -0.17828 66.03547 1.000 63.49583 202 LYS B C 1
ATOM 3125 O O . LYS B 1 202 ? 44.81436 -0.52895 65.81834 1.000 65.65135 202 LYS B O 1
#

Foldseek 3Di:
DPVVVLLVLLLVQLLVCCLVPNQLPDDLVNSCVVSVHDSVVSCVNPVDSVSSSVVSLVVLLVVVVVLLCVLLVDDPDALLSSLLSSLLVLLVCLLVVPSSVSNLVVLCPPCPDPCNVVNVVSCVVVLVSQLVNVVVNCVVQFFPPPDHSSVLSVVSVVLSVVLNVVCNVPSDSVVSSVVSSVVCCVSTPTD/DPPVVLLVLLLVLVLVVCLVPNLPDDCLCVSCVVSVHDSVVSCVSPVDSVSSSVVSLVVLLVVVVVLLCVLQVVPPDALVSSLLSSQLVLLVCVLVVPSSVSRLVSLCPPCVDPSNVVNVVSVVVVLVSQLVNVVVNVVVQFFPPPDHSSVLSVVSVVLSVVLNVVCNVPSDSVVSSVVSVVVCCVSTNTD

Secondary structure (DSSP, 8-state):
--HHHHHHHHHHHHHHHHHHH-TT---HHHHHHHHTS-HHHHHHH-SSHHHHHHHHHHHHHHHHHHHHHHHHS-SS--HHHHHHHHHHHHHHHHHTT-HHHHHHHHHHT-TTSTTHHHHHHHHHHHHHHHHHHHHHHHHTTSS-SSS-HHHHHHHHHHHHHHHHHHHHHS--HHHHHHHHHHHHHHHS---/--HHHHHHHHHHHHHHHHHHH-TTS--HHHHHHHHTS-HHHHHHH-SSHHHHHHHHHHHHHHHHHHHHHHHHTTSSS-HHHHHHHHHHHHHHHHHTT-HHHHHHHHHHT-TTSTTHHHHHHHHHHHHHHHHHHHHHHHHTTSS-SSS-HHHHHHHHHHHHHHHHHHHHH---HHHHHHHHHHHHHHHS---

B-factor: mean 32.24, std 12.85, range [13.7, 100.42]

Nearest PDB structures (foldseek):
  7xy5-assembly1_A  TM=9.389E-01  e=6.105E-15  Vibrio cholerae
  7xyi-assembly1_A  TM=9.280E-01  e=1.396E-14  Vibrio cholerae
  2pbx-assembly1_A  TM=9.349E-01  e=9.311E-14  Vibrio cholerae 2740-80
  6wag-assembly1_B  TM=9.043E-01  e=3.818E-13  Vibrio vulnificus
  4w97-assembly1_A  TM=7.267E-01  e=5.123E-07  Mycobacterium tuberculosis H37Rv

Solvent-accessible surface area: 17644 Å² total; per-residue (Å²): 186,41,95,118,137,42,60,70,62,0,13,69,54,0,14,52,0,1,0,118,109,11,29,19,90,2,14,11,47,44,0,3,134,63,9,141,28,62,64,67,36,0,90,118,59,0,91,70,126,121,23,2,19,107,51,1,5,96,34,0,30,81,97,3,35,108,6,2,28,85,11,20,80,77,159,146,104,68,3,41,23,26,4,114,23,3,5,42,40,0,0,36,2,8,58,116,130,46,36,6,1,18,0,7,1,35,3,0,2,22,17,78,72,141,32,11,84,91,10,25,50,3,12,100,125,3,28,149,83,2,11,62,8,1,96,91,1,22,139,85,84,37,6,61,76,119,40,53,14,89,4,5,0,38,4,4,13,2,3,6,0,3,1,4,7,19,0,44,66,55,81,66,76,108,123,1,80,117,18,1,88,100,0,9,83,11,4,3,71,91,134,130,41,94,113,115,50,66,81,61,0,14,73,46,0,14,42,0,2,0,122,87,15,6,41,109,49,1,7,64,50,0,5,127,72,10,125,31,63,68,64,38,0,88,120,58,0,94,65,111,117,26,2,20,117,53,1,4,95,35,0,32,82,100,27,50,96,9,4,32,130,11,7,82,112,129,130,69,70,4,22,28,16,4,84,19,6,3,36,58,7,0,33,3,4,60,117,85,52,35,7,3,18,0,10,1,41,2,0,2,19,16,94,72,144,26,13,86,93,4,28,67,12,17,90,171,9,10,103,94,14,3,59,9,0,76,60,1,34,124,87,116,35,8,76,92,129,35,53,13,62,4,4,0,23,4,5,18,2,2,10,3,5,0,4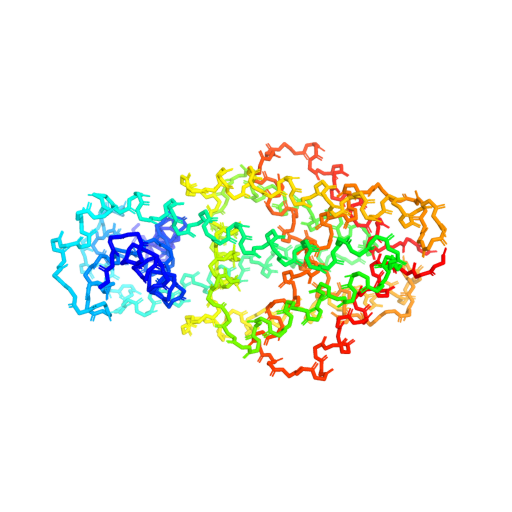,17,25,0,27,58,52,80,65,75,101,118,3,80,108,15,1,56,110,0,2,76,10,6,2,71,59,179